Protein AF-0000000080278976 (afdb_homodimer)

Radius of gyration: 27.59 Å; Cα contacts (8 Å, |Δi|>4): 464; chains: 2; bounding box: 159×61×41 Å

Secondary structure (DSSP, 8-state):
------------S-----HHHHHHHHHHHHHHHHHHHHHHH-TTT--HHHHHHHHT--HHHHHHH-SSHHHHHHHHHHHHHHHHHHHHHHHHHT-SSHHHHHHHHHHHHHHHHHH-HHHHHHHHHGGGGGHHHHHHHHHHHHHHHHHHHHHHHHHHHHH-TTSPPPPTTHHHHHHHHHHHHHHHHHHH--HHHHHHHHHHHHHHHHHHHHGGGG---/------------S-----HHHHHHHHHHHHHHHHHHHHHHH-TTT--HHHHHHHHT--HHHHHHH-SSHHHHHHHHHHHHHHHHHHHHHHHHHT-SSHHHHHHHHHHHHHHHHHH-HHHHHHHHHGGGGGHHHHHHHHHHHHHHHHHHHHHHHHHHHHH-TTSPPPPTTHHHHHHHHHHHHHHHHHHH--HHHHHHHHHHHHHHHHHHHHGGGG---

Sequence (434 aa):
MPHVTEHRKLPKGPHKLSRDEVAGTQRARLIDAVLENTGRRGYVATTVGHITATAGVSRTSFYEQFTGKQDAFLAAYRELTTEFIAQGVAAGAEAATPLEAVTACCDFLVDYVHRRPTAVRAVLLEIYALGDAGLEVREKTLRAGEAVFDRTAKWLRATDPTLPAPPPFTARTVVAATIELITQAIWIGTEDAYSQAREAVRYTWLLGLSGHRGIEVMPHVTEHRKLPKGPHKLSRDEVAGTQRARLIDAVLENTGRRGYVATTVGHITATAGVSRTSFYEQFTGKQDAFLAAYRELTTEFIAQGVAAGAEAATPLEAVTACCDFLVDYVHRRPTAVRAVLLEIYALGDAGLEVREKTLRAGEAVFDRTAKWLRATDPTLPAPPPFTARTVVAATIELITQAIWIGTEDAYSQAREAVRYTWLLGLSGHRGIEV

Solvent-accessible surface area (backbone atoms only — not comparable to full-atom values): 23179 Å² total; per-residue (Å²): 131,87,80,77,78,78,76,75,73,68,80,76,68,76,85,64,67,52,71,67,52,47,49,51,52,48,50,50,34,43,34,51,18,41,28,48,43,26,32,75,60,30,53,83,74,44,45,66,66,58,28,26,62,68,40,71,49,50,69,68,60,47,56,75,75,27,92,43,64,66,53,41,44,54,50,33,43,50,50,52,54,50,50,51,52,53,51,31,52,55,52,20,64,78,41,90,41,58,67,50,16,50,49,35,24,34,52,45,52,46,51,52,40,71,75,34,46,45,44,48,45,19,56,73,46,40,36,53,78,50,46,70,66,25,49,51,55,48,49,54,53,51,50,53,51,25,50,52,47,51,52,45,44,52,52,40,30,72,78,38,73,86,53,67,79,63,60,84,57,40,36,56,32,40,49,33,18,40,52,47,41,49,50,49,20,57,71,70,63,41,73,66,37,45,52,50,31,37,54,44,41,42,49,43,50,48,41,52,58,59,12,54,81,76,55,85,127,132,88,79,76,76,77,75,75,73,68,80,75,66,76,85,65,66,52,73,65,52,47,47,50,53,49,49,51,35,43,32,52,19,41,29,47,42,26,32,73,60,31,54,84,72,44,46,66,64,60,25,26,63,69,40,71,51,52,71,67,62,48,55,75,74,28,93,43,63,66,54,43,44,55,50,33,42,50,51,52,52,51,50,51,53,53,51,32,52,55,52,20,65,78,41,91,42,57,67,49,15,49,50,37,23,34,52,47,51,46,52,50,41,71,75,35,45,45,43,47,46,18,56,72,48,42,37,53,78,50,45,69,67,26,50,53,56,48,46,54,52,50,50,52,52,26,50,53,46,50,53,43,45,52,51,40,29,72,77,37,72,86,52,67,79,62,61,86,58,41,36,55,32,39,49,34,18,41,52,47,41,49,53,49,19,57,71,71,63,41,72,64,37,44,53,51,32,38,53,43,44,41,48,43,50,49,40,52,59,58,14,56,82,74,54,84,127

Foldseek 3Di:
DDPPPPPPPPPPDPPPDDPVRVLVLLLVLLLVLLLQQCLVPNLVRDALVSSCVSSVHDSVSVVVPAVGSVRSPLVSLLVVLVVLLVVLQVQLVPPPALLSSLLSSLVSNLVVCLVPVSSLSSNLPRLPVVPPVSVVSVVVSLVSQLVVLQVSLVRNCVVPVVADRFDSCLSSVLSVVLSVLSNVLSVVSDPVSSVVSSVVSSVSSVCSNHVCPPPDD/DDPPPPPPPDPPDPPPDDPVRVLVLLLVLLLVLLLQQCLVPNLVRDAPVSSCVSSVHDSVSVVVPAVGSVRSPLVSLLVVLVVLLVVLQVQLVPPPALLSSLLSSLVSNLVVCLVPVSSLSSNLPRLPVVPPVSVVSVVVSLVSQLVVLQVSLVRNCVVPVVADRFDSCLSSVLSVVLSVLSNVLSVVSDPVSSVVSSVVSSVSSVCSNHVCPPPDD

Organism: Amycolatopsis orientalis (NCBI:txid31958)

pLDDT: mean 87.6, std 16.03, range [34.16, 98.5]

Structure (mmCIF, N/CA/C/O backbone):
data_AF-0000000080278976-model_v1
#
loop_
_entity.id
_entity.type
_entity.pdbx_description
1 polymer 'TetR family transcriptional regulator'
#
loop_
_atom_site.group_PDB
_atom_site.id
_atom_site.type_symbol
_atom_site.label_atom_id
_atom_site.label_alt_id
_atom_site.label_comp_id
_atom_site.label_asym_id
_atom_site.label_entity_id
_atom_site.label_seq_id
_atom_site.pdbx_PDB_ins_code
_atom_site.Cartn_x
_atom_site.Cartn_y
_atom_site.Cartn_z
_atom_site.occupancy
_atom_site.B_iso_or_equiv
_atom_site.auth_seq_id
_atom_site.auth_comp_id
_atom_site.auth_asym_id
_atom_site.auth_atom_id
_atom_site.pdbx_PDB_model_num
ATOM 1 N N . MET A 1 1 ? 80.25 12.086 0.146 1 34.16 1 MET A N 1
ATOM 2 C CA . MET A 1 1 ? 79.312 13.125 -0.184 1 34.16 1 MET A CA 1
ATOM 3 C C . MET A 1 1 ? 78.062 12.977 0.659 1 34.16 1 MET A C 1
ATOM 5 O O . MET A 1 1 ? 77.5 11.875 0.795 1 34.16 1 MET A O 1
ATOM 9 N N . PRO A 1 2 ? 77.75 13.836 1.698 1 41.16 2 PRO A N 1
ATOM 10 C CA . PRO A 1 2 ? 76.688 13.727 2.756 1 41.16 2 PRO A CA 1
ATOM 11 C C . PRO A 1 2 ? 75.312 13.688 2.209 1 41.16 2 PRO A C 1
ATOM 13 O O . PRO A 1 2 ? 75 14.359 1.221 1 41.16 2 PRO A O 1
ATOM 16 N N . HIS A 1 3 ? 74.562 12.555 2.137 1 38.28 3 HIS A N 1
ATOM 17 C CA . HIS A 1 3 ? 73.188 12.281 1.719 1 38.28 3 HIS A CA 1
ATOM 18 C C . HIS A 1 3 ? 72.188 13.117 2.52 1 38.28 3 HIS A C 1
ATOM 20 O O . HIS A 1 3 ? 71.938 12.828 3.691 1 38.28 3 HIS A O 1
ATOM 26 N N . VAL A 1 4 ? 72.062 14.469 2.238 1 39.97 4 VAL A N 1
ATOM 27 C CA . VAL A 1 4 ? 71.062 15.312 2.875 1 39.97 4 VAL A CA 1
ATOM 28 C C . VAL A 1 4 ? 69.688 14.719 2.643 1 39.97 4 VAL A C 1
ATOM 30 O O . VAL A 1 4 ? 69.312 14.484 1.499 1 39.97 4 VAL A O 1
ATOM 33 N N . THR A 1 5 ? 69.125 13.898 3.547 1 38.97 5 THR A N 1
ATOM 34 C CA . THR A 1 5 ? 67.812 13.375 3.631 1 38.97 5 THR A CA 1
ATOM 35 C C . THR A 1 5 ? 66.75 14.492 3.402 1 38.97 5 THR A C 1
ATOM 37 O O . THR A 1 5 ? 66.75 15.477 4.141 1 38.97 5 THR A O 1
ATOM 40 N N . GLU A 1 6 ? 66.438 14.828 2.164 1 39.28 6 GLU A N 1
ATOM 41 C CA . GLU A 1 6 ? 65.375 15.797 1.799 1 39.28 6 GLU A CA 1
ATOM 42 C C . GLU A 1 6 ? 64.125 15.562 2.596 1 39.28 6 GLU A C 1
ATOM 44 O O . GLU A 1 6 ? 63.531 14.469 2.572 1 39.28 6 GLU A O 1
ATOM 49 N N . HIS A 1 7 ? 63.875 16.141 3.771 1 37.62 7 HIS A N 1
ATOM 50 C CA . HIS A 1 7 ? 62.656 16.219 4.547 1 37.62 7 HIS A CA 1
ATOM 51 C C . HIS A 1 7 ? 61.469 16.594 3.66 1 37.62 7 HIS A C 1
ATOM 53 O O . HIS A 1 7 ? 61.438 17.672 3.057 1 37.62 7 HIS A O 1
ATOM 59 N N . ARG A 1 8 ? 60.844 15.641 2.91 1 38.44 8 ARG A N 1
ATOM 60 C CA . ARG A 1 8 ? 59.625 15.883 2.18 1 38.44 8 ARG A CA 1
ATOM 61 C C . ARG A 1 8 ? 58.594 16.641 3.043 1 38.44 8 ARG A C 1
ATOM 63 O O . ARG A 1 8 ? 58.219 16.172 4.113 1 38.44 8 ARG A O 1
ATOM 70 N N . LYS A 1 9 ? 58.594 17.938 2.982 1 40.44 9 LYS A N 1
ATOM 71 C CA . LYS A 1 9 ? 57.562 18.75 3.602 1 40.44 9 LYS A CA 1
ATOM 72 C C . LYS A 1 9 ? 56.156 18.141 3.371 1 40.44 9 LYS A C 1
ATOM 74 O O . LYS A 1 9 ? 55.812 17.812 2.236 1 40.44 9 LYS A O 1
ATOM 79 N N . LEU A 1 10 ? 55.656 17.453 4.344 1 43.12 10 LEU A N 1
ATOM 80 C CA . LEU A 1 10 ? 54.25 17 4.289 1 43.12 10 LEU A CA 1
ATOM 81 C C . LEU A 1 10 ? 53.344 18.109 3.775 1 43.12 10 LEU A C 1
ATOM 83 O O . LEU A 1 10 ? 53.594 19.281 4.039 1 43.12 10 LEU A O 1
ATOM 87 N N . PRO A 1 11 ? 52.719 18.078 2.615 1 41.38 11 PRO A N 1
ATOM 88 C CA . PRO A 1 11 ? 51.844 19.172 2.199 1 41.38 11 PRO A CA 1
ATOM 89 C C . PRO A 1 11 ? 51 19.719 3.346 1 41.38 11 PRO A C 1
ATOM 91 O O . PRO A 1 11 ? 50.469 18.938 4.152 1 41.38 11 PRO A O 1
ATOM 94 N N . LYS A 1 12 ? 51.312 20.641 4.066 1 41.28 12 LYS A N 1
ATOM 95 C CA . LYS A 1 12 ? 50.656 21.297 5.203 1 41.28 12 LYS A CA 1
ATOM 96 C C . LYS A 1 12 ? 49.188 21.594 4.91 1 41.28 12 LYS A C 1
ATOM 98 O O . LYS A 1 12 ? 48.562 22.328 5.66 1 41.28 12 LYS A O 1
ATOM 103 N N . GLY A 1 13 ? 48.688 21.562 3.67 1 40.69 13 GLY A N 1
ATOM 104 C CA . GLY A 1 13 ? 47.406 22.219 3.527 1 40.69 13 GLY A CA 1
ATOM 105 C C . GLY A 1 13 ? 46.281 21.531 4.27 1 40.69 13 GLY A C 1
ATOM 106 O O . GLY A 1 13 ? 46.375 20.328 4.566 1 40.69 13 GLY A O 1
ATOM 107 N N . PRO A 1 14 ? 45.625 22.141 5.195 1 43.94 14 PRO A N 1
ATOM 108 C CA . PRO A 1 14 ? 44.5 21.531 5.891 1 43.94 14 PRO A CA 1
ATOM 109 C C . PRO A 1 14 ? 43.656 20.625 4.984 1 43.94 14 PRO A C 1
ATOM 111 O O . PRO A 1 14 ? 43.594 20.859 3.775 1 43.94 14 PRO A O 1
ATOM 114 N N . HIS A 1 15 ? 43.719 19.406 4.98 1 47.19 15 HIS A N 1
ATOM 115 C CA . HIS A 1 15 ? 42.906 18.359 4.355 1 47.19 15 HIS A CA 1
ATOM 116 C C . HIS A 1 15 ? 41.438 18.766 4.273 1 47.19 15 HIS A C 1
ATOM 118 O O . HIS A 1 15 ? 40.625 18.328 5.094 1 47.19 15 HIS A O 1
ATOM 124 N N . LYS A 1 16 ? 41.125 20.094 4.262 1 50.25 16 LYS A N 1
ATOM 125 C CA . LYS A 1 16 ? 39.781 20.641 4.074 1 50.25 16 LYS A CA 1
ATOM 126 C C . LYS A 1 16 ? 39.094 19.984 2.9 1 50.25 16 LYS A C 1
ATOM 128 O O . LYS A 1 16 ? 39.594 19.984 1.776 1 50.25 16 LYS A O 1
ATOM 133 N N . LEU A 1 17 ? 38.188 18.953 3.23 1 57.5 17 LEU A N 1
ATOM 134 C CA . LEU A 1 17 ? 37.375 18.406 2.152 1 57.5 17 LEU A CA 1
ATOM 135 C C . LEU A 1 17 ? 37 19.484 1.156 1 57.5 17 LEU A C 1
ATOM 137 O O . LEU A 1 17 ? 36.812 20.641 1.537 1 57.5 17 LEU A O 1
ATOM 141 N N . SER A 1 18 ? 37.188 19.297 -0.185 1 62.22 18 SER A N 1
ATOM 142 C CA . SER A 1 18 ? 36.75 20.234 -1.215 1 62.22 18 SER A CA 1
ATOM 143 C C . SER A 1 18 ? 35.312 20.672 -0.996 1 62.22 18 SER A C 1
ATOM 145 O O . SER A 1 18 ? 34.531 19.984 -0.305 1 62.22 18 SER A O 1
ATOM 147 N N . ARG A 1 19 ? 34.875 21.922 -1.283 1 60.09 19 ARG A N 1
ATOM 148 C CA . ARG A 1 19 ? 33.531 22.453 -1.175 1 60.09 19 ARG A CA 1
ATOM 149 C C . ARG A 1 19 ? 32.5 21.438 -1.654 1 60.09 19 ARG A C 1
ATOM 151 O O . ARG A 1 19 ? 31.438 21.281 -1.058 1 60.09 19 ARG A O 1
ATOM 158 N N . ASP A 1 20 ? 32.938 20.734 -2.719 1 63.84 20 ASP A N 1
ATOM 159 C CA . ASP A 1 20 ? 32.062 19.719 -3.279 1 63.84 20 ASP A CA 1
ATOM 160 C C . ASP A 1 20 ? 31.938 18.516 -2.342 1 63.84 20 ASP A C 1
ATOM 162 O O . ASP A 1 20 ? 30.859 17.938 -2.207 1 63.84 20 ASP A O 1
ATOM 166 N N . GLU A 1 21 ? 32.969 18.156 -1.737 1 67.94 21 GLU A N 1
ATOM 167 C CA . GLU A 1 21 ? 32.969 17.031 -0.797 1 67.94 21 GLU A CA 1
ATOM 168 C C . GLU A 1 21 ? 32.188 17.375 0.466 1 67.94 21 GLU A C 1
ATOM 170 O O . GLU A 1 21 ? 31.438 16.547 0.985 1 67.94 21 GLU A O 1
ATOM 175 N N . VAL A 1 22 ? 32.438 18.594 0.903 1 65.44 22 VAL A N 1
ATOM 176 C CA . VAL A 1 22 ? 31.719 19.047 2.08 1 65.44 22 VAL A CA 1
ATOM 177 C C . VAL A 1 22 ? 30.219 19.109 1.771 1 65.44 22 VAL A C 1
ATOM 179 O O . VAL A 1 22 ? 29.391 18.656 2.566 1 65.44 22 VAL A O 1
ATOM 182 N N . ALA A 1 23 ? 29.922 19.594 0.594 1 70.12 23 ALA A N 1
ATOM 183 C CA . ALA A 1 23 ? 28.531 19.703 0.166 1 70.12 23 ALA A CA 1
ATOM 184 C C . ALA A 1 23 ? 27.891 18.328 0.057 1 70.12 23 ALA A C 1
ATOM 186 O O . ALA A 1 23 ? 26.719 18.141 0.41 1 70.12 23 ALA A O 1
ATOM 187 N N . GLY A 1 24 ? 28.641 17.438 -0.437 1 73.75 24 GLY A N 1
ATOM 188 C CA . GLY A 1 24 ? 28.141 16.062 -0.539 1 73.75 24 GLY A CA 1
ATOM 189 C C . GLY A 1 24 ? 27.891 15.43 0.811 1 73.75 24 GLY A C 1
ATOM 190 O O . GLY A 1 24 ? 26.859 14.773 1.004 1 73.75 24 GLY A O 1
ATOM 191 N N . THR A 1 25 ? 28.766 15.727 1.65 1 82.19 25 THR A N 1
ATOM 192 C CA . THR A 1 25 ? 28.625 15.18 2.996 1 82.19 25 THR A CA 1
ATOM 193 C C . THR A 1 25 ? 27.438 15.82 3.719 1 82.19 25 THR A C 1
ATOM 195 O O . THR A 1 25 ? 26.672 15.133 4.395 1 82.19 25 THR A O 1
ATOM 198 N N . GLN A 1 26 ? 27.25 17.141 3.416 1 88.62 26 GLN A N 1
ATOM 199 C CA . GLN A 1 26 ? 26.141 17.859 4.039 1 88.62 26 GLN A CA 1
ATOM 200 C C . GLN A 1 26 ? 24.797 17.359 3.502 1 88.62 26 GLN A C 1
ATOM 202 O O . GLN A 1 26 ? 23.859 17.172 4.27 1 88.62 26 GLN A O 1
ATOM 207 N N . ARG A 1 27 ? 24.797 17.141 2.256 1 92.5 27 ARG A N 1
ATOM 208 C CA . ARG A 1 27 ? 23.562 16.656 1.644 1 92.5 27 ARG A CA 1
ATOM 209 C C . ARG A 1 27 ? 23.172 15.289 2.191 1 92.5 27 ARG A C 1
ATOM 211 O O . ARG A 1 27 ? 22 15.039 2.479 1 92.5 27 ARG A O 1
ATOM 218 N N . ALA A 1 28 ? 24.188 14.516 2.342 1 94.19 28 ALA A N 1
ATOM 219 C CA . ALA A 1 28 ? 23.938 13.18 2.873 1 94.19 28 ALA A CA 1
ATOM 220 C C . ALA A 1 28 ? 23.391 13.242 4.293 1 94.19 28 ALA A C 1
ATOM 222 O O . ALA A 1 28 ? 22.453 12.508 4.645 1 94.19 28 ALA A O 1
ATOM 223 N N . ARG A 1 29 ? 23.875 14.117 5.051 1 95.56 29 ARG A N 1
ATOM 224 C CA . ARG A 1 29 ? 23.406 14.297 6.418 1 95.56 29 ARG A CA 1
ATOM 225 C C . ARG A 1 29 ? 21.953 14.805 6.434 1 95.56 29 ARG A C 1
ATOM 227 O O . ARG A 1 29 ? 21.156 14.375 7.258 1 95.56 29 ARG A O 1
ATOM 234 N N . LEU A 1 30 ? 21.703 15.688 5.52 1 97.19 30 LEU A N 1
ATOM 235 C CA . LEU A 1 30 ? 20.344 16.234 5.426 1 97.19 30 LEU A CA 1
ATOM 236 C C . LEU A 1 30 ? 19.359 15.164 4.98 1 97.19 30 LEU A C 1
ATOM 238 O O . LEU A 1 30 ? 18.25 15.07 5.523 1 97.19 30 LEU A O 1
ATOM 242 N N . ILE A 1 31 ? 19.766 14.391 4.07 1 97.62 31 ILE A N 1
ATOM 243 C CA . ILE A 1 31 ? 18.922 13.305 3.576 1 97.62 31 ILE A CA 1
ATOM 244 C C . ILE A 1 31 ? 18.609 12.336 4.715 1 97.62 31 ILE A C 1
ATOM 246 O O . ILE A 1 31 ? 17.453 11.977 4.93 1 97.62 31 ILE A O 1
ATOM 250 N N . ASP A 1 32 ? 19.625 12 5.457 1 97.44 32 ASP A N 1
ATOM 251 C CA . ASP A 1 32 ? 19.438 11.094 6.586 1 97.44 32 ASP A CA 1
ATOM 252 C C . ASP A 1 32 ? 18.531 11.703 7.641 1 97.44 32 ASP A C 1
ATOM 254 O O . ASP A 1 32 ? 17.672 11.023 8.195 1 97.44 32 ASP A O 1
ATOM 258 N N . ALA A 1 33 ? 18.688 12.945 7.855 1 98.31 33 ALA A N 1
ATOM 259 C CA . ALA A 1 33 ? 17.875 13.648 8.852 1 98.31 33 ALA A CA 1
ATOM 260 C C . ALA A 1 33 ? 16.422 13.703 8.422 1 98.31 33 ALA A C 1
ATOM 262 O O . ALA A 1 33 ? 15.516 13.578 9.25 1 98.31 33 ALA A O 1
ATOM 263 N N . VAL A 1 34 ? 16.188 13.883 7.133 1 98.44 34 VAL A N 1
ATOM 264 C CA . VAL A 1 34 ? 14.828 13.906 6.609 1 98.44 34 VAL A CA 1
ATOM 265 C C . VAL A 1 34 ? 14.141 12.57 6.883 1 98.44 34 VAL A C 1
ATOM 267 O O . VAL A 1 34 ? 13.039 12.539 7.438 1 98.44 34 VAL A O 1
ATOM 270 N N . LEU A 1 35 ? 14.844 11.531 6.594 1 98.12 35 LEU A N 1
ATOM 271 C CA . LEU A 1 35 ? 14.273 10.195 6.734 1 98.12 35 LEU A CA 1
ATOM 272 C C . LEU A 1 35 ? 14.055 9.852 8.203 1 98.12 35 LEU A C 1
ATOM 274 O O . LEU A 1 35 ? 13.023 9.289 8.57 1 98.12 35 LEU A O 1
ATOM 278 N N . GLU A 1 36 ? 14.969 10.227 9.023 1 97.62 36 GLU A N 1
ATOM 279 C CA . GLU A 1 36 ? 14.859 9.945 10.453 1 97.62 36 GLU A CA 1
ATOM 280 C C . GLU A 1 36 ? 13.688 10.688 11.078 1 97.62 36 GLU A C 1
ATOM 282 O O . GLU A 1 36 ? 12.891 10.102 11.812 1 97.62 36 GLU A O 1
ATOM 287 N N . ASN A 1 37 ? 13.562 11.969 10.758 1 98.12 37 ASN A N 1
ATOM 288 C CA . ASN A 1 37 ? 12.508 12.773 11.367 1 98.12 37 ASN A CA 1
ATOM 289 C C . ASN A 1 37 ? 11.133 12.391 10.828 1 98.12 37 ASN A C 1
ATOM 291 O O . ASN A 1 37 ? 10.18 12.25 11.602 1 98.12 37 ASN A O 1
ATOM 295 N N . THR A 1 38 ? 11.031 12.172 9.531 1 97.25 38 THR A N 1
ATOM 296 C CA . THR A 1 38 ? 9.734 11.836 8.961 1 97.25 38 THR A CA 1
ATOM 297 C C . THR A 1 38 ? 9.336 10.406 9.336 1 97.25 38 THR A C 1
ATOM 299 O O . THR A 1 38 ? 8.148 10.102 9.461 1 97.25 38 THR A O 1
ATOM 302 N N . GLY A 1 39 ? 10.312 9.562 9.547 1 95.75 39 GLY A N 1
ATOM 303 C CA . GLY A 1 39 ? 10.023 8.203 9.977 1 95.75 39 GLY A CA 1
ATOM 304 C C . GLY A 1 39 ? 9.531 8.125 11.414 1 95.75 39 GLY A C 1
ATOM 305 O O . GLY A 1 39 ? 8.695 7.289 11.742 1 95.75 39 GLY A O 1
ATOM 306 N N . ARG A 1 40 ? 10.008 9.023 12.258 1 94.12 40 ARG A N 1
ATOM 307 C CA . ARG A 1 40 ? 9.68 8.992 13.68 1 94.12 40 ARG A CA 1
ATOM 308 C C . ARG A 1 40 ? 8.43 9.812 13.969 1 94.12 40 ARG A C 1
ATOM 310 O O . ARG A 1 40 ? 7.527 9.352 14.68 1 94.12 40 ARG A O 1
ATOM 317 N N . ARG A 1 41 ? 8.375 10.992 13.281 1 93.38 41 ARG A N 1
ATOM 318 C CA . ARG A 1 41 ? 7.336 11.953 13.633 1 93.38 41 ARG A CA 1
ATOM 319 C C . ARG A 1 41 ? 6.215 11.945 12.594 1 93.38 41 ARG A C 1
ATOM 321 O O . ARG A 1 41 ? 5.102 12.391 12.883 1 93.38 41 ARG A O 1
ATOM 328 N N . GLY A 1 42 ? 6.512 11.422 11.492 1 93.88 42 GLY A N 1
ATOM 329 C CA . GLY A 1 42 ? 5.629 11.617 10.359 1 93.88 42 GLY A CA 1
ATOM 330 C C . GLY A 1 42 ? 5.992 12.828 9.523 1 93.88 42 GLY A C 1
ATOM 331 O O . GLY A 1 42 ? 6.668 13.742 10 1 93.88 42 GLY A O 1
ATOM 332 N N . TYR A 1 43 ? 5.543 12.867 8.32 1 95.19 43 TYR A N 1
ATOM 333 C CA . TYR A 1 43 ? 5.875 13.938 7.387 1 95.19 43 TYR A CA 1
ATOM 334 C C . TYR A 1 43 ? 5.258 15.258 7.832 1 95.19 43 TYR A C 1
ATOM 336 O O . TYR A 1 43 ? 5.934 16.281 7.859 1 95.19 43 TYR A O 1
ATOM 344 N N . VAL A 1 44 ? 4.078 15.219 8.172 1 92.31 44 VAL A N 1
ATOM 345 C CA . VAL A 1 44 ? 3.328 16.438 8.477 1 92.31 44 VAL A CA 1
ATOM 346 C C . VAL A 1 44 ? 3.914 17.109 9.719 1 92.31 44 VAL A C 1
ATOM 348 O O . VAL A 1 44 ? 4.137 18.328 9.727 1 92.31 44 VAL A O 1
ATOM 351 N N . ALA A 1 45 ? 4.273 16.359 10.695 1 94.38 45 ALA A N 1
ATOM 352 C CA . ALA A 1 45 ? 4.742 16.891 11.969 1 94.38 45 ALA A CA 1
ATOM 353 C C . ALA A 1 45 ? 6.203 17.312 11.875 1 94.38 45 ALA A C 1
ATOM 355 O O . ALA A 1 45 ? 6.707 18.016 12.766 1 94.38 45 ALA A O 1
ATOM 356 N N . THR A 1 46 ? 6.891 16.922 10.883 1 97.25 46 THR A N 1
ATOM 357 C CA . THR A 1 46 ? 8.305 17.25 10.719 1 97.25 46 THR A CA 1
ATOM 358 C C . THR A 1 46 ? 8.453 18.672 10.172 1 97.25 46 THR A C 1
ATOM 360 O O . THR A 1 46 ? 7.723 19.078 9.273 1 97.25 46 THR A O 1
ATOM 363 N N . THR A 1 47 ? 9.43 19.438 10.711 1 97.69 47 THR A N 1
ATOM 364 C CA . THR A 1 47 ? 9.734 20.781 10.234 1 97.69 47 THR A CA 1
ATOM 365 C C . THR A 1 47 ? 11.18 20.859 9.75 1 97.69 47 THR A C 1
ATOM 367 O O . THR A 1 47 ? 11.984 19.969 10.023 1 97.69 47 THR A O 1
ATOM 370 N N . VAL A 1 48 ? 11.383 21.938 8.992 1 98.12 48 VAL A N 1
ATOM 371 C CA . VAL A 1 48 ? 12.758 22.188 8.578 1 98.12 48 VAL A CA 1
ATOM 372 C C . VAL A 1 48 ? 13.648 22.344 9.805 1 98.12 48 VAL A C 1
ATOM 374 O O . VAL A 1 48 ? 14.805 21.922 9.797 1 98.12 48 VAL A O 1
ATOM 377 N N . GLY A 1 49 ? 13.078 22.844 10.867 1 98.19 49 GLY A N 1
ATOM 378 C CA . GLY A 1 49 ? 13.812 22.953 12.109 1 98.19 49 GLY A CA 1
ATOM 379 C C . GLY A 1 49 ? 14.234 21.625 12.688 1 98.19 49 GLY A C 1
ATOM 380 O O . GLY A 1 49 ? 15.367 21.453 13.141 1 98.19 49 GLY A O 1
ATOM 381 N N . HIS A 1 50 ? 13.391 20.656 12.734 1 98.38 50 HIS A N 1
ATOM 382 C CA . HIS A 1 50 ? 13.711 19.312 13.195 1 98.38 50 HIS A CA 1
ATOM 383 C C . HIS A 1 50 ? 14.844 18.719 12.367 1 98.38 50 HIS A C 1
ATOM 385 O O . HIS A 1 50 ? 15.773 18.109 12.922 1 98.38 50 HIS A O 1
ATOM 391 N N . ILE A 1 51 ? 14.773 18.922 11.031 1 98.31 51 ILE A N 1
ATOM 392 C CA . ILE A 1 51 ? 15.719 18.328 10.094 1 98.31 51 ILE A CA 1
ATOM 393 C C . ILE A 1 51 ? 17.094 18.938 10.297 1 98.31 51 ILE A C 1
ATOM 395 O O . ILE A 1 51 ? 18.094 18.219 10.422 1 98.31 51 ILE A O 1
ATOM 399 N N . THR A 1 52 ? 17.125 20.25 10.375 1 98.12 52 THR A N 1
ATOM 400 C CA . THR A 1 52 ? 18.406 20.938 10.5 1 98.12 52 THR A CA 1
ATOM 401 C C . THR A 1 52 ? 19.047 20.625 11.844 1 98.12 52 THR A C 1
ATOM 403 O O . THR A 1 52 ? 20.266 20.453 11.93 1 98.12 52 THR A O 1
ATOM 406 N N . ALA A 1 53 ? 18.297 20.516 12.875 1 98.12 53 ALA A N 1
ATOM 407 C CA . ALA A 1 53 ? 18.812 20.172 14.195 1 98.12 53 ALA A CA 1
ATOM 408 C C . ALA A 1 53 ? 19.438 18.781 14.188 1 98.12 53 ALA A C 1
ATOM 410 O O . ALA A 1 53 ? 20.531 18.578 14.703 1 98.12 53 ALA A O 1
ATOM 411 N N . THR A 1 54 ? 18.812 17.844 13.602 1 97.62 54 THR A N 1
ATOM 412 C CA . THR A 1 54 ? 19.281 16.453 13.539 1 97.62 54 THR A CA 1
ATOM 413 C C . THR A 1 54 ? 20.531 16.359 12.664 1 97.62 54 THR A C 1
ATOM 415 O O . THR A 1 54 ? 21.469 15.625 12.992 1 97.62 54 THR A O 1
ATOM 418 N N . ALA A 1 55 ? 20.531 17.094 11.57 1 97.38 55 ALA A N 1
ATOM 419 C CA . ALA A 1 55 ? 21.641 17.047 10.617 1 97.38 55 ALA A CA 1
ATOM 420 C C . ALA A 1 55 ? 22.844 17.844 11.117 1 97.38 55 ALA A C 1
ATOM 422 O O . ALA A 1 55 ? 23.953 17.688 10.602 1 97.38 55 ALA A O 1
ATOM 423 N N . GLY A 1 56 ? 22.609 18.766 12 1 97 56 GLY A N 1
ATOM 424 C CA . GLY A 1 56 ? 23.672 19.625 12.492 1 97 56 GLY A CA 1
ATOM 425 C C . GLY A 1 56 ? 24.109 20.672 11.477 1 97 56 GLY A C 1
ATOM 426 O O . GLY A 1 56 ? 25.312 20.891 11.289 1 97 56 GLY A O 1
ATOM 427 N N . VAL A 1 57 ? 23.188 21.203 10.781 1 95.69 57 VAL A N 1
ATOM 428 C CA . VAL A 1 57 ? 23.484 22.234 9.797 1 95.69 57 VAL A CA 1
ATOM 429 C C . VAL A 1 57 ? 22.562 23.438 10.016 1 95.69 57 VAL A C 1
ATOM 431 O O . VAL A 1 57 ? 21.547 23.344 10.719 1 95.69 57 VAL A O 1
ATOM 434 N N . SER A 1 58 ? 22.938 24.547 9.414 1 95.19 58 SER A N 1
ATOM 435 C CA . SER A 1 58 ? 22.141 25.75 9.531 1 95.19 58 SER A CA 1
ATOM 436 C C . SER A 1 58 ? 20.938 25.703 8.586 1 95.19 58 SER A C 1
ATOM 438 O O . SER A 1 58 ? 20.938 24.953 7.617 1 95.19 58 SER A O 1
ATOM 440 N N . ARG A 1 59 ? 19.906 26.516 8.891 1 95.88 59 ARG A N 1
ATOM 441 C CA . ARG A 1 59 ? 18.766 26.672 7.984 1 95.88 59 ARG A CA 1
ATOM 442 C C . ARG A 1 59 ? 19.219 27.203 6.625 1 95.88 59 ARG A C 1
ATOM 444 O O . ARG A 1 59 ? 18.719 26.766 5.59 1 95.88 59 ARG A O 1
ATOM 451 N N . THR A 1 60 ? 20.234 28.078 6.668 1 95.25 60 THR A N 1
ATOM 452 C CA . THR A 1 60 ? 20.797 28.609 5.43 1 95.25 60 THR A CA 1
ATOM 453 C C . THR A 1 60 ? 21.359 27.5 4.562 1 95.25 60 THR A C 1
ATOM 455 O O . THR A 1 60 ? 21.062 27.422 3.369 1 95.25 60 THR A O 1
ATOM 458 N N . SER A 1 61 ? 22.094 26.641 5.188 1 94.81 61 SER A N 1
ATOM 459 C CA . SER A 1 61 ? 22.688 25.5 4.484 1 94.81 61 SER A CA 1
ATOM 460 C C . SER A 1 61 ? 21.609 24.594 3.902 1 94.81 61 SER A C 1
ATOM 462 O O . SER A 1 61 ? 21.766 24.047 2.809 1 94.81 61 SER A O 1
ATOM 464 N N . PHE A 1 62 ? 20.5 24.422 4.66 1 97.38 62 PHE A N 1
ATOM 465 C CA . PHE A 1 62 ? 19.375 23.625 4.176 1 97.38 62 PHE A CA 1
ATOM 466 C C . PHE A 1 62 ? 18.828 24.203 2.877 1 97.38 62 PHE A C 1
ATOM 468 O O . PHE A 1 62 ? 18.641 23.484 1.897 1 97.38 62 PHE A O 1
ATOM 475 N N . TYR A 1 63 ? 18.688 25.438 2.799 1 96.88 63 TYR A N 1
ATOM 476 C CA . TYR A 1 63 ? 18.016 26.078 1.672 1 96.88 63 TYR A CA 1
ATOM 477 C C . TYR A 1 63 ? 18.984 26.25 0.499 1 96.88 63 TYR A C 1
ATOM 479 O O . TYR A 1 63 ? 18.562 26.562 -0.618 1 96.88 63 TYR A O 1
ATOM 487 N N . GLU A 1 64 ? 20.266 26.047 0.758 1 96.19 64 GLU A N 1
ATOM 488 C CA . GLU A 1 64 ? 21.234 25.922 -0.337 1 96.19 64 GLU A CA 1
ATOM 489 C C . GLU A 1 64 ? 21.016 24.625 -1.108 1 96.19 64 GLU A C 1
ATOM 491 O O . GLU A 1 64 ? 21.344 24.547 -2.295 1 96.19 64 GLU A O 1
ATOM 496 N N . GLN A 1 65 ? 20.453 23.672 -0.373 1 96.44 65 GLN A N 1
ATOM 497 C CA . GLN A 1 65 ? 20.328 22.344 -0.957 1 96.44 65 GLN A CA 1
ATOM 498 C C . GLN A 1 65 ? 18.906 22.078 -1.41 1 96.44 65 GLN A C 1
ATOM 500 O O . GLN A 1 65 ? 18.688 21.375 -2.396 1 96.44 65 GLN A O 1
ATOM 505 N N . PHE A 1 66 ? 17.938 22.641 -0.663 1 97.94 66 PHE A N 1
ATOM 506 C CA . PHE A 1 66 ? 16.547 22.328 -0.917 1 97.94 66 PHE A CA 1
ATOM 507 C C . PHE A 1 66 ? 15.68 23.578 -0.84 1 97.94 66 PHE A C 1
ATOM 509 O O . PHE A 1 66 ? 16.016 24.531 -0.121 1 97.94 66 PHE A O 1
ATOM 516 N N . THR A 1 67 ? 14.492 23.516 -1.496 1 97.75 67 THR A N 1
ATOM 517 C CA . THR A 1 67 ? 13.586 24.656 -1.509 1 97.75 67 THR A CA 1
ATOM 518 C C . THR A 1 67 ? 12.562 24.547 -0.382 1 97.75 67 THR A C 1
ATOM 520 O O . THR A 1 67 ? 11.828 25.5 -0.112 1 97.75 67 THR A O 1
ATOM 523 N N . GLY A 1 68 ? 12.539 23.359 0.292 1 97.75 68 GLY A N 1
ATOM 524 C CA . GLY A 1 68 ? 11.602 23.125 1.381 1 97.75 68 GLY A CA 1
ATOM 525 C C . GLY A 1 68 ? 11.523 21.672 1.793 1 97.75 68 GLY A C 1
ATOM 526 O O . GLY A 1 68 ? 12.25 20.828 1.266 1 97.75 68 GLY A O 1
ATOM 527 N N . LYS A 1 69 ? 10.688 21.438 2.686 1 96.75 69 LYS A N 1
ATOM 528 C CA . LYS A 1 69 ? 10.547 20.109 3.248 1 96.75 69 LYS A CA 1
ATOM 529 C C . LYS A 1 69 ? 10.125 19.094 2.178 1 96.75 69 LYS A C 1
ATOM 531 O O . LYS A 1 69 ? 10.602 17.969 2.16 1 96.75 69 LYS A O 1
ATOM 536 N N . GLN A 1 70 ? 9.242 19.531 1.29 1 97.12 70 GLN A N 1
ATOM 537 C CA . GLN A 1 70 ? 8.773 18.625 0.248 1 97.12 70 GLN A CA 1
ATOM 538 C C . GLN A 1 70 ? 9.906 18.234 -0.695 1 97.12 70 GLN A C 1
ATOM 540 O O . GLN A 1 70 ? 1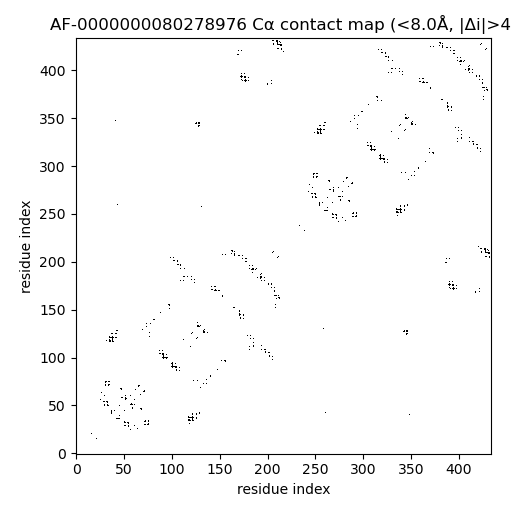0.078 17.062 -1.016 1 97.12 70 GLN A O 1
ATOM 545 N N . ASP A 1 71 ? 10.586 19.203 -1.09 1 97.88 71 ASP A N 1
ATOM 546 C CA . ASP A 1 71 ? 11.727 18.984 -1.965 1 97.88 71 ASP A CA 1
ATOM 547 C C . ASP A 1 71 ? 12.75 18.062 -1.301 1 97.88 71 ASP A C 1
ATOM 549 O O . ASP A 1 71 ? 13.258 17.125 -1.928 1 97.88 71 ASP A O 1
ATOM 553 N N . ALA A 1 72 ? 13.055 18.328 -0.058 1 98.19 72 ALA A N 1
ATOM 554 C CA . ALA A 1 72 ? 14.023 17.531 0.693 1 98.19 72 ALA A CA 1
ATOM 555 C C . ALA A 1 72 ? 13.547 16.094 0.835 1 98.19 72 ALA A C 1
ATOM 557 O O . ALA A 1 72 ? 14.336 15.148 0.677 1 98.19 72 ALA A O 1
ATOM 558 N N . PHE A 1 73 ? 12.289 15.898 1.118 1 98.38 73 PHE A N 1
ATOM 559 C CA . PHE A 1 73 ? 11.758 14.555 1.295 1 98.38 73 PHE A CA 1
ATOM 560 C C . PHE A 1 73 ? 11.797 13.773 -0.016 1 98.38 73 PHE A C 1
ATOM 562 O O . PHE A 1 73 ? 12.195 12.609 -0.04 1 98.38 73 PHE A O 1
ATOM 569 N N . LEU A 1 74 ? 11.359 14.391 -1.095 1 98.25 74 LEU A N 1
ATOM 570 C CA . LEU A 1 74 ? 11.359 13.727 -2.393 1 98.25 74 LEU A CA 1
ATOM 571 C C . LEU A 1 74 ? 12.781 13.344 -2.805 1 98.25 74 LEU A C 1
ATOM 573 O O . LEU A 1 74 ? 12.992 12.273 -3.377 1 98.25 74 LEU A O 1
ATOM 577 N N . ALA A 1 75 ? 13.688 14.188 -2.488 1 97.94 75 ALA A N 1
ATOM 578 C CA . ALA A 1 75 ? 15.086 13.867 -2.758 1 97.94 75 ALA A CA 1
ATOM 579 C C . ALA A 1 75 ? 15.547 12.672 -1.929 1 97.94 75 ALA A C 1
ATOM 581 O O . ALA A 1 75 ? 16.203 11.766 -2.445 1 97.94 75 ALA A O 1
ATOM 582 N N . ALA A 1 76 ? 15.219 12.688 -0.646 1 98.19 76 ALA A N 1
ATOM 583 C CA . ALA A 1 76 ? 15.57 11.578 0.242 1 98.19 76 ALA A CA 1
ATOM 584 C C . ALA A 1 76 ? 14.922 10.273 -0.228 1 98.19 76 ALA A C 1
ATOM 586 O O . ALA A 1 76 ? 15.57 9.227 -0.231 1 98.19 76 ALA A O 1
ATOM 587 N N . TYR A 1 77 ? 13.695 10.344 -0.646 1 98.19 77 TYR A N 1
ATOM 588 C CA . TYR A 1 77 ? 12.969 9.195 -1.17 1 98.19 77 TYR A CA 1
ATOM 589 C C . TYR A 1 77 ? 13.695 8.594 -2.373 1 98.19 77 TYR A C 1
ATOM 591 O O . TYR A 1 77 ? 13.969 7.395 -2.404 1 98.19 77 TYR A O 1
ATOM 599 N N . ARG A 1 78 ? 13.992 9.5 -3.309 1 97.69 78 ARG A N 1
ATOM 600 C CA . ARG A 1 78 ? 14.633 9.055 -4.539 1 97.69 78 ARG A CA 1
ATOM 601 C C . ARG A 1 78 ? 16 8.43 -4.254 1 97.69 78 ARG A C 1
ATOM 603 O O . ARG A 1 78 ? 16.328 7.371 -4.789 1 97.69 78 ARG A O 1
ATOM 610 N N . GLU A 1 79 ? 16.719 9.07 -3.436 1 96.75 79 GLU A N 1
ATOM 611 C CA . GLU A 1 79 ? 18.062 8.586 -3.146 1 96.75 79 GLU A CA 1
ATOM 612 C C . GLU A 1 79 ? 18.016 7.234 -2.436 1 96.75 79 GLU A C 1
ATOM 614 O O . GLU A 1 79 ? 18.734 6.301 -2.82 1 96.75 79 GLU A O 1
ATOM 619 N N . LEU A 1 80 ? 17.219 7.094 -1.438 1 97.06 80 LEU A N 1
ATOM 620 C CA . LEU A 1 80 ? 17.141 5.844 -0.688 1 97.06 80 LEU A CA 1
ATOM 621 C C . LEU A 1 80 ? 16.656 4.707 -1.577 1 97.06 80 LEU A C 1
ATOM 623 O O . LEU A 1 80 ? 17.234 3.621 -1.582 1 97.06 80 LEU A O 1
ATOM 627 N N . THR A 1 81 ? 15.586 4.93 -2.35 1 97.31 81 THR A N 1
ATOM 628 C CA . THR A 1 81 ? 15 3.855 -3.143 1 97.31 81 THR A CA 1
ATOM 629 C C . THR A 1 81 ? 15.922 3.465 -4.293 1 97.31 81 THR A C 1
ATOM 631 O O . THR A 1 81 ? 16.031 2.283 -4.629 1 97.31 81 THR A O 1
ATOM 634 N N . THR A 1 82 ? 16.594 4.465 -4.875 1 96.25 82 THR A N 1
ATOM 635 C CA . THR A 1 82 ? 17.562 4.172 -5.93 1 96.25 82 THR A CA 1
ATOM 636 C C . THR A 1 82 ? 18.719 3.334 -5.395 1 96.25 82 THR A C 1
ATOM 638 O O . THR A 1 82 ? 19.094 2.332 -6.004 1 96.25 82 THR A O 1
ATOM 641 N N . GLU A 1 83 ? 19.219 3.748 -4.27 1 95.31 83 GLU A N 1
ATOM 642 C CA . GLU A 1 83 ? 20.312 3.004 -3.639 1 95.31 83 GLU A CA 1
ATOM 643 C C . GLU A 1 83 ? 19.859 1.595 -3.258 1 95.31 83 GLU A C 1
ATOM 645 O O . GLU A 1 83 ? 20.594 0.628 -3.459 1 95.31 83 GLU A O 1
ATOM 650 N N . PHE A 1 84 ? 18.734 1.48 -2.682 1 96.38 84 PHE A N 1
ATOM 651 C CA . PHE A 1 84 ? 18.172 0.204 -2.262 1 96.38 84 PHE A CA 1
ATOM 652 C C . PHE A 1 84 ? 18.078 -0.761 -3.438 1 96.38 84 PHE A C 1
ATOM 654 O O . PHE A 1 84 ? 18.531 -1.904 -3.346 1 96.38 84 PHE A O 1
ATOM 661 N N . ILE A 1 85 ? 17.516 -0.317 -4.578 1 95.69 85 ILE A N 1
ATOM 662 C CA . ILE A 1 85 ? 17.312 -1.163 -5.75 1 95.69 85 ILE A CA 1
ATOM 663 C C . ILE A 1 85 ? 18.672 -1.547 -6.344 1 95.69 85 ILE A C 1
ATOM 665 O O . ILE A 1 85 ? 18.906 -2.713 -6.676 1 95.69 85 ILE A O 1
ATOM 669 N N . ALA A 1 86 ? 19.578 -0.589 -6.387 1 95.38 86 ALA A N 1
ATOM 670 C CA . ALA A 1 86 ? 20.906 -0.855 -6.938 1 95.38 86 ALA A CA 1
ATOM 671 C C . ALA A 1 86 ? 21.641 -1.897 -6.102 1 95.38 86 ALA A C 1
ATOM 673 O O . ALA A 1 86 ? 22.234 -2.828 -6.645 1 95.38 86 ALA A O 1
ATOM 674 N N . GLN A 1 87 ? 21.578 -1.742 -4.832 1 95.31 87 GLN A N 1
ATOM 675 C CA . GLN A 1 87 ? 22.25 -2.68 -3.936 1 95.31 87 GLN A CA 1
ATOM 676 C C . GLN A 1 87 ? 21.578 -4.051 -3.979 1 95.31 87 GLN A C 1
ATOM 678 O O . GLN A 1 87 ? 22.266 -5.078 -3.891 1 95.31 87 GLN A O 1
ATOM 683 N N . GLY A 1 88 ? 20.297 -4.086 -4.074 1 94.5 88 GLY A N 1
ATOM 684 C CA . GLY A 1 88 ? 19.578 -5.348 -4.211 1 94.5 88 GLY A CA 1
ATOM 685 C C . GLY A 1 88 ? 19.969 -6.121 -5.457 1 94.5 88 GLY A C 1
ATOM 686 O O . GLY A 1 88 ? 20.234 -7.324 -5.391 1 94.5 88 GLY A O 1
ATOM 687 N N . VAL A 1 89 ? 20.016 -5.395 -6.543 1 93.5 89 VAL A N 1
ATOM 688 C CA . VAL A 1 89 ? 20.422 -5.996 -7.809 1 93.5 89 VAL A CA 1
ATOM 689 C C . VAL A 1 89 ? 21.844 -6.52 -7.699 1 93.5 89 VAL A C 1
ATOM 691 O O . VAL A 1 89 ? 22.156 -7.625 -8.156 1 93.5 89 VAL A O 1
ATOM 694 N N . ALA A 1 90 ? 22.688 -5.758 -7.027 1 94.56 90 ALA A N 1
ATOM 695 C CA . ALA A 1 90 ? 24.078 -6.156 -6.84 1 94.56 90 ALA A CA 1
ATOM 696 C C . ALA A 1 90 ? 24.172 -7.418 -5.988 1 94.56 90 ALA A C 1
ATOM 698 O O . ALA A 1 90 ? 25.031 -8.273 -6.23 1 94.56 90 ALA A O 1
ATOM 699 N N . ALA A 1 91 ? 23.312 -7.531 -5.031 1 93.81 91 ALA A N 1
ATOM 700 C CA . ALA A 1 91 ? 23.312 -8.688 -4.141 1 93.81 91 ALA A CA 1
ATOM 701 C C . ALA A 1 91 ? 23 -9.969 -4.91 1 93.81 91 ALA A C 1
ATOM 703 O O . ALA A 1 91 ? 23.484 -11.047 -4.547 1 93.81 91 ALA A O 1
ATOM 704 N N . GLY A 1 92 ? 22.219 -9.883 -5.992 1 92.75 92 GLY A N 1
ATOM 705 C CA . GLY A 1 92 ? 21.844 -11.039 -6.789 1 92.75 92 GLY A CA 1
ATOM 706 C C . GLY A 1 92 ? 22.766 -11.281 -7.969 1 92.75 92 GLY A C 1
ATOM 707 O O . GLY A 1 92 ? 22.688 -12.32 -8.633 1 92.75 92 GLY A O 1
ATOM 708 N N . ALA A 1 93 ? 23.672 -10.328 -8.258 1 90.38 93 ALA A N 1
ATOM 709 C CA . ALA A 1 93 ? 24.453 -10.328 -9.492 1 90.38 93 ALA A CA 1
ATOM 710 C C . ALA A 1 93 ? 25.422 -11.508 -9.531 1 90.38 93 ALA A C 1
ATOM 712 O O . ALA A 1 93 ? 25.75 -12.016 -10.602 1 90.38 93 ALA A O 1
ATOM 713 N N . GLU A 1 94 ? 25.797 -11.945 -8.359 1 90 94 GLU A N 1
ATOM 714 C CA . GLU A 1 94 ? 26.812 -12.992 -8.336 1 90 94 GLU A CA 1
ATOM 715 C C . GLU A 1 94 ? 26.188 -14.375 -8.281 1 90 94 GLU A C 1
ATOM 717 O O . GLU A 1 94 ? 26.891 -15.391 -8.312 1 90 94 GLU A O 1
ATOM 722 N N . ALA A 1 95 ? 24.875 -14.43 -8.227 1 92.94 95 ALA A N 1
ATOM 723 C CA . ALA A 1 95 ? 24.203 -15.719 -8.125 1 92.94 95 ALA A CA 1
ATOM 724 C C . ALA A 1 95 ? 24.328 -16.5 -9.43 1 92.94 95 ALA A C 1
ATOM 726 O O . ALA A 1 95 ? 24.312 -15.922 -10.516 1 92.94 95 ALA A O 1
ATOM 727 N N . ALA A 1 96 ? 24.391 -17.828 -9.344 1 92.06 96 ALA A N 1
ATOM 728 C CA . ALA A 1 96 ? 24.578 -18.703 -10.5 1 92.06 96 ALA A CA 1
ATOM 729 C C . ALA A 1 96 ? 23.234 -18.969 -11.195 1 92.06 96 ALA A C 1
ATOM 731 O O . ALA A 1 96 ? 23.203 -19.266 -12.391 1 92.06 96 ALA A O 1
ATOM 732 N N . THR A 1 97 ? 22.203 -18.938 -10.438 1 92.25 97 THR A N 1
ATOM 733 C CA . THR A 1 97 ? 20.875 -19.219 -10.984 1 92.25 97 THR A CA 1
ATOM 734 C C . THR A 1 97 ? 19.891 -18.125 -10.594 1 92.25 97 THR A C 1
ATOM 736 O O . THR A 1 97 ? 20.094 -17.422 -9.602 1 92.25 97 THR A O 1
ATOM 739 N N . PRO A 1 98 ? 18.828 -18 -11.375 1 90.31 98 PRO A N 1
ATOM 740 C CA . PRO A 1 98 ? 17.812 -17.016 -11.023 1 90.31 98 PRO A CA 1
ATOM 741 C C . PRO A 1 98 ? 17.234 -17.219 -9.633 1 90.31 98 PRO A C 1
ATOM 743 O O . PRO A 1 98 ? 16.969 -16.25 -8.914 1 90.31 98 PRO A O 1
ATOM 746 N N . LEU A 1 99 ? 17.094 -18.438 -9.234 1 88.25 99 LEU A N 1
ATOM 747 C CA . LEU A 1 99 ? 16.531 -18.734 -7.922 1 88.25 99 LEU A CA 1
ATOM 748 C C . LEU A 1 99 ? 17.484 -18.297 -6.809 1 88.25 99 LEU A C 1
ATOM 750 O O . LEU A 1 99 ? 17.047 -17.75 -5.801 1 88.25 99 LEU A O 1
ATOM 754 N N . GLU A 1 100 ? 18.734 -18.5 -7.016 1 92.75 100 GLU A N 1
ATOM 755 C CA . GLU A 1 100 ? 19.719 -18.047 -6.055 1 92.75 100 GLU A CA 1
ATOM 756 C C . GLU A 1 100 ? 19.766 -16.516 -5.988 1 92.75 100 GLU A C 1
ATOM 758 O O . GLU A 1 100 ? 19.969 -15.945 -4.918 1 92.75 100 GLU A O 1
ATOM 763 N N . ALA A 1 101 ? 19.562 -15.938 -7.113 1 94.06 101 ALA A N 1
ATOM 764 C CA . ALA A 1 101 ? 19.531 -14.484 -7.16 1 94.06 101 ALA A CA 1
ATOM 765 C C . ALA A 1 101 ? 18.359 -13.93 -6.363 1 94.06 101 ALA A C 1
ATOM 767 O O . ALA A 1 101 ? 18.5 -12.961 -5.613 1 94.06 101 ALA A O 1
ATOM 768 N N . VAL A 1 102 ? 17.219 -14.578 -6.523 1 93.25 102 VAL A N 1
ATOM 769 C CA . VAL A 1 102 ? 16.031 -14.148 -5.797 1 93.25 102 VAL A CA 1
ATOM 770 C C . VAL A 1 102 ? 16.266 -14.281 -4.293 1 93.25 102 VAL A C 1
ATOM 772 O O . VAL A 1 102 ? 15.953 -13.367 -3.525 1 93.25 102 VAL A O 1
ATOM 775 N N . THR A 1 103 ? 16.844 -15.375 -3.887 1 92.94 103 THR A N 1
ATOM 776 C CA . THR A 1 103 ? 17.125 -15.617 -2.475 1 92.94 103 THR A CA 1
ATOM 777 C C . THR A 1 103 ? 18.094 -14.562 -1.929 1 92.94 103 THR A C 1
ATOM 779 O O . THR A 1 103 ? 17.844 -13.969 -0.877 1 92.94 103 THR A O 1
ATOM 782 N N . ALA A 1 104 ? 19.125 -14.258 -2.631 1 94.94 104 ALA A N 1
ATOM 783 C CA . ALA A 1 104 ? 20.109 -13.273 -2.215 1 94.94 104 ALA A CA 1
ATOM 784 C C . ALA A 1 104 ? 19.5 -11.883 -2.115 1 94.94 104 ALA A C 1
ATOM 786 O O . ALA A 1 104 ? 19.766 -11.141 -1.165 1 94.94 104 ALA A O 1
ATOM 787 N N . CYS A 1 105 ? 18.688 -11.562 -3.047 1 95.06 105 CYS A N 1
ATOM 788 C CA . CYS A 1 105 ? 18.016 -10.266 -3.057 1 95.06 105 CYS A CA 1
ATOM 789 C C . CYS A 1 105 ? 17.062 -10.133 -1.878 1 95.06 105 CYS A C 1
ATOM 791 O O . CYS A 1 105 ? 17.016 -9.078 -1.23 1 95.06 105 CYS A O 1
ATOM 793 N N . CYS A 1 106 ? 16.344 -11.195 -1.615 1 93.19 106 CYS A N 1
ATOM 794 C CA . CYS A 1 106 ? 15.406 -11.172 -0.499 1 93.19 106 CYS A CA 1
ATOM 795 C C . CYS A 1 106 ? 16.141 -11.031 0.829 1 93.19 106 CYS A C 1
ATOM 797 O O . CYS A 1 106 ? 15.703 -10.289 1.709 1 93.19 106 CYS A O 1
ATOM 799 N N . ASP A 1 107 ? 17.234 -11.727 0.973 1 94.12 107 ASP A N 1
ATOM 800 C CA . ASP A 1 107 ? 18.047 -11.609 2.18 1 94.12 107 ASP A CA 1
ATOM 801 C C . ASP A 1 107 ? 18.547 -10.172 2.365 1 94.12 107 ASP A C 1
ATOM 803 O O . ASP A 1 107 ? 18.469 -9.617 3.461 1 94.12 107 ASP A O 1
ATOM 807 N N . PHE A 1 108 ? 19.016 -9.641 1.33 1 96.38 108 PHE A N 1
ATOM 808 C CA . PHE A 1 108 ? 19.484 -8.266 1.377 1 96.38 108 PHE A CA 1
ATOM 809 C C . PHE A 1 108 ? 18.359 -7.328 1.818 1 96.38 108 PHE A C 1
ATOM 811 O O . PHE A 1 108 ? 18.562 -6.488 2.697 1 96.38 108 PHE A O 1
ATOM 818 N N . LEU A 1 109 ? 17.234 -7.473 1.135 1 96.12 109 LEU A N 1
ATOM 819 C CA . LEU A 1 109 ? 16.094 -6.594 1.361 1 96.12 109 LEU A CA 1
ATOM 820 C C . LEU A 1 109 ? 15.703 -6.574 2.834 1 96.12 109 LEU A C 1
ATOM 822 O O . LEU A 1 109 ? 15.617 -5.508 3.447 1 96.12 109 LEU A O 1
ATOM 826 N N . VAL A 1 110 ? 15.531 -7.734 3.402 1 95.69 110 VAL A N 1
ATOM 827 C CA . VAL A 1 110 ? 15.055 -7.828 4.777 1 95.69 110 VAL A CA 1
ATOM 828 C C . VAL A 1 110 ? 16.141 -7.316 5.73 1 95.69 110 VAL A C 1
ATOM 830 O O . VAL A 1 110 ? 15.836 -6.621 6.703 1 95.69 110 VAL A O 1
ATOM 833 N N . ASP A 1 111 ? 17.391 -7.613 5.461 1 95.81 111 ASP A N 1
ATOM 834 C CA . ASP A 1 111 ? 18.484 -7.113 6.281 1 95.81 111 ASP A CA 1
ATOM 835 C C . ASP A 1 111 ? 18.547 -5.586 6.246 1 95.81 111 ASP A C 1
ATOM 837 O O . ASP A 1 111 ? 18.766 -4.949 7.281 1 95.81 111 ASP A O 1
ATOM 841 N N . TYR A 1 112 ? 18.391 -5.109 5.113 1 96.38 112 TYR A N 1
ATOM 842 C CA . TYR A 1 112 ? 18.422 -3.664 4.926 1 96.38 112 TYR A CA 1
ATOM 843 C C . TYR A 1 112 ? 17.328 -2.984 5.746 1 96.38 112 TYR A C 1
ATOM 845 O O . TYR A 1 112 ? 17.594 -1.998 6.438 1 96.38 112 TYR A O 1
ATOM 853 N N . VAL A 1 113 ? 16.172 -3.496 5.625 1 96.06 113 VAL A N 1
ATOM 854 C CA . VAL A 1 113 ? 15.016 -2.943 6.328 1 96.06 113 VAL A CA 1
ATOM 855 C C . VAL A 1 113 ? 15.219 -3.078 7.836 1 96.06 113 VAL A C 1
ATOM 857 O O . VAL A 1 113 ? 14.93 -2.148 8.594 1 96.06 113 VAL A O 1
ATOM 860 N N . HIS A 1 114 ? 15.703 -4.219 8.234 1 94.81 114 HIS A N 1
ATOM 861 C CA . HIS A 1 114 ? 15.93 -4.484 9.648 1 94.81 114 HIS A CA 1
ATOM 862 C C . HIS A 1 114 ? 16.938 -3.5 10.242 1 94.81 114 HIS A C 1
ATOM 864 O O . HIS A 1 114 ? 16.812 -3.098 11.398 1 94.81 114 HIS A O 1
ATOM 870 N N . ARG A 1 115 ? 17.859 -3.029 9.492 1 95.12 115 ARG A N 1
ATOM 871 C CA . ARG A 1 115 ? 18.906 -2.129 9.953 1 95.12 115 ARG A CA 1
ATOM 872 C C . ARG A 1 115 ? 18.438 -0.682 9.953 1 95.12 115 ARG A C 1
ATOM 874 O O . ARG A 1 115 ? 18.969 0.154 10.68 1 95.12 115 ARG A O 1
ATOM 881 N N . ARG A 1 116 ? 17.453 -0.42 9.094 1 96.25 116 ARG A N 1
ATOM 882 C CA . ARG A 1 116 ? 17.031 0.964 8.93 1 96.25 116 ARG A CA 1
ATOM 883 C C . ARG A 1 116 ? 15.5 1.066 8.93 1 96.25 116 ARG A C 1
ATOM 885 O O . ARG A 1 116 ? 14.922 1.682 8.031 1 96.25 116 ARG A O 1
ATOM 892 N N . PRO A 1 117 ? 14.891 0.543 9.953 1 95 117 PRO A N 1
ATOM 893 C CA . PRO A 1 117 ? 13.43 0.467 9.922 1 95 117 PRO A CA 1
ATOM 894 C C . PRO A 1 117 ? 12.766 1.843 9.875 1 95 117 PRO A C 1
ATOM 896 O O . PRO A 1 117 ? 11.75 2.021 9.195 1 95 117 PRO A O 1
ATOM 899 N N . THR A 1 118 ? 13.383 2.824 10.516 1 95.5 118 THR A N 1
ATOM 900 C CA . THR A 1 118 ? 12.789 4.152 10.57 1 95.5 118 THR A CA 1
ATOM 901 C C . THR A 1 118 ? 12.844 4.828 9.203 1 95.5 118 THR A C 1
ATOM 903 O O . THR A 1 118 ? 11.844 5.391 8.742 1 95.5 118 THR A O 1
ATOM 906 N N . ALA A 1 119 ? 13.953 4.738 8.539 1 96.62 119 ALA A N 1
ATOM 907 C CA . ALA A 1 119 ? 14.117 5.332 7.211 1 96.62 119 ALA A CA 1
ATOM 908 C C . ALA A 1 119 ? 13.211 4.656 6.191 1 96.62 119 ALA A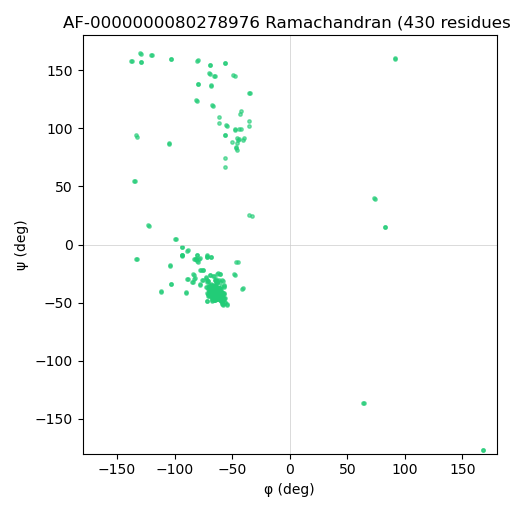 C 1
ATOM 910 O O . ALA A 1 119 ? 12.586 5.328 5.363 1 96.62 119 ALA A O 1
ATOM 911 N N . VAL A 1 120 ? 13.109 3.361 6.297 1 96.62 120 VAL A N 1
ATOM 912 C CA . VAL A 1 120 ? 12.305 2.607 5.34 1 96.62 120 VAL A CA 1
ATOM 913 C C . VAL A 1 120 ? 10.82 2.863 5.598 1 96.62 120 VAL A C 1
ATOM 915 O O . VAL A 1 120 ? 10.031 2.998 4.656 1 96.62 120 VAL A O 1
ATOM 918 N N . ARG A 1 121 ? 10.5 2.982 6.828 1 94 121 ARG A N 1
ATOM 919 C CA . ARG A 1 121 ? 9.133 3.34 7.168 1 94 121 ARG A CA 1
ATOM 920 C C . ARG A 1 121 ? 8.742 4.68 6.543 1 94 121 ARG A C 1
ATOM 922 O O . ARG A 1 121 ? 7.633 4.832 6.027 1 94 121 ARG A O 1
ATOM 929 N N . ALA A 1 122 ? 9.617 5.641 6.609 1 95.88 122 ALA A N 1
ATOM 930 C CA . ALA A 1 122 ? 9.367 6.957 6.031 1 95.88 122 ALA A CA 1
ATOM 931 C C . ALA A 1 122 ? 9.031 6.848 4.547 1 95.88 122 ALA A C 1
ATOM 933 O O . ALA A 1 122 ? 8.023 7.391 4.09 1 95.88 122 ALA A O 1
ATOM 934 N N . VAL A 1 123 ? 9.781 6.082 3.818 1 96.06 123 VAL A N 1
ATOM 935 C CA . VAL A 1 123 ? 9.617 6.023 2.371 1 96.06 123 VAL A CA 1
ATOM 936 C C . VAL A 1 123 ? 8.375 5.191 2.023 1 96.06 123 VAL A C 1
ATOM 938 O O . VAL A 1 123 ? 7.703 5.461 1.029 1 96.06 123 VAL A O 1
ATOM 941 N N . LEU A 1 124 ? 8.016 4.211 2.818 1 94.06 124 LEU A N 1
ATOM 942 C CA . LEU A 1 124 ? 6.895 3.324 2.523 1 94.06 124 LEU A CA 1
ATOM 943 C C . LEU A 1 124 ? 5.566 4.004 2.838 1 94.06 124 LEU A C 1
ATOM 945 O O . LEU A 1 124 ? 4.598 3.859 2.088 1 94.06 124 LEU A O 1
ATOM 949 N N . LEU A 1 125 ? 5.57 4.84 3.895 1 92.56 125 LEU A N 1
ATOM 950 C CA . LEU A 1 125 ? 4.281 5.293 4.41 1 92.56 125 LEU A CA 1
ATOM 951 C C . LEU A 1 125 ? 4.086 6.785 4.148 1 92.56 125 LEU A C 1
ATOM 953 O O . LEU A 1 125 ? 3.004 7.211 3.74 1 92.56 125 LEU A O 1
ATOM 957 N N . GLU A 1 126 ? 5.176 7.543 4.332 1 94.12 126 GLU A N 1
ATOM 958 C CA . GLU A 1 126 ? 4.996 8.992 4.375 1 94.12 126 GLU A CA 1
ATOM 959 C C . GLU A 1 126 ? 4.922 9.578 2.967 1 94.12 126 GLU A C 1
ATOM 961 O O . GLU A 1 126 ? 4.523 10.734 2.789 1 94.12 126 GLU A O 1
ATOM 966 N N . ILE A 1 127 ? 5.277 8.781 1.959 1 94.25 127 ILE A N 1
ATOM 967 C CA . ILE A 1 127 ? 5.238 9.227 0.572 1 94.25 127 ILE A CA 1
ATOM 968 C C . ILE A 1 127 ? 3.812 9.617 0.193 1 94.25 127 ILE A C 1
ATOM 970 O O . ILE A 1 127 ? 3.605 10.516 -0.632 1 94.25 127 ILE A O 1
ATOM 974 N N . TYR A 1 128 ? 2.836 9.07 0.855 1 90.25 128 TYR A N 1
ATOM 975 C CA . TYR A 1 128 ? 1.436 9.305 0.525 1 90.25 128 TYR A CA 1
ATOM 976 C C . TYR A 1 128 ? 0.992 10.688 0.983 1 90.25 128 TYR A C 1
ATOM 978 O O . TYR A 1 128 ? 0.023 11.242 0.458 1 90.25 128 TYR A O 1
ATOM 986 N N . ALA A 1 129 ? 1.695 11.25 1.924 1 91.44 129 ALA A N 1
ATOM 987 C CA . ALA A 1 129 ? 1.366 12.578 2.434 1 91.44 129 ALA A CA 1
ATOM 988 C C . ALA A 1 129 ? 1.625 13.648 1.379 1 91.44 129 ALA A C 1
ATOM 990 O O . ALA A 1 129 ? 1.173 14.789 1.518 1 91.44 129 ALA A O 1
ATOM 991 N N . LEU A 1 130 ? 2.283 13.266 0.304 1 91.81 130 LEU A N 1
ATOM 992 C CA . LEU A 1 130 ? 2.67 14.266 -0.688 1 91.81 130 LEU A CA 1
ATOM 993 C C . LEU A 1 130 ? 1.697 14.273 -1.861 1 91.81 130 LEU A C 1
ATOM 995 O O . LEU A 1 130 ? 1.948 14.922 -2.879 1 91.81 130 LEU A O 1
ATOM 999 N N . GLY A 1 131 ? 0.684 13.539 -1.805 1 86.88 131 GLY A N 1
ATOM 1000 C CA . GLY A 1 131 ? -0.335 13.531 -2.844 1 86.88 131 GLY A CA 1
ATOM 1001 C C . GLY A 1 131 ? 0.182 13.047 -4.184 1 86.88 131 GLY A C 1
ATOM 1002 O O . GLY A 1 131 ? 0.889 12.039 -4.25 1 86.88 131 GLY A O 1
ATOM 1003 N N . ASP A 1 132 ? -0.208 13.75 -5.234 1 86.56 132 ASP A N 1
ATOM 1004 C CA . ASP A 1 132 ? 0.107 13.312 -6.59 1 86.56 132 ASP A CA 1
ATOM 1005 C C . ASP A 1 132 ? 1.614 13.336 -6.84 1 86.56 132 ASP A C 1
ATOM 1007 O O . ASP A 1 132 ? 2.145 12.469 -7.543 1 86.56 132 ASP A O 1
ATOM 1011 N N . ALA A 1 133 ? 2.26 14.32 -6.238 1 91.12 133 ALA A N 1
ATOM 1012 C CA . ALA A 1 133 ? 3.711 14.391 -6.391 1 91.12 133 ALA A CA 1
ATOM 1013 C C . ALA A 1 133 ? 4.383 13.156 -5.801 1 91.12 133 ALA A C 1
ATOM 1015 O O . ALA A 1 133 ? 5.316 12.602 -6.391 1 91.12 133 ALA A O 1
ATOM 1016 N N . GLY A 1 134 ? 3.918 12.695 -4.68 1 93.12 134 GLY A N 1
ATOM 1017 C CA . GLY A 1 134 ? 4.434 11.484 -4.062 1 93.12 134 GLY A CA 1
ATOM 1018 C C . GLY A 1 134 ? 4.137 10.234 -4.863 1 93.12 134 GLY A C 1
ATOM 1019 O O . GLY A 1 134 ? 5 9.375 -5.023 1 93.12 134 GLY A O 1
ATOM 1020 N N . LEU A 1 135 ? 2.984 10.172 -5.418 1 90.5 135 LEU A N 1
ATOM 1021 C CA . LEU A 1 135 ? 2.568 9 -6.18 1 90.5 135 LEU A CA 1
ATOM 1022 C C . LEU A 1 135 ? 3.377 8.875 -7.469 1 90.5 135 LEU A C 1
ATOM 1024 O O . LEU A 1 135 ? 3.662 7.77 -7.922 1 90.5 135 LEU A O 1
ATOM 1028 N N . GLU A 1 136 ? 3.705 9.977 -8.008 1 93.56 136 GLU A N 1
ATOM 1029 C CA . GLU A 1 136 ? 4.508 9.961 -9.234 1 93.56 136 GLU A CA 1
ATOM 1030 C C . GLU A 1 136 ? 5.891 9.375 -8.977 1 93.56 136 GLU A C 1
ATOM 1032 O O . GLU A 1 136 ? 6.367 8.531 -9.742 1 93.56 136 GLU A O 1
ATOM 1037 N N . VAL A 1 137 ? 6.461 9.844 -7.895 1 95.75 137 VAL A N 1
ATOM 1038 C CA . VAL A 1 137 ? 7.793 9.344 -7.566 1 95.75 137 VAL A CA 1
ATOM 1039 C C . VAL A 1 137 ? 7.707 7.879 -7.137 1 95.75 137 VAL A C 1
ATOM 1041 O O . VAL A 1 137 ? 8.578 7.074 -7.477 1 95.75 137 VAL A O 1
ATOM 1044 N N . ARG A 1 138 ? 6.699 7.535 -6.426 1 95.12 138 ARG A N 1
ATOM 1045 C CA . ARG A 1 138 ? 6.473 6.148 -6.031 1 95.12 138 ARG A CA 1
ATOM 1046 C C . ARG A 1 138 ? 6.328 5.25 -7.258 1 95.12 138 ARG A C 1
ATOM 1048 O O . ARG A 1 138 ? 6.863 4.141 -7.285 1 95.12 138 ARG A O 1
ATOM 1055 N N . GLU A 1 139 ? 5.621 5.738 -8.25 1 94.5 139 GLU A N 1
ATOM 1056 C CA . GLU A 1 139 ? 5.43 4.969 -9.477 1 94.5 139 GLU A CA 1
ATOM 1057 C C . GLU A 1 139 ? 6.766 4.637 -10.133 1 94.5 139 GLU A C 1
ATOM 1059 O O . GLU A 1 139 ? 6.965 3.521 -10.617 1 94.5 139 GLU A O 1
ATOM 1064 N N . LYS A 1 140 ? 7.613 5.594 -10.133 1 95.25 140 LYS A N 1
ATOM 1065 C CA . LYS A 1 140 ? 8.93 5.355 -10.703 1 95.25 140 LYS A CA 1
ATOM 1066 C C . LYS A 1 140 ? 9.68 4.262 -9.938 1 95.25 140 LYS A C 1
ATOM 1068 O O . LYS A 1 140 ? 10.336 3.414 -10.547 1 95.25 140 LYS A O 1
ATOM 1073 N N . THR A 1 141 ? 9.539 4.289 -8.648 1 95.69 141 THR A N 1
ATOM 1074 C CA . THR A 1 141 ? 10.164 3.271 -7.812 1 95.69 141 THR A CA 1
ATOM 1075 C C . THR A 1 141 ? 9.547 1.899 -8.078 1 95.69 141 THR A C 1
ATOM 1077 O O . THR A 1 141 ? 10.266 0.905 -8.195 1 95.69 141 THR A O 1
ATOM 1080 N N . LEU A 1 142 ? 8.258 1.827 -8.211 1 95.19 142 LEU A N 1
ATOM 1081 C CA . LEU A 1 142 ? 7.57 0.571 -8.492 1 95.19 142 LEU A CA 1
ATOM 1082 C C . LEU A 1 142 ? 8.008 0.001 -9.836 1 95.19 142 LEU A C 1
ATOM 1084 O O . LEU A 1 142 ? 8.281 -1.196 -9.953 1 95.19 142 LEU A O 1
ATOM 1088 N N . ARG A 1 143 ? 8.141 0.891 -10.789 1 95.25 143 ARG A N 1
ATOM 1089 C CA . ARG A 1 143 ? 8.555 0.457 -12.117 1 95.25 143 ARG A CA 1
ATOM 1090 C C . ARG A 1 143 ? 9.977 -0.109 -12.094 1 95.25 143 ARG A C 1
ATOM 1092 O O . ARG A 1 143 ? 10.281 -1.06 -12.812 1 95.25 143 ARG A O 1
ATOM 1099 N N . ALA A 1 144 ? 10.773 0.5 -11.312 1 95.75 144 ALA A N 1
ATOM 1100 C CA . ALA A 1 144 ? 12.133 -0.012 -11.172 1 95.75 144 ALA A CA 1
ATOM 1101 C C . ALA A 1 144 ? 12.133 -1.409 -10.562 1 95.75 144 ALA A C 1
ATOM 1103 O O . ALA A 1 144 ? 12.898 -2.279 -10.984 1 95.75 144 ALA A O 1
ATOM 1104 N N . GLY A 1 145 ? 11.344 -1.629 -9.531 1 95.31 145 GLY A N 1
ATOM 1105 C CA . GLY A 1 145 ? 11.188 -2.959 -8.961 1 95.31 145 GLY A CA 1
ATOM 1106 C C . GLY A 1 145 ? 10.633 -3.965 -9.945 1 95.31 145 GLY A C 1
ATOM 1107 O O . GLY A 1 145 ? 11.086 -5.109 -10 1 95.31 145 GLY A O 1
ATOM 1108 N N . GLU A 1 146 ? 9.68 -3.539 -10.727 1 95.94 146 GLU A N 1
ATOM 1109 C CA . GLU A 1 146 ? 9.109 -4.383 -11.766 1 95.94 146 GLU A CA 1
ATOM 1110 C C . GLU A 1 146 ? 10.164 -4.805 -12.781 1 95.94 146 GLU A C 1
ATOM 1112 O O . GLU A 1 146 ? 10.156 -5.941 -13.258 1 95.94 146 GLU A O 1
ATOM 1117 N N . ALA A 1 147 ? 11 -3.863 -13.094 1 95.75 147 ALA A N 1
ATOM 1118 C CA . ALA A 1 147 ? 12.055 -4.16 -14.062 1 95.75 147 ALA A CA 1
ATOM 1119 C C . ALA A 1 147 ? 12.977 -5.262 -13.547 1 95.75 147 ALA A C 1
ATOM 1121 O O . ALA A 1 147 ? 13.445 -6.102 -14.32 1 95.75 147 ALA A O 1
ATOM 1122 N N . VAL A 1 148 ? 13.227 -5.238 -12.273 1 94.81 148 VAL A N 1
ATOM 1123 C CA . VAL A 1 148 ? 14.047 -6.285 -11.672 1 94.81 148 VAL A CA 1
ATOM 1124 C C . VAL A 1 148 ? 13.344 -7.633 -11.812 1 94.81 148 VAL A C 1
ATOM 1126 O O . VAL A 1 148 ? 13.961 -8.625 -12.188 1 94.81 148 VAL A O 1
ATOM 1129 N N . PHE A 1 149 ? 12.109 -7.695 -11.516 1 95 149 PHE A N 1
ATOM 1130 C CA . PHE A 1 149 ? 11.312 -8.914 -11.656 1 95 149 PHE A CA 1
ATOM 1131 C C . PHE A 1 149 ? 11.344 -9.414 -13.094 1 95 149 PHE A C 1
ATOM 1133 O O . PHE A 1 149 ? 11.594 -10.594 -13.344 1 95 149 PHE A O 1
ATOM 1140 N N . ASP A 1 150 ? 11.125 -8.5 -14.031 1 94.81 150 ASP A N 1
ATOM 1141 C CA . ASP A 1 150 ? 11.07 -8.852 -15.445 1 94.81 150 ASP A CA 1
ATOM 1142 C C . ASP A 1 150 ? 12.398 -9.414 -15.93 1 94.81 150 ASP A C 1
ATOM 1144 O O . ASP A 1 150 ? 12.438 -10.383 -16.703 1 94.81 150 ASP A O 1
ATOM 1148 N N . ARG A 1 151 ? 13.461 -8.805 -15.461 1 93.44 151 ARG A N 1
ATOM 1149 C CA . ARG A 1 151 ? 14.781 -9.297 -15.82 1 93.44 151 ARG A CA 1
ATOM 1150 C C . ARG A 1 151 ? 15.023 -10.695 -15.266 1 93.44 151 ARG A C 1
ATOM 1152 O O . ARG A 1 151 ? 15.578 -11.555 -15.953 1 93.44 151 ARG A O 1
ATOM 1159 N N . THR A 1 152 ? 14.57 -10.883 -14.07 1 93.62 152 THR A N 1
ATOM 1160 C CA . THR A 1 152 ? 14.711 -12.195 -13.445 1 93.62 152 THR A CA 1
ATOM 1161 C C . THR A 1 152 ? 13.867 -13.234 -14.18 1 93.62 152 THR A C 1
ATOM 1163 O O . THR A 1 152 ? 14.32 -14.359 -14.414 1 93.62 152 THR A O 1
ATOM 1166 N N . ALA A 1 153 ? 12.672 -12.875 -14.555 1 92.56 153 ALA A N 1
ATOM 1167 C CA . ALA A 1 153 ? 11.781 -13.758 -15.305 1 92.56 153 ALA A CA 1
ATOM 1168 C C . ALA A 1 153 ? 12.391 -14.141 -16.656 1 92.56 153 ALA A C 1
ATOM 1170 O O . ALA A 1 153 ? 12.312 -15.305 -17.062 1 92.56 153 ALA A O 1
ATOM 1171 N N . LYS A 1 154 ? 12.938 -13.164 -17.297 1 93 154 LYS A N 1
ATOM 1172 C CA . LYS A 1 154 ? 13.594 -13.414 -18.578 1 93 154 LYS A CA 1
ATOM 1173 C C . LYS A 1 154 ? 14.758 -14.383 -18.422 1 93 154 LYS A C 1
ATOM 1175 O O . LYS A 1 154 ? 14.938 -15.297 -19.234 1 93 154 LYS A O 1
ATOM 1180 N N . TRP A 1 155 ? 15.539 -14.148 -17.406 1 93.31 155 TRP A N 1
ATOM 1181 C CA . TRP A 1 155 ? 16.656 -15.031 -17.109 1 93.31 155 TRP A CA 1
ATOM 1182 C C . TRP A 1 155 ? 16.172 -16.453 -16.828 1 93.31 155 TRP A C 1
ATOM 1184 O O . TRP A 1 155 ? 16.75 -17.422 -17.328 1 93.31 155 TRP A O 1
ATOM 1194 N N . LEU A 1 156 ? 15.164 -16.594 -16.062 1 90.38 156 LEU A N 1
ATOM 1195 C CA . LEU A 1 156 ? 14.594 -17.891 -15.719 1 90.38 156 LEU A CA 1
ATOM 1196 C C . LEU A 1 156 ? 14.117 -18.625 -16.969 1 90.38 156 LEU A C 1
ATOM 1198 O O . LEU A 1 156 ? 14.359 -19.812 -17.141 1 90.38 156 LEU A O 1
ATOM 1202 N N . ARG A 1 157 ? 13.516 -17.938 -17.844 1 89.94 157 ARG A N 1
ATOM 1203 C CA . ARG A 1 157 ? 12.984 -18.531 -19.062 1 89.94 157 ARG A CA 1
ATOM 1204 C C . ARG A 1 157 ? 14.117 -18.922 -20.016 1 89.94 157 ARG A C 1
ATOM 1206 O O . ARG A 1 157 ? 13.969 -19.844 -20.812 1 89.94 157 ARG A O 1
ATOM 1213 N N . ALA A 1 158 ? 15.164 -18.172 -19.938 1 91.62 158 ALA A N 1
ATOM 1214 C CA . ALA A 1 158 ? 16.328 -18.547 -20.734 1 91.62 158 ALA A CA 1
ATOM 1215 C C . ALA A 1 158 ? 16.906 -19.875 -20.281 1 91.62 158 ALA A C 1
ATOM 1217 O O . ALA A 1 158 ? 17.438 -20.656 -21.078 1 91.62 158 ALA A O 1
ATOM 1218 N N . THR A 1 159 ? 16.781 -20.172 -19.031 1 88.12 159 THR A N 1
ATOM 1219 C CA . THR A 1 159 ? 17.297 -21.406 -18.453 1 88.12 159 THR A CA 1
ATOM 1220 C C . THR A 1 159 ? 16.266 -22.531 -18.547 1 88.12 159 THR A C 1
ATOM 1222 O O . THR A 1 159 ? 16.625 -23.703 -18.656 1 88.12 159 THR A O 1
ATOM 1225 N N . ASP A 1 160 ? 14.953 -22.156 -18.516 1 86.94 160 ASP A N 1
ATOM 1226 C CA . ASP A 1 160 ? 13.844 -23.094 -18.688 1 86.94 160 ASP A CA 1
ATOM 1227 C C . ASP A 1 160 ? 12.812 -22.547 -19.672 1 86.94 160 ASP A C 1
ATOM 1229 O O . ASP A 1 160 ? 11.828 -21.922 -19.266 1 86.94 160 ASP A O 1
ATOM 1233 N N . PRO A 1 161 ? 12.922 -22.891 -20.875 1 84.38 161 PRO A N 1
ATOM 1234 C CA . PRO A 1 161 ? 12.062 -22.312 -21.922 1 84.38 161 PRO A CA 1
ATOM 1235 C C . PRO A 1 161 ? 10.625 -22.828 -21.828 1 84.38 161 PRO A C 1
ATOM 1237 O O . PRO A 1 161 ? 9.734 -22.266 -22.484 1 84.38 161 PRO A O 1
ATOM 1240 N N . THR A 1 162 ? 10.383 -23.812 -21.047 1 83.38 162 THR A N 1
ATOM 1241 C CA . THR A 1 162 ? 9.031 -24.359 -20.953 1 83.38 162 THR A CA 1
ATOM 1242 C C . THR A 1 162 ? 8.172 -23.484 -20.031 1 83.38 162 THR A C 1
ATOM 1244 O O . THR A 1 162 ? 6.945 -23.625 -20.031 1 83.38 162 THR A O 1
ATOM 1247 N N . LEU A 1 163 ? 8.82 -22.594 -19.406 1 83.25 163 LEU A N 1
ATOM 1248 C CA . LEU A 1 163 ? 8.094 -21.703 -18.5 1 83.25 163 LEU A CA 1
ATOM 1249 C C . LEU A 1 163 ? 7.414 -20.578 -19.281 1 83.25 163 LEU A C 1
ATOM 1251 O O . LEU A 1 163 ? 8.07 -19.844 -20.016 1 83.25 163 LEU A O 1
ATOM 1255 N N . PRO A 1 164 ? 6.113 -20.484 -19.094 1 82.31 164 PRO A N 1
ATOM 1256 C CA . PRO A 1 164 ? 5.441 -19.359 -19.766 1 82.31 164 PRO A CA 1
ATOM 1257 C C . PRO A 1 164 ? 5.824 -18.016 -19.156 1 82.31 164 PRO A C 1
ATOM 1259 O O . PRO A 1 164 ? 6.195 -17.938 -17.984 1 82.31 164 PRO A O 1
ATOM 1262 N N . ALA A 1 165 ? 5.711 -17.016 -19.953 1 85.5 165 ALA A N 1
ATOM 1263 C CA . ALA A 1 165 ? 5.938 -15.664 -19.453 1 85.5 165 ALA A CA 1
ATOM 1264 C C . ALA A 1 165 ? 4.84 -15.25 -18.469 1 85.5 165 ALA A C 1
ATOM 1266 O O . ALA A 1 165 ? 3.662 -15.531 -18.703 1 85.5 165 ALA A O 1
ATOM 1267 N N . PRO A 1 166 ? 5.297 -14.648 -17.422 1 86.75 166 PRO A N 1
ATOM 1268 C CA . PRO A 1 166 ? 4.254 -14.141 -16.516 1 86.75 166 PRO A CA 1
ATOM 1269 C C . PRO A 1 166 ? 3.416 -13.031 -17.156 1 86.75 166 PRO A C 1
ATOM 1271 O O . PRO A 1 166 ? 3.939 -12.219 -17.922 1 86.75 166 PRO A O 1
ATOM 1274 N N . PRO A 1 167 ? 2.117 -13.031 -16.797 1 85.56 167 PRO A N 1
ATOM 1275 C CA . PRO A 1 167 ? 1.317 -11.898 -17.266 1 85.56 167 PRO A CA 1
ATOM 1276 C C . PRO A 1 167 ? 1.896 -10.555 -16.844 1 85.56 167 PRO A C 1
ATOM 1278 O O . PRO A 1 167 ? 2.566 -10.461 -15.812 1 85.56 167 PRO A O 1
ATOM 1281 N N . PRO A 1 168 ? 1.587 -9.5 -17.562 1 82.88 168 PRO A N 1
ATOM 1282 C CA . PRO A 1 168 ? 2.236 -8.195 -17.359 1 82.88 168 PRO A CA 1
ATOM 1283 C C . PRO A 1 168 ? 1.982 -7.613 -15.977 1 82.88 168 PRO A C 1
ATOM 1285 O O . PRO A 1 168 ? 2.799 -6.836 -15.469 1 82.88 168 PRO A O 1
ATOM 1288 N N . PHE A 1 169 ? 0.955 -7.977 -15.359 1 85.81 169 PHE A N 1
ATOM 1289 C CA . PHE A 1 169 ? 0.617 -7.363 -14.078 1 85.81 169 PHE A CA 1
ATOM 1290 C C . PHE A 1 169 ? 1.277 -8.117 -12.93 1 85.81 169 PHE A C 1
ATOM 1292 O O . PHE A 1 169 ? 1.246 -7.656 -11.781 1 85.81 169 PHE A O 1
ATOM 1299 N N . THR A 1 170 ? 1.951 -9.25 -13.227 1 89.12 170 THR A N 1
ATOM 1300 C CA . THR A 1 170 ? 2.529 -10.078 -12.18 1 89.12 170 THR A CA 1
ATOM 1301 C C . THR A 1 170 ? 3.643 -9.336 -11.453 1 89.12 170 THR A C 1
ATOM 1303 O O . THR A 1 170 ? 3.744 -9.406 -10.227 1 89.12 170 THR A O 1
ATOM 1306 N N . ALA A 1 171 ? 4.391 -8.562 -12.219 1 93.5 171 ALA A N 1
ATOM 1307 C CA . ALA A 1 171 ? 5.5 -7.816 -11.625 1 93.5 171 ALA A CA 1
ATOM 1308 C C . ALA A 1 171 ? 4.992 -6.816 -10.586 1 93.5 171 ALA A C 1
ATOM 1310 O O . ALA A 1 171 ? 5.516 -6.75 -9.477 1 93.5 171 ALA A O 1
ATOM 1311 N N . ARG A 1 172 ? 3.949 -6.137 -10.938 1 93.06 172 ARG A N 1
ATOM 1312 C CA . ARG A 1 172 ? 3.361 -5.148 -10.039 1 93.06 172 ARG A CA 1
ATOM 1313 C C . ARG A 1 172 ? 2.809 -5.816 -8.781 1 93.06 172 ARG A C 1
ATOM 1315 O O . ARG A 1 172 ? 2.965 -5.297 -7.676 1 93.06 172 ARG A O 1
ATOM 1322 N N . THR A 1 173 ? 2.225 -6.93 -8.961 1 90.62 173 THR A N 1
ATOM 1323 C CA . THR A 1 173 ? 1.643 -7.676 -7.852 1 90.62 173 THR A CA 1
ATOM 1324 C C . THR A 1 173 ? 2.725 -8.117 -6.871 1 90.62 173 THR A C 1
ATOM 1326 O O . THR A 1 173 ? 2.57 -7.973 -5.66 1 90.62 173 THR A O 1
ATOM 1329 N N . VAL A 1 174 ? 3.783 -8.625 -7.387 1 93.56 174 VAL A N 1
ATOM 1330 C CA . VAL A 1 174 ? 4.875 -9.125 -6.562 1 93.56 174 VAL A CA 1
ATOM 1331 C C . VAL A 1 174 ? 5.531 -7.973 -5.812 1 93.56 174 VAL A C 1
ATOM 1333 O O . VAL A 1 174 ? 5.801 -8.078 -4.613 1 93.56 174 VAL A O 1
ATOM 1336 N N . VAL A 1 175 ? 5.73 -6.891 -6.504 1 95.5 175 VAL A N 1
ATOM 1337 C CA . VAL A 1 175 ? 6.359 -5.723 -5.891 1 95.5 175 VAL A CA 1
ATOM 1338 C C . VAL A 1 175 ? 5.457 -5.168 -4.793 1 95.5 175 VAL A C 1
ATOM 1340 O O . VAL A 1 175 ? 5.922 -4.867 -3.691 1 95.5 175 VAL A O 1
ATOM 1343 N N . ALA A 1 176 ? 4.191 -5.082 -5.047 1 93.88 176 ALA A N 1
ATOM 1344 C CA . ALA A 1 176 ? 3.223 -4.586 -4.074 1 93.88 176 ALA A CA 1
ATOM 1345 C C . ALA A 1 176 ? 3.174 -5.484 -2.842 1 93.88 176 ALA A C 1
ATOM 1347 O O . ALA A 1 176 ? 3.143 -4.996 -1.709 1 93.88 176 ALA A O 1
ATOM 1348 N N . ALA A 1 177 ? 3.158 -6.734 -3.08 1 93.44 177 ALA A N 1
ATOM 1349 C CA . ALA A 1 177 ? 3.152 -7.688 -1.975 1 93.44 177 ALA A CA 1
ATOM 1350 C C . ALA A 1 177 ? 4.41 -7.547 -1.123 1 93.44 177 ALA A C 1
ATOM 1352 O O . ALA A 1 177 ? 4.348 -7.609 0.107 1 93.44 177 ALA A O 1
ATOM 1353 N N . THR A 1 178 ? 5.5 -7.414 -1.789 1 95.62 178 THR A N 1
ATOM 1354 C CA . THR A 1 178 ? 6.766 -7.246 -1.084 1 95.62 178 THR A CA 1
ATOM 1355 C C . THR A 1 178 ? 6.719 -6.023 -0.174 1 95.62 178 THR A C 1
ATOM 1357 O O . THR A 1 178 ? 7.102 -6.098 0.997 1 95.62 178 THR A O 1
ATOM 1360 N N . ILE A 1 179 ? 6.227 -4.938 -0.705 1 95.38 179 ILE A N 1
ATOM 1361 C CA . ILE A 1 179 ? 6.117 -3.697 0.053 1 95.38 179 ILE A CA 1
ATOM 1362 C C . ILE A 1 179 ? 5.215 -3.908 1.265 1 95.38 179 ILE A C 1
ATOM 1364 O O . ILE A 1 179 ? 5.551 -3.498 2.379 1 95.38 179 ILE A O 1
ATOM 1368 N N . GLU A 1 180 ? 4.148 -4.535 1.077 1 93.62 180 GLU A N 1
ATOM 1369 C CA . GLU A 1 180 ? 3.211 -4.781 2.17 1 93.62 180 GLU A CA 1
ATOM 1370 C C . GLU A 1 180 ? 3.838 -5.66 3.248 1 93.62 180 GLU A C 1
ATOM 1372 O O . GLU A 1 180 ? 3.705 -5.379 4.441 1 93.62 180 GLU A O 1
ATOM 1377 N N . LEU A 1 181 ? 4.504 -6.707 2.852 1 93.81 181 LEU A N 1
ATOM 1378 C CA . LEU A 1 181 ? 5.102 -7.641 3.801 1 93.81 181 LEU A CA 1
ATOM 1379 C C . LEU A 1 181 ? 6.195 -6.965 4.617 1 93.81 181 LEU A C 1
ATOM 1381 O O . LEU A 1 181 ? 6.32 -7.207 5.82 1 93.81 181 LEU A O 1
ATOM 1385 N N . ILE A 1 182 ? 6.898 -6.121 3.971 1 95.25 182 ILE A N 1
ATOM 1386 C CA . ILE A 1 182 ? 7.949 -5.383 4.656 1 95.25 182 ILE A CA 1
ATOM 1387 C C . ILE A 1 182 ? 7.332 -4.371 5.617 1 95.25 182 ILE A C 1
ATOM 1389 O O . ILE A 1 182 ? 7.793 -4.215 6.75 1 95.25 182 ILE A O 1
ATOM 1393 N N . THR A 1 183 ? 6.301 -3.674 5.18 1 93 183 THR A N 1
ATOM 1394 C CA . THR A 1 183 ? 5.594 -2.725 6.031 1 93 183 THR A CA 1
ATOM 1395 C C . THR A 1 183 ? 5.07 -3.412 7.285 1 93 183 THR A C 1
ATOM 1397 O O . THR A 1 183 ? 5.211 -2.891 8.391 1 93 183 THR A O 1
ATOM 1400 N N . GLN A 1 184 ? 4.551 -4.562 7.105 1 91.25 184 GLN A N 1
ATOM 1401 C CA . GLN A 1 184 ? 4.031 -5.324 8.234 1 91.25 184 GLN A CA 1
ATOM 1402 C C . GLN A 1 184 ? 5.148 -5.699 9.203 1 91.25 184 GLN A C 1
ATOM 1404 O O . GLN A 1 184 ? 4.977 -5.609 10.422 1 91.25 184 GLN A O 1
ATOM 1409 N N . ALA A 1 185 ? 6.246 -6.148 8.664 1 93.69 185 ALA A N 1
ATOM 1410 C CA . ALA A 1 185 ? 7.375 -6.527 9.508 1 93.69 185 ALA A CA 1
ATOM 1411 C C . ALA A 1 185 ? 7.879 -5.34 10.328 1 93.69 185 ALA A C 1
ATOM 1413 O O . ALA A 1 185 ? 8.18 -5.48 11.516 1 93.69 185 ALA A O 1
ATOM 1414 N N . ILE A 1 186 ? 7.934 -4.188 9.719 1 93.31 186 ILE A N 1
ATOM 1415 C CA . ILE A 1 186 ? 8.367 -2.975 10.398 1 93.31 186 ILE A CA 1
ATOM 1416 C C . ILE A 1 186 ? 7.383 -2.631 11.516 1 93.31 186 ILE A C 1
ATOM 1418 O O . ILE A 1 186 ? 7.793 -2.291 12.633 1 93.31 186 ILE A O 1
ATOM 1422 N N . TRP A 1 187 ? 6.137 -2.732 11.211 1 89.44 187 TRP A N 1
ATOM 1423 C CA . TRP A 1 187 ? 5.086 -2.383 12.164 1 89.44 187 TRP A CA 1
ATOM 1424 C C . TRP A 1 187 ? 5.121 -3.309 13.375 1 89.44 187 TRP A C 1
ATOM 1426 O O . TRP A 1 187 ? 5.023 -2.85 14.516 1 89.44 187 TRP A O 1
ATOM 1436 N N . ILE A 1 188 ? 5.289 -4.617 13.141 1 89.62 188 ILE A N 1
ATOM 1437 C CA . ILE A 1 188 ? 5.336 -5.582 14.227 1 89.62 188 ILE A CA 1
ATOM 1438 C C . ILE A 1 188 ? 6.648 -5.43 15 1 89.62 188 ILE A C 1
ATOM 1440 O O . ILE A 1 188 ? 6.652 -5.426 16.234 1 89.62 188 ILE A O 1
ATOM 1444 N N . GLY A 1 189 ? 7.812 -5.375 14.273 1 91.75 189 GLY A N 1
ATOM 1445 C CA . GLY A 1 189 ? 9.078 -4.93 14.836 1 91.75 189 GLY A CA 1
ATOM 1446 C C . GLY A 1 189 ? 9.812 -6.023 15.602 1 91.75 189 GLY A C 1
ATOM 1447 O O . GLY A 1 189 ? 10.711 -5.738 16.391 1 91.75 189 GLY A O 1
ATOM 1448 N N . THR A 1 190 ? 9.406 -7.328 15.414 1 94.31 190 THR A N 1
ATOM 1449 C CA . THR A 1 190 ? 10.086 -8.43 16.078 1 94.31 190 THR A CA 1
ATOM 1450 C C . THR A 1 190 ? 11.008 -9.164 15.102 1 94.31 190 THR A C 1
ATOM 1452 O O . THR A 1 190 ? 10.836 -9.07 13.883 1 94.31 190 THR A O 1
ATOM 1455 N N . GLU A 1 191 ? 11.945 -9.859 15.688 1 94.75 191 GLU A N 1
ATOM 1456 C CA . GLU A 1 191 ? 12.836 -10.68 14.867 1 94.75 191 GLU A CA 1
ATOM 1457 C C . GLU A 1 191 ? 12.055 -11.734 14.086 1 94.75 191 GLU A C 1
ATOM 1459 O O . GLU A 1 191 ? 12.352 -12 12.922 1 94.75 191 GLU A O 1
ATOM 1464 N N . ASP A 1 192 ? 11.086 -12.25 14.703 1 94.38 192 ASP A N 1
ATOM 1465 C CA . ASP A 1 192 ? 10.25 -13.258 14.07 1 94.38 192 ASP A CA 1
ATOM 1466 C C . ASP A 1 192 ? 9.492 -12.68 12.875 1 94.38 192 ASP A C 1
ATOM 1468 O O . ASP A 1 192 ? 9.352 -13.336 11.844 1 94.38 192 ASP A O 1
ATOM 1472 N N . ALA A 1 193 ? 9.078 -11.453 13.016 1 93.75 193 ALA A N 1
ATOM 1473 C CA . ALA A 1 193 ? 8.352 -10.805 11.93 1 93.75 193 ALA A CA 1
ATOM 1474 C C . ALA A 1 193 ? 9.242 -10.617 10.703 1 93.75 193 ALA A C 1
ATOM 1476 O O . ALA A 1 193 ? 8.805 -10.82 9.57 1 93.75 193 ALA A O 1
ATOM 1477 N N . TYR A 1 194 ? 10.5 -10.266 10.961 1 94.88 194 TYR A N 1
ATOM 1478 C CA . TYR A 1 194 ? 11.43 -10.086 9.852 1 94.88 194 TYR A CA 1
ATOM 1479 C C . TYR A 1 194 ? 11.773 -11.422 9.203 1 94.88 194 TYR A C 1
ATOM 1481 O O . TYR A 1 194 ? 11.898 -11.508 7.977 1 94.88 194 TYR A O 1
ATOM 1489 N N . SER A 1 195 ? 11.883 -12.445 10.008 1 94.12 195 SER A N 1
ATOM 1490 C CA . SER A 1 195 ? 12.141 -13.773 9.469 1 94.12 195 SER A CA 1
ATOM 1491 C C . SER A 1 195 ? 10.977 -14.266 8.617 1 94.12 195 SER A C 1
ATOM 1493 O O . SER A 1 195 ? 11.18 -14.805 7.527 1 94.12 195 SER A O 1
ATOM 1495 N N . GLN A 1 196 ? 9.836 -14.047 9.086 1 92.38 196 GLN A N 1
ATOM 1496 C CA . GLN A 1 196 ? 8.641 -14.43 8.336 1 92.38 196 GLN A CA 1
ATOM 1497 C C . GLN A 1 196 ? 8.539 -13.641 7.035 1 92.38 196 GLN A C 1
ATOM 1499 O O . GLN A 1 196 ? 8.125 -14.188 6.008 1 92.38 196 GLN A O 1
ATOM 1504 N N . ALA A 1 197 ? 8.906 -12.367 7.109 1 94.38 197 ALA A N 1
ATOM 1505 C CA . ALA A 1 197 ? 8.883 -11.539 5.902 1 94.38 197 ALA A CA 1
ATOM 1506 C C . ALA A 1 197 ? 9.867 -12.07 4.859 1 94.38 197 ALA A C 1
ATOM 1508 O O . ALA A 1 197 ? 9.578 -12.055 3.66 1 94.38 197 ALA A O 1
ATOM 1509 N N . ARG A 1 198 ? 10.992 -12.547 5.344 1 94.19 198 ARG A N 1
ATOM 1510 C CA . ARG A 1 198 ? 11.984 -13.109 4.438 1 94.19 198 ARG A CA 1
ATOM 1511 C C . ARG A 1 198 ? 11.414 -14.297 3.664 1 94.19 198 ARG A C 1
ATOM 1513 O O . ARG A 1 198 ? 11.523 -14.352 2.439 1 94.1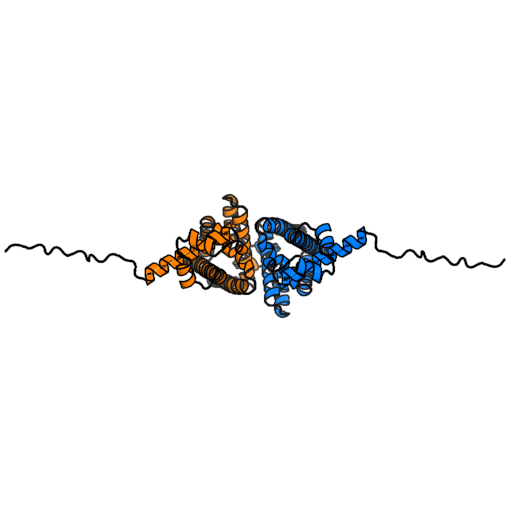9 198 ARG A O 1
ATOM 1520 N N . GLU A 1 199 ? 10.781 -15.133 4.355 1 91.12 199 GLU A N 1
ATOM 1521 C CA . GLU A 1 199 ? 10.188 -16.312 3.738 1 91.12 199 GLU A CA 1
ATOM 1522 C C . GLU A 1 199 ? 9.031 -15.93 2.818 1 91.12 199 GLU A C 1
ATOM 1524 O O . GLU A 1 199 ? 8.914 -16.453 1.711 1 91.12 199 GLU A O 1
ATOM 1529 N N . ALA A 1 200 ? 8.297 -15.047 3.254 1 92.25 200 ALA A N 1
ATOM 1530 C CA . ALA A 1 200 ? 7.105 -14.641 2.514 1 92.25 200 ALA A CA 1
ATOM 1531 C C . ALA A 1 200 ? 7.48 -13.93 1.219 1 92.25 200 ALA A C 1
ATOM 1533 O O . ALA A 1 200 ? 6.887 -14.188 0.168 1 92.25 200 ALA A O 1
ATOM 1534 N N . VAL A 1 201 ? 8.445 -13.016 1.286 1 94.5 201 VAL A N 1
ATOM 1535 C CA . VAL A 1 201 ? 8.875 -12.281 0.102 1 94.5 201 VAL A CA 1
ATOM 1536 C C . VAL A 1 201 ? 9.477 -13.25 -0.917 1 94.5 201 VAL A C 1
ATOM 1538 O O . VAL A 1 201 ? 9.156 -13.18 -2.107 1 94.5 201 VAL A O 1
ATOM 1541 N N . ARG A 1 202 ? 10.273 -14.141 -0.413 1 91.5 202 ARG A N 1
ATOM 1542 C CA . ARG A 1 202 ? 10.867 -15.133 -1.305 1 91.5 202 ARG A CA 1
ATOM 1543 C C . ARG A 1 202 ? 9.789 -15.953 -2.002 1 91.5 202 ARG A C 1
ATOM 1545 O O . ARG A 1 202 ? 9.836 -16.141 -3.219 1 91.5 202 ARG A O 1
ATOM 1552 N N . TYR A 1 203 ? 8.898 -16.406 -1.273 1 88.12 203 TYR A N 1
ATOM 1553 C CA . TYR A 1 203 ? 7.816 -17.219 -1.818 1 88.12 203 TYR A CA 1
ATOM 1554 C C . TYR A 1 203 ? 7.016 -16.422 -2.85 1 88.12 203 TYR A C 1
ATOM 1556 O O . TYR A 1 203 ? 6.66 -16.953 -3.904 1 88.12 203 TYR A O 1
ATOM 1564 N N . THR A 1 204 ? 6.715 -15.219 -2.539 1 89.81 204 THR A N 1
ATOM 1565 C CA . THR A 1 204 ? 5.926 -14.375 -3.43 1 89.81 204 THR A CA 1
ATOM 1566 C C . THR A 1 204 ? 6.637 -14.188 -4.766 1 89.81 204 THR A C 1
ATOM 1568 O O . THR A 1 204 ? 6.008 -14.25 -5.824 1 89.81 204 THR A O 1
ATOM 1571 N N . TRP A 1 205 ? 7.914 -13.93 -4.711 1 91.19 205 TRP A N 1
ATOM 1572 C CA . TRP A 1 205 ? 8.688 -13.766 -5.941 1 91.19 205 TRP A CA 1
ATOM 1573 C C . TRP A 1 205 ? 8.734 -15.07 -6.73 1 91.19 205 TRP A C 1
ATOM 1575 O O . TRP A 1 205 ? 8.547 -15.07 -7.949 1 91.19 205 TRP A O 1
ATOM 1585 N N . LEU A 1 206 ? 8.875 -16.172 -6.051 1 86.81 206 LEU A N 1
ATOM 1586 C CA . LEU A 1 206 ? 8.922 -17.453 -6.723 1 86.81 206 LEU A CA 1
ATOM 1587 C C . LEU A 1 206 ? 7.562 -17.797 -7.332 1 86.81 206 LEU A C 1
ATOM 1589 O O . LEU A 1 206 ? 7.496 -18.328 -8.445 1 86.81 206 LEU A O 1
ATOM 1593 N N . LEU A 1 207 ? 6.555 -17.516 -6.613 1 84.94 207 LEU A N 1
ATOM 1594 C CA . LEU A 1 207 ? 5.203 -17.75 -7.113 1 84.94 207 LEU A CA 1
ATOM 1595 C C . LEU A 1 207 ? 4.941 -16.938 -8.383 1 84.94 207 LEU A C 1
ATOM 1597 O O . LEU A 1 207 ? 4.398 -17.453 -9.352 1 84.94 207 LEU A O 1
ATOM 1601 N N . GLY A 1 208 ? 5.324 -15.68 -8.359 1 87.56 208 GLY A N 1
ATOM 1602 C CA . GLY A 1 208 ? 5.145 -14.836 -9.531 1 87.56 208 GLY A CA 1
ATOM 1603 C C . GLY A 1 208 ? 5.957 -15.297 -10.727 1 87.56 208 GLY A C 1
ATOM 1604 O O . GLY A 1 208 ? 5.516 -15.18 -11.875 1 87.56 208 GLY A O 1
ATOM 1605 N N . LEU A 1 209 ? 7.086 -15.867 -10.43 1 87.12 209 LEU A N 1
ATOM 1606 C CA . LEU A 1 209 ? 8.008 -16.25 -11.5 1 87.12 209 LEU A CA 1
ATOM 1607 C C . LEU A 1 209 ? 7.641 -17.609 -12.086 1 87.12 209 LEU A C 1
ATOM 1609 O O . LEU A 1 209 ? 7.797 -17.828 -13.281 1 87.12 209 LEU A O 1
ATOM 1613 N N . SER A 1 210 ? 7.078 -18.516 -11.234 1 80.44 210 SER A N 1
ATOM 1614 C CA . SER A 1 210 ? 6.953 -19.875 -11.719 1 80.44 210 SER A CA 1
ATOM 1615 C C . SER A 1 210 ? 5.566 -20.438 -11.445 1 80.44 210 SER A C 1
ATOM 1617 O O . SER A 1 210 ? 5.227 -21.531 -11.914 1 80.44 210 SER A O 1
ATOM 1619 N N . GLY A 1 211 ? 4.793 -19.766 -10.617 1 73.44 211 GLY A N 1
ATOM 1620 C CA . GLY A 1 211 ? 3.523 -20.328 -10.18 1 73.44 211 GLY A CA 1
ATOM 1621 C C . GLY A 1 211 ? 2.469 -20.344 -11.273 1 73.44 211 GLY A C 1
ATOM 1622 O O . GLY A 1 211 ? 1.417 -20.969 -11.117 1 73.44 211 GLY A O 1
ATOM 1623 N N . HIS A 1 212 ? 2.668 -19.766 -12.32 1 65.88 212 HIS A N 1
ATOM 1624 C CA . HIS A 1 212 ? 1.669 -19.641 -13.375 1 65.88 212 HIS A CA 1
ATOM 1625 C C . HIS A 1 212 ? 1.563 -20.922 -14.195 1 65.88 212 HIS A C 1
ATOM 1627 O O . HIS A 1 212 ? 0.688 -21.031 -15.055 1 65.88 212 HIS A O 1
ATOM 1633 N N . ARG A 1 213 ? 2.385 -21.844 -14.125 1 61.91 213 ARG A N 1
ATOM 1634 C CA . ARG A 1 213 ? 2.363 -23.047 -14.953 1 61.91 213 ARG A CA 1
ATOM 1635 C C . ARG A 1 213 ? 0.967 -23.656 -14.992 1 61.91 213 ARG A C 1
ATOM 1637 O O . ARG A 1 213 ? 0.536 -24.172 -16.031 1 61.91 213 ARG A O 1
ATOM 1644 N N . GLY A 1 214 ? 0.125 -23.5 -14.07 1 55.97 214 GLY A N 1
ATOM 1645 C CA . GLY A 1 214 ? -1.179 -24.141 -14.109 1 55.97 214 GLY A CA 1
ATOM 1646 C C . GLY A 1 214 ? -2.33 -23.156 -14.039 1 55.97 214 GLY A C 1
ATOM 1647 O O . GLY A 1 214 ? -3.471 -23.547 -13.773 1 55.97 214 GLY A O 1
ATOM 1648 N N . ILE A 1 215 ? -2.006 -21.906 -14.281 1 55.28 215 ILE A N 1
ATOM 1649 C CA . ILE A 1 215 ? -3.111 -20.969 -14.18 1 55.28 215 ILE A CA 1
ATOM 1650 C C . ILE A 1 215 ? -3.559 -20.547 -15.578 1 55.28 215 ILE A C 1
ATOM 1652 O O . ILE A 1 215 ? -2.754 -20.047 -16.375 1 55.28 215 ILE A O 1
ATOM 1656 N N . GLU A 1 216 ? -4.508 -21.312 -16.25 1 48.16 216 GLU A N 1
ATOM 1657 C CA . GLU A 1 216 ? -5.09 -20.906 -17.531 1 48.16 216 GLU A CA 1
ATOM 1658 C C . GLU A 1 216 ? -5.719 -19.531 -17.438 1 48.16 216 GLU A C 1
ATOM 1660 O O . GLU A 1 216 ? -6.473 -19.234 -16.5 1 48.16 216 GLU A O 1
ATOM 1665 N N . VAL A 1 217 ? -5.039 -18.406 -17.969 1 44.53 217 VAL A N 1
ATOM 1666 C CA . VAL A 1 217 ? -5.746 -17.141 -18.109 1 44.53 217 VAL A CA 1
ATOM 1667 C C . VAL A 1 217 ? -6.848 -17.266 -19.156 1 44.53 217 VAL A C 1
ATOM 1669 O O . VAL A 1 217 ? -6.723 -18.047 -20.094 1 44.53 217 VAL A O 1
ATOM 1672 N N . MET B 1 1 ? -80.812 3.74 6.277 1 34.75 1 MET B N 1
ATOM 1673 C CA . MET B 1 1 ? -79.812 4.188 7.301 1 34.75 1 MET B CA 1
ATOM 1674 C C . MET B 1 1 ? -78.562 4.75 6.668 1 34.75 1 MET B C 1
ATOM 1676 O O . MET B 1 1 ? -78 4.148 5.754 1 34.75 1 MET B O 1
ATOM 1680 N N . PRO B 1 2 ? -78.25 6.105 6.707 1 39.03 2 PRO B N 1
ATOM 1681 C CA . PRO B 1 2 ? -77.188 6.797 6 1 39.03 2 PRO B CA 1
ATOM 1682 C C . PRO B 1 2 ? -75.812 6.281 6.395 1 39.03 2 PRO B C 1
ATOM 1684 O O . PRO B 1 2 ? -75.625 5.863 7.535 1 39.03 2 PRO B O 1
ATOM 1687 N N . HIS B 1 3 ? -75.062 5.566 5.551 1 37.84 3 HIS B N 1
ATOM 1688 C CA . HIS B 1 3 ? -73.688 5.086 5.57 1 37.84 3 HIS B CA 1
ATOM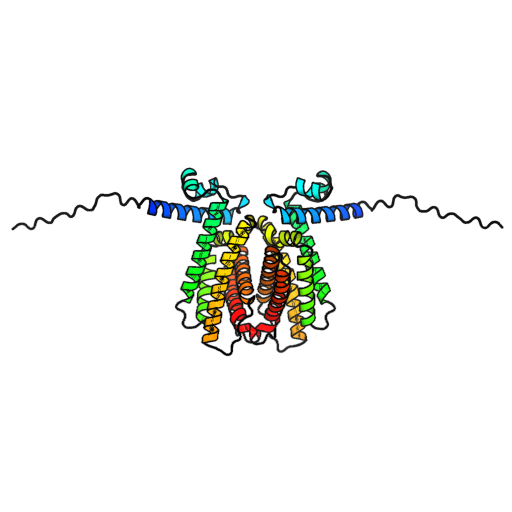 1689 C C . HIS B 1 3 ? -72.688 6.238 5.762 1 37.84 3 HIS B C 1
ATOM 1691 O O . HIS B 1 3 ? -72.375 6.973 4.82 1 37.84 3 HIS B O 1
ATOM 1697 N N . VAL B 1 4 ? -72.688 6.906 6.973 1 39.22 4 VAL B N 1
ATOM 1698 C CA . VAL B 1 4 ? -71.688 7.957 7.191 1 39.22 4 VAL B CA 1
ATOM 1699 C C . VAL B 1 4 ? -70.312 7.395 6.984 1 39.22 4 VAL B C 1
ATOM 1701 O O . VAL B 1 4 ? -69.875 6.414 7.621 1 39.22 4 VAL B O 1
ATOM 1704 N N . THR B 1 5 ? -69.688 7.484 5.793 1 38.44 5 THR B N 1
ATOM 1705 C CA . THR B 1 5 ? -68.312 7.219 5.41 1 38.44 5 THR B CA 1
ATOM 1706 C C . THR B 1 5 ? -67.375 7.84 6.414 1 38.44 5 THR B C 1
ATOM 1708 O O . THR B 1 5 ? -67.375 9.055 6.633 1 38.44 5 THR B O 1
ATOM 1711 N N . GLU B 1 6 ? -67 7.168 7.508 1 39.66 6 GLU B N 1
ATOM 1712 C CA . GLU B 1 6 ? -66.062 7.574 8.492 1 39.66 6 GLU B CA 1
ATOM 1713 C C . GLU B 1 6 ? -64.75 8.031 7.824 1 39.66 6 GLU B C 1
ATOM 1715 O O . GLU B 1 6 ? -64.125 7.277 7.055 1 39.66 6 GLU B O 1
ATOM 1720 N N . HIS B 1 7 ? -64.562 9.281 7.434 1 37.53 7 HIS B N 1
ATOM 1721 C CA . HIS B 1 7 ? -63.344 9.914 6.98 1 37.53 7 HIS B CA 1
ATOM 1722 C C . HIS B 1 7 ? -62.188 9.578 7.902 1 37.53 7 HIS B C 1
ATOM 1724 O O . HIS B 1 7 ? -62.219 9.867 9.102 1 37.53 7 HIS B O 1
ATOM 1730 N N . ARG B 1 8 ? -61.5 8.406 7.715 1 37.44 8 ARG B N 1
ATOM 1731 C CA . ARG B 1 8 ? -60.25 8.078 8.414 1 37.44 8 ARG B CA 1
ATOM 1732 C C . ARG B 1 8 ? -59.312 9.273 8.43 1 37.44 8 ARG B C 1
ATOM 1734 O O . ARG B 1 8 ? -58.906 9.781 7.375 1 37.44 8 ARG B O 1
ATOM 1741 N N . LYS B 1 9 ? -59.375 10.109 9.43 1 40.19 9 LYS B N 1
ATOM 1742 C CA . LYS B 1 9 ? -58.406 11.164 9.617 1 40.19 9 LYS B CA 1
ATOM 1743 C C . LYS B 1 9 ? -56.969 10.641 9.375 1 40.19 9 LYS B C 1
ATOM 1745 O O . LYS B 1 9 ? -56.594 9.617 9.945 1 40.19 9 LYS B O 1
ATOM 1750 N N . LEU B 1 10 ? -56.438 10.883 8.211 1 43.03 10 LEU B N 1
ATOM 1751 C CA . LEU B 1 10 ? -55.031 10.594 7.961 1 43.03 10 LEU B CA 1
ATOM 1752 C C . LEU B 1 10 ? -54.188 11.023 9.141 1 43.03 10 LEU B C 1
ATOM 1754 O O . LEU B 1 10 ? -54.5 12.008 9.828 1 43.03 10 LEU B O 1
ATOM 1758 N N . PRO B 1 11 ? -53.5 10.195 9.914 1 40.56 11 PRO B N 1
ATOM 1759 C CA . PRO B 1 11 ? -52.656 10.672 11.016 1 40.56 11 PRO B CA 1
ATOM 1760 C C . PRO B 1 11 ? -51.875 11.93 10.656 1 40.56 11 PRO B C 1
ATOM 1762 O O . PRO B 1 11 ? -51.344 12.031 9.547 1 40.56 11 PRO B O 1
ATOM 1765 N N . LYS B 1 12 ? -52.281 13.039 10.82 1 41.25 12 LYS B N 1
ATOM 1766 C CA . LYS B 1 12 ? -51.719 14.352 10.539 1 41.25 12 LYS B CA 1
ATOM 1767 C C . LYS B 1 12 ? -50.25 14.43 10.977 1 41.25 12 LYS B C 1
ATOM 1769 O O . LYS B 1 12 ? -49.688 15.516 11.031 1 41.25 12 LYS B O 1
ATOM 1774 N N . GLY B 1 13 ? -49.719 13.516 11.781 1 40.53 13 GLY B N 1
ATOM 1775 C CA . GLY B 1 13 ? -48.469 13.93 12.383 1 40.53 13 GLY B CA 1
ATOM 1776 C C . GLY B 1 13 ? -47.344 14.062 11.375 1 40.53 13 GLY B C 1
ATOM 1777 O O . GLY B 1 13 ? -47.375 13.438 10.312 1 40.53 13 GLY B O 1
ATOM 1778 N N . PRO B 1 14 ? -46.75 15.188 11.203 1 44.06 14 PRO B N 1
ATOM 1779 C CA . PRO B 1 14 ? -45.625 15.352 10.289 1 44.06 14 PRO B CA 1
ATOM 1780 C C . PRO B 1 14 ? -44.719 14.133 10.258 1 44.06 14 PRO B C 1
ATOM 1782 O O . PRO B 1 14 ? -44.625 13.391 11.242 1 44.06 14 PRO B O 1
ATOM 1785 N N . HIS B 1 15 ? -44.625 13.289 9.352 1 47.06 15 HIS B N 1
ATOM 1786 C CA . HIS B 1 15 ? -43.75 12.18 9.016 1 47.06 15 HIS B CA 1
ATOM 1787 C C . HIS B 1 15 ? -42.312 12.477 9.414 1 47.06 15 HIS B C 1
ATOM 1789 O O . HIS B 1 15 ? -41.5 12.836 8.57 1 47.06 15 HIS B O 1
ATOM 1795 N N . LYS B 1 16 ? -42.062 13.367 10.43 1 50.06 16 LYS B N 1
ATOM 1796 C CA . LYS B 1 16 ? -40.75 13.695 11 1 50.06 16 LYS B CA 1
ATOM 1797 C C . LYS B 1 16 ? -39.969 12.43 11.312 1 50.06 16 LYS B C 1
ATOM 1799 O O . LYS B 1 16 ? -40.438 11.562 12.055 1 50.06 16 LYS B O 1
ATOM 1804 N N . LEU B 1 17 ? -39.031 12.07 10.344 1 57.66 17 LEU B N 1
ATOM 1805 C CA . LEU B 1 17 ? -38.125 10.961 10.688 1 57.66 17 LEU B CA 1
ATOM 1806 C C . LEU B 1 17 ? -37.781 10.984 12.18 1 57.66 17 LEU B C 1
ATOM 1808 O O . LEU B 1 17 ? -37.719 12.055 12.789 1 57.66 17 LEU B O 1
ATOM 1812 N N . SER B 1 18 ? -37.906 9.836 12.922 1 62.75 18 SER B N 1
ATOM 1813 C CA . SER B 1 18 ? -37.531 9.734 14.32 1 62.75 18 SER B CA 1
ATOM 1814 C C . SER B 1 18 ? -36.125 10.305 14.547 1 62.75 18 SER B C 1
ATOM 1816 O O . SER B 1 18 ? -35.344 10.43 13.609 1 62.75 18 SER B O 1
ATOM 1818 N N . ARG B 1 19 ? -35.781 10.961 15.695 1 60.53 19 ARG B N 1
ATOM 1819 C CA . ARG B 1 19 ? -34.5 11.5 16.062 1 60.53 19 ARG B CA 1
ATOM 1820 C C . ARG B 1 19 ? -33.375 10.547 15.664 1 60.53 19 ARG B C 1
ATOM 1822 O O . ARG B 1 19 ? -32.312 10.977 15.195 1 60.53 19 ARG B O 1
ATOM 1829 N N . ASP B 1 20 ? -33.688 9.266 15.844 1 64.38 20 ASP B N 1
ATOM 1830 C CA . ASP B 1 20 ? -32.719 8.242 15.5 1 64.38 20 ASP B CA 1
ATOM 1831 C C . ASP B 1 20 ? -32.531 8.141 13.992 1 64.38 20 ASP B C 1
ATOM 1833 O O . ASP B 1 20 ? -31.422 7.934 13.508 1 64.38 20 ASP B O 1
ATOM 1837 N N . GLU B 1 21 ? -33.562 8.25 13.281 1 68.31 21 GLU B N 1
ATOM 1838 C CA . GLU B 1 21 ? -33.5 8.195 11.82 1 68.31 21 GLU B CA 1
ATOM 1839 C C . GLU B 1 21 ? -32.781 9.422 11.258 1 68.31 21 GLU B C 1
ATOM 1841 O O . GLU B 1 21 ? -32 9.312 10.328 1 68.31 21 GLU B O 1
ATOM 1846 N N . VAL B 1 22 ? -33.156 10.539 11.852 1 65.81 22 VAL B N 1
ATOM 1847 C CA . VAL B 1 22 ? -32.5 11.773 11.422 1 65.81 22 VAL B CA 1
ATOM 1848 C C . VAL B 1 22 ? -31 11.703 11.727 1 65.81 22 VAL B C 1
ATOM 1850 O O . VAL B 1 22 ? -30.172 12.062 10.891 1 65.81 22 VAL B O 1
ATOM 1853 N N . ALA B 1 23 ? -30.719 11.18 12.883 1 70.25 23 ALA B N 1
ATOM 1854 C CA . ALA B 1 23 ? -29.328 11.047 13.297 1 70.25 23 ALA B CA 1
ATOM 1855 C C . ALA B 1 23 ? -28.562 10.094 12.375 1 70.25 23 ALA B C 1
ATOM 1857 O O . ALA B 1 23 ? -27.406 10.336 12.047 1 70.25 23 ALA B O 1
ATOM 1858 N N . GLY B 1 24 ? -29.219 9.078 12.031 1 73.81 24 GLY B N 1
ATOM 1859 C CA . GLY B 1 24 ? -28.625 8.125 11.109 1 73.81 24 GLY B CA 1
ATOM 1860 C C . GLY B 1 24 ? -28.359 8.711 9.734 1 73.81 24 GLY B C 1
ATOM 1861 O O . GLY B 1 24 ? -27.297 8.5 9.156 1 73.81 24 GLY B O 1
ATOM 1862 N N . THR B 1 25 ? -29.281 9.469 9.367 1 82.31 25 THR B N 1
ATOM 1863 C CA . THR B 1 25 ? -29.141 10.109 8.062 1 82.31 25 THR B CA 1
ATOM 1864 C C . THR B 1 25 ? -28.047 11.164 8.094 1 82.31 25 THR B C 1
ATOM 1866 O O . THR B 1 25 ? -27.25 11.273 7.16 1 82.31 25 THR B O 1
ATOM 1869 N N . GLN B 1 26 ? -27.953 11.836 9.273 1 88.62 26 GLN B N 1
ATOM 1870 C CA . GLN B 1 26 ? -26.922 12.867 9.422 1 88.62 26 GLN B CA 1
ATOM 1871 C C . GLN B 1 26 ? -25.531 12.25 9.477 1 88.62 26 GLN B C 1
ATOM 1873 O O . GLN B 1 26 ? -24.594 12.766 8.852 1 88.62 26 GLN B O 1
ATOM 1878 N N . ARG B 1 27 ? -25.469 11.18 10.148 1 92.5 27 ARG B N 1
ATOM 1879 C CA . ARG B 1 27 ? -24.188 10.508 10.25 1 92.5 27 ARG B CA 1
ATOM 1880 C C . ARG B 1 27 ? -23.703 10.031 8.883 1 92.5 27 ARG B C 1
ATOM 1882 O O . ARG B 1 27 ? -22.531 10.164 8.547 1 92.5 27 ARG B O 1
ATOM 1889 N N . ALA B 1 28 ? -24.656 9.539 8.156 1 94.25 28 ALA B N 1
ATOM 1890 C CA . ALA B 1 28 ? -24.312 9.055 6.824 1 94.25 28 ALA B CA 1
ATOM 1891 C C . ALA B 1 28 ? -23.812 10.195 5.938 1 94.25 28 ALA B C 1
ATOM 1893 O O . ALA B 1 28 ? -22.844 10.039 5.191 1 94.25 28 ALA B O 1
ATOM 1894 N N . ARG B 1 29 ? -24.406 11.305 6.055 1 95.62 29 ARG B N 1
ATOM 1895 C CA . ARG B 1 29 ? -23.984 12.477 5.285 1 95.62 29 ARG B CA 1
ATOM 1896 C C . ARG B 1 29 ? -22.594 12.938 5.703 1 95.62 29 ARG B C 1
ATOM 1898 O O . ARG B 1 29 ? -21.797 13.328 4.859 1 95.62 29 ARG B O 1
ATOM 1905 N N . LEU B 1 30 ? -22.375 12.883 6.984 1 97.19 30 LEU B N 1
ATOM 1906 C CA . LEU B 1 30 ? -21.078 13.289 7.504 1 97.19 30 LEU B CA 1
ATOM 1907 C C . LEU B 1 30 ? -19.984 12.328 7.055 1 97.19 30 LEU B C 1
ATOM 1909 O O . LEU B 1 30 ? -18.906 12.75 6.656 1 97.19 30 LEU B O 1
ATOM 1913 N N . ILE B 1 31 ? -20.312 11.102 7.07 1 97.69 31 ILE B N 1
ATOM 1914 C CA . ILE B 1 31 ? -19.359 10.078 6.637 1 97.69 31 ILE B CA 1
ATOM 1915 C C . ILE B 1 31 ? -19 10.297 5.164 1 97.69 31 ILE B C 1
ATOM 1917 O O . ILE B 1 31 ? -17.828 10.312 4.797 1 97.69 31 ILE B O 1
ATOM 1921 N N . ASP B 1 32 ? -20.016 10.539 4.379 1 97.44 32 ASP B N 1
ATOM 1922 C CA . ASP B 1 32 ? -19.797 10.781 2.955 1 97.44 32 ASP B CA 1
ATOM 1923 C C . ASP B 1 32 ? -18.969 12.047 2.732 1 97.44 32 ASP B C 1
ATOM 1925 O O . ASP B 1 32 ? -18.078 12.078 1.885 1 97.44 32 ASP B O 1
ATOM 1929 N N . ALA B 1 33 ? -19.234 13.023 3.498 1 98.31 33 ALA B N 1
ATOM 1930 C CA . ALA B 1 33 ? -18.531 14.289 3.381 1 98.31 33 ALA B CA 1
ATOM 1931 C C . ALA B 1 33 ? -17.062 14.133 3.768 1 98.31 33 ALA B C 1
ATOM 1933 O O . ALA B 1 33 ? -16.188 14.742 3.146 1 98.31 33 ALA B O 1
ATOM 1934 N N . VAL B 1 34 ? -16.797 13.32 4.77 1 98.5 34 VAL B N 1
ATOM 1935 C CA . VAL B 1 34 ? -15.43 13.055 5.191 1 98.5 34 VAL B CA 1
ATOM 1936 C C . VAL B 1 34 ? -14.648 12.43 4.043 1 98.5 34 VAL B C 1
ATOM 1938 O O . VAL B 1 34 ? -13.57 12.906 3.688 1 98.5 34 VAL B O 1
ATOM 1941 N N . LEU B 1 35 ? -15.25 11.453 3.443 1 98.12 35 LEU B N 1
ATOM 1942 C CA . LEU B 1 35 ? -14.578 10.711 2.383 1 98.12 35 LEU B CA 1
ATOM 1943 C C . LEU B 1 35 ? -14.391 11.586 1.146 1 98.12 35 LEU B C 1
ATOM 1945 O O . LEU B 1 35 ? -13.32 11.57 0.528 1 98.12 35 LEU B O 1
ATOM 1949 N N . GLU B 1 36 ? -15.352 12.375 0.845 1 97.69 36 GLU B N 1
ATOM 1950 C CA . GLU B 1 36 ? -15.273 13.25 -0.319 1 97.69 36 GLU B CA 1
ATOM 1951 C C . GLU B 1 36 ? -14.188 14.305 -0.142 1 97.69 36 GLU B C 1
ATOM 1953 O O . GLU B 1 36 ? -13.367 14.523 -1.04 1 97.69 36 GLU B O 1
ATOM 1958 N N . ASN B 1 37 ? -14.164 14.93 1.014 1 98.12 37 ASN B N 1
ATOM 1959 C CA . ASN B 1 37 ? -13.203 16 1.241 1 98.12 37 ASN B CA 1
ATOM 1960 C C . ASN B 1 37 ? -11.781 15.469 1.373 1 98.12 37 ASN B C 1
ATOM 1962 O O . ASN B 1 37 ? -10.844 16.016 0.788 1 98.12 37 ASN B O 1
ATOM 1966 N N . THR B 1 38 ? -11.617 14.375 2.09 1 97.31 38 THR B N 1
ATOM 1967 C CA . THR B 1 38 ? -10.273 13.828 2.271 1 97.31 38 THR B CA 1
ATOM 1968 C C . THR B 1 38 ? -9.773 13.188 0.981 1 97.31 38 THR B C 1
ATOM 1970 O O . THR B 1 38 ? -8.57 13.18 0.716 1 97.31 38 THR B O 1
ATOM 1973 N N . GLY B 1 39 ? -10.688 12.688 0.177 1 95.75 39 GLY B N 1
ATOM 1974 C CA . GLY B 1 39 ? -10.297 12.125 -1.106 1 95.75 39 GLY B CA 1
ATOM 1975 C C . GLY B 1 39 ? -9.859 13.18 -2.109 1 95.75 39 GLY B C 1
ATOM 1976 O O . GLY B 1 39 ? -8.969 12.93 -2.924 1 95.75 39 GLY B O 1
ATOM 1977 N N . ARG B 1 40 ? -10.43 14.359 -2.027 1 94.19 40 ARG B N 1
ATOM 1978 C CA . ARG B 1 40 ? -10.156 15.422 -2.99 1 94.19 40 ARG B CA 1
ATOM 1979 C C . ARG B 1 40 ? -8.984 16.281 -2.533 1 94.19 40 ARG B C 1
ATOM 1981 O O . ARG B 1 40 ? -8.078 16.578 -3.318 1 94.19 40 ARG B O 1
ATOM 1988 N N . ARG B 1 41 ? -8.992 16.562 -1.2 1 93.5 41 ARG B N 1
ATOM 1989 C CA . ARG B 1 41 ? -8.055 17.562 -0.685 1 93.5 41 ARG B CA 1
ATOM 1990 C C . ARG B 1 41 ? -6.895 16.875 0.041 1 93.5 41 ARG B C 1
ATOM 1992 O O . ARG B 1 41 ? -5.832 17.469 0.22 1 93.5 41 ARG B O 1
ATOM 1999 N N . GLY B 1 42 ? -7.113 15.688 0.382 1 93.88 42 GLY B N 1
ATOM 2000 C CA . GLY B 1 42 ? -6.203 15.047 1.323 1 93.88 42 GLY B CA 1
ATOM 2001 C C . GLY B 1 42 ? -6.637 15.211 2.77 1 93.88 42 GLY B C 1
ATOM 2002 O O . GLY B 1 42 ? -7.41 16.109 3.094 1 93.88 42 GLY B O 1
ATOM 2003 N N . TYR B 1 43 ? -6.152 14.383 3.617 1 95.19 43 TYR B N 1
ATOM 2004 C CA . TYR B 1 43 ? -6.535 14.383 5.023 1 95.19 43 TYR B CA 1
ATOM 2005 C C . TYR B 1 43 ? -6.051 15.641 5.727 1 95.19 43 TYR B C 1
ATOM 2007 O O . TYR B 1 43 ? -6.816 16.297 6.441 1 95.19 43 TYR B O 1
ATOM 2015 N N . VAL B 1 44 ? -4.883 15.977 5.516 1 92.38 44 VAL B N 1
ATOM 2016 C CA . VAL B 1 44 ? -4.25 17.078 6.234 1 92.38 44 VAL B CA 1
ATOM 2017 C C . VAL B 1 44 ? -4.938 18.391 5.875 1 92.38 44 VAL B C 1
ATOM 2019 O O . VAL B 1 44 ? -5.258 19.203 6.754 1 92.38 44 VAL B O 1
ATOM 2022 N N . ALA B 1 45 ? -5.262 18.578 4.645 1 94.38 45 ALA B N 1
ATOM 2023 C CA . ALA B 1 45 ? -5.824 19.844 4.16 1 94.38 45 ALA B CA 1
ATOM 2024 C C . ALA B 1 45 ? -7.309 19.938 4.484 1 94.38 45 ALA B C 1
ATOM 2026 O O . ALA B 1 45 ? -7.902 21.016 4.379 1 94.38 45 ALA B O 1
ATOM 2027 N N . THR B 1 46 ? -7.918 18.891 4.828 1 97.31 46 THR B N 1
ATOM 2028 C CA . THR B 1 46 ? -9.344 18.875 5.133 1 97.31 46 THR B CA 1
ATOM 2029 C C . THR B 1 46 ? -9.602 19.391 6.543 1 97.31 46 THR B C 1
ATOM 2031 O O . THR B 1 46 ? -8.875 19.062 7.48 1 97.31 46 THR B O 1
ATOM 2034 N N . THR B 1 47 ? -10.648 20.219 6.711 1 97.69 47 THR B N 1
ATOM 2035 C CA . THR B 1 47 ? -11.047 20.734 8.016 1 97.69 47 THR B CA 1
ATOM 2036 C C . THR B 1 47 ? -12.477 20.312 8.352 1 97.69 47 THR B C 1
ATOM 2038 O O . THR B 1 47 ? -13.211 19.859 7.477 1 97.69 47 THR B O 1
ATOM 2041 N N . VAL B 1 48 ? -12.742 20.453 9.641 1 98.12 48 VAL B N 1
ATOM 2042 C CA . VAL B 1 48 ? -14.117 20.203 10.062 1 98.12 48 VAL B CA 1
ATOM 2043 C C . VAL B 1 48 ? -15.062 21.141 9.312 1 98.12 48 VAL B C 1
ATOM 2045 O O . VAL B 1 48 ? -16.172 20.766 8.969 1 98.12 48 VAL B O 1
ATOM 2048 N N . GLY B 1 49 ? -14.57 22.312 8.992 1 98.19 49 GLY B N 1
ATOM 2049 C CA . GLY B 1 49 ? -15.359 23.25 8.219 1 98.19 49 GLY B CA 1
ATOM 2050 C C . GLY B 1 49 ? -15.68 22.75 6.824 1 98.19 49 GLY B C 1
ATOM 2051 O O . GLY B 1 49 ? -16.812 22.875 6.359 1 98.19 49 GLY B O 1
ATOM 2052 N N . HIS B 1 50 ? -14.773 22.219 6.117 1 98.38 50 HIS B N 1
ATOM 2053 C CA . HIS B 1 50 ? -15 21.641 4.801 1 98.38 50 HIS B CA 1
ATOM 2054 C C . HIS B 1 50 ? -16.047 20.531 4.863 1 98.38 50 HIS B C 1
ATOM 2056 O O . HIS B 1 50 ? -16.938 20.469 4.012 1 98.38 50 HIS B O 1
ATOM 2062 N N . ILE B 1 51 ? -15.945 19.688 5.922 1 98.31 51 ILE B N 1
ATOM 2063 C CA . ILE B 1 51 ? -16.797 18.516 6.078 1 98.31 51 ILE B CA 1
ATOM 2064 C C . ILE B 1 51 ? -18.234 18.969 6.34 1 98.31 51 ILE B C 1
ATOM 2066 O O . ILE B 1 51 ? -19.172 18.484 5.684 1 98.31 51 ILE B O 1
ATOM 2070 N N . THR B 1 52 ? -18.375 19.891 7.266 1 98.12 52 THR B N 1
ATOM 2071 C CA . THR B 1 52 ? -19.719 20.344 7.633 1 98.12 52 THR B CA 1
ATOM 2072 C C . THR B 1 52 ? -20.375 21.078 6.473 1 98.12 52 THR B C 1
ATOM 2074 O O . THR B 1 52 ? -21.578 20.922 6.242 1 98.12 52 THR B O 1
ATOM 2077 N N . ALA B 1 53 ? -19.641 21.828 5.746 1 98.12 53 ALA B N 1
ATOM 2078 C CA . ALA B 1 53 ? -20.172 22.531 4.578 1 98.12 53 ALA B CA 1
ATOM 2079 C C . ALA B 1 53 ? -20.688 21.547 3.531 1 98.12 53 ALA B C 1
ATOM 2081 O O . ALA B 1 53 ? -21.781 21.703 3 1 98.12 53 ALA B O 1
ATOM 2082 N N . THR B 1 54 ? -19.969 20.531 3.248 1 97.62 54 THR B N 1
ATOM 2083 C CA . THR B 1 54 ? -20.328 19.531 2.254 1 97.62 54 THR B CA 1
ATOM 2084 C C . THR B 1 54 ? -21.547 18.719 2.719 1 97.62 54 THR B C 1
ATOM 2086 O O . THR B 1 54 ? -22.422 18.391 1.92 1 97.62 54 THR B O 1
ATOM 2089 N N . ALA B 1 55 ? -21.562 18.406 4.008 1 97.44 55 ALA B N 1
ATOM 2090 C CA . ALA B 1 55 ? -22.625 17.578 4.566 1 97.44 55 ALA B CA 1
ATOM 2091 C C . ALA B 1 55 ? -23.891 18.375 4.773 1 97.44 55 ALA B C 1
ATOM 2093 O O . ALA B 1 55 ? -24.969 17.797 4.965 1 97.44 55 ALA B O 1
ATOM 2094 N N . GLY B 1 56 ? -23.781 19.656 4.871 1 97 56 GLY B N 1
ATOM 2095 C CA . GLY B 1 56 ? -24.922 20.516 5.145 1 97 56 GLY B CA 1
ATOM 2096 C C . GLY B 1 56 ? -25.406 20.422 6.578 1 97 56 GLY B C 1
ATOM 2097 O O . GLY B 1 56 ? -26.625 20.344 6.828 1 97 56 GLY B O 1
ATOM 2098 N N . VAL B 1 57 ? -24.516 20.344 7.477 1 95.69 57 VAL B N 1
ATOM 2099 C CA . VAL B 1 57 ? -24.859 20.281 8.891 1 95.69 57 VAL B CA 1
ATOM 2100 C C . VAL B 1 57 ? -24.047 21.328 9.672 1 95.69 57 VAL B C 1
ATOM 2102 O O . VAL B 1 57 ? -23.062 21.859 9.156 1 95.69 57 VAL B O 1
ATOM 2105 N N . SER B 1 58 ? -24.5 21.578 10.875 1 95.19 58 SER B N 1
ATOM 2106 C CA . SER B 1 58 ? -23.797 22.547 11.719 1 95.19 58 SER B CA 1
ATOM 2107 C C . SER B 1 58 ? -22.578 21.906 12.375 1 95.19 58 SER B C 1
ATOM 2109 O O . SER B 1 58 ? -22.469 20.688 12.461 1 95.19 58 SER B O 1
ATOM 2111 N N . ARG B 1 59 ? -21.609 22.75 12.789 1 95.88 59 ARG B N 1
ATOM 2112 C CA . ARG B 1 59 ? -20.469 22.297 13.562 1 95.88 59 ARG B CA 1
ATOM 2113 C C . ARG B 1 59 ? -20.922 21.594 14.844 1 95.88 59 ARG B C 1
ATOM 2115 O O . ARG B 1 59 ? -20.328 20.594 15.242 1 95.88 59 ARG B O 1
ATOM 2122 N N . THR B 1 60 ? -22 22.109 15.422 1 95.19 60 THR B N 1
ATOM 2123 C CA . THR B 1 60 ? -22.562 21.516 16.625 1 95.19 60 THR B CA 1
ATOM 2124 C C . THR B 1 60 ? -23 20.078 16.359 1 95.19 60 THR B C 1
ATOM 2126 O O . THR B 1 60 ? -22.656 19.172 17.109 1 95.19 60 THR B O 1
ATOM 2129 N N . SER B 1 61 ? -23.688 19.922 15.289 1 94.81 61 SER B N 1
ATOM 2130 C CA . SER B 1 61 ? -24.141 18.594 14.898 1 94.81 61 SER B CA 1
ATOM 2131 C C . SER B 1 61 ? -22.969 17.641 14.664 1 94.81 61 SER B C 1
ATOM 2133 O O . SER B 1 61 ? -23.062 16.453 14.984 1 94.81 61 SER B O 1
ATOM 2135 N N . PHE B 1 62 ? -21.875 18.172 14.07 1 97.38 62 PHE B N 1
ATOM 2136 C CA . PHE B 1 62 ? -20.672 17.375 13.852 1 97.38 62 PHE B CA 1
ATOM 2137 C C . PHE B 1 62 ? -20.125 16.859 15.172 1 97.38 62 PHE B C 1
ATOM 2139 O O . PHE B 1 62 ? -19.859 15.656 15.297 1 97.38 62 PHE B O 1
ATOM 2146 N N . TYR B 1 63 ? -20.078 17.625 16.125 1 96.81 63 TYR B N 1
ATOM 2147 C CA . TYR B 1 63 ? -19.438 17.266 17.391 1 96.81 63 TYR B CA 1
ATOM 2148 C C . TYR B 1 63 ? -20.359 16.438 18.266 1 96.81 63 TYR B C 1
ATOM 2150 O O . TYR B 1 63 ? -19.922 15.859 19.266 1 96.81 63 TYR B O 1
ATOM 2158 N N . GLU B 1 64 ? -21.641 16.391 17.891 1 96.12 64 GLU B N 1
ATOM 2159 C CA . GLU B 1 64 ? -22.547 15.414 18.5 1 96.12 64 GLU B CA 1
ATOM 2160 C C . GLU B 1 64 ? -22.203 13.992 18.062 1 96.12 64 GLU B C 1
ATOM 2162 O O . GLU B 1 64 ? -22.484 13.039 18.797 1 96.12 64 GLU B O 1
ATOM 2167 N N . GLN B 1 65 ? -21.594 13.953 16.891 1 96.44 65 GLN B N 1
ATOM 2168 C CA . GLN B 1 65 ? -21.328 12.641 16.312 1 96.44 65 GLN B CA 1
ATOM 2169 C C . GLN B 1 65 ? -19.875 12.242 16.469 1 96.44 65 GLN B C 1
ATOM 2171 O O . GLN B 1 65 ? -19.547 11.062 16.625 1 96.44 65 GLN B O 1
ATOM 2176 N N . PHE B 1 66 ? -18.984 13.258 16.406 1 97.94 66 PHE B N 1
ATOM 2177 C CA . PHE B 1 66 ? -17.562 12.977 16.406 1 97.94 66 PHE B CA 1
ATOM 2178 C C . PHE B 1 66 ? -16.812 13.938 17.312 1 97.94 66 PHE B C 1
ATOM 2180 O O . PHE B 1 66 ? -17.234 15.078 17.516 1 97.94 66 PHE B O 1
ATOM 2187 N N . THR B 1 67 ? -15.602 13.508 17.75 1 97.75 67 THR B N 1
ATOM 2188 C CA . THR B 1 67 ? -14.789 14.336 18.641 1 97.75 67 THR B CA 1
ATOM 2189 C C . THR B 1 67 ? -13.805 15.18 17.844 1 97.75 67 THR B C 1
ATOM 2191 O O . THR B 1 67 ? -13.148 16.078 18.391 1 97.75 67 THR B O 1
ATOM 2194 N N . GLY B 1 68 ? -13.703 14.891 16.516 1 97.69 68 GLY B N 1
ATOM 2195 C CA . GLY B 1 68 ? -12.789 15.609 15.648 1 97.69 68 GLY B CA 1
ATOM 2196 C C . GLY B 1 68 ? -12.609 14.953 14.289 1 97.69 68 GLY B C 1
ATOM 2197 O O . GLY B 1 68 ? -13.242 13.938 14 1 97.69 68 GLY B O 1
ATOM 2198 N N . LYS B 1 69 ? -11.773 15.523 13.555 1 96.75 69 LYS B N 1
ATOM 2199 C CA . LYS B 1 69 ? -11.547 15.055 12.195 1 96.75 69 LYS B CA 1
ATOM 2200 C C . LYS B 1 69 ? -11 13.633 12.188 1 96.75 69 LYS B C 1
ATOM 2202 O O . LYS B 1 69 ? -11.391 12.82 11.344 1 96.75 69 LYS B O 1
ATOM 2207 N N . GLN B 1 70 ? -10.133 13.336 13.133 1 97.12 70 GLN B N 1
ATOM 2208 C CA . GLN B 1 70 ? -9.555 12 13.18 1 97.12 70 GLN B CA 1
ATOM 2209 C C . GLN B 1 70 ? -10.625 10.945 13.484 1 97.12 70 GLN B C 1
ATOM 2211 O O . GLN B 1 70 ? -10.688 9.914 12.82 1 97.12 70 GLN B O 1
ATOM 2216 N N . ASP B 1 71 ? -11.359 11.242 14.438 1 97.94 71 ASP B N 1
ATOM 2217 C CA . ASP B 1 71 ? -12.453 10.344 14.812 1 97.94 71 ASP B CA 1
ATOM 2218 C C . ASP B 1 71 ? -13.422 10.141 13.656 1 97.94 71 ASP B C 1
ATOM 2220 O O . ASP B 1 71 ? -13.82 9.016 13.367 1 97.94 71 ASP B O 1
ATOM 2224 N N . ALA B 1 72 ? -13.789 11.219 13.008 1 98.19 72 ALA B N 1
ATOM 2225 C CA . ALA B 1 72 ? -14.711 11.164 11.875 1 98.19 72 ALA B CA 1
ATOM 2226 C C . ALA B 1 72 ? -14.125 10.344 10.727 1 98.19 72 ALA B C 1
ATOM 2228 O O . ALA B 1 72 ? -14.828 9.539 10.109 1 98.19 72 ALA B O 1
ATOM 2229 N N . PHE B 1 73 ? -12.875 10.531 10.438 1 98.38 73 PHE B N 1
ATOM 2230 C CA . PHE B 1 73 ? -12.234 9.812 9.344 1 98.38 73 PHE B CA 1
ATOM 2231 C C . PHE B 1 73 ? -12.164 8.32 9.648 1 98.38 73 PHE B C 1
ATOM 2233 O O . PHE B 1 73 ? -12.461 7.492 8.789 1 98.38 73 PHE B O 1
ATOM 2240 N N . LEU B 1 74 ? -11.742 7.973 10.852 1 98.25 74 LEU B N 1
ATOM 2241 C CA . LEU B 1 74 ? -11.641 6.566 11.227 1 98.25 74 LEU B CA 1
ATOM 2242 C C . LEU B 1 74 ? -13.008 5.887 11.172 1 98.25 74 LEU B C 1
ATOM 2244 O O . LEU B 1 74 ? -13.117 4.73 10.758 1 98.25 74 LEU B O 1
ATOM 2248 N N . ALA B 1 75 ? -14 6.602 11.555 1 97.94 75 ALA B N 1
ATOM 2249 C CA . ALA B 1 75 ? -15.352 6.074 11.445 1 97.94 75 ALA B CA 1
ATOM 2250 C C . ALA B 1 75 ? -15.742 5.852 9.984 1 97.94 75 ALA B C 1
ATOM 2252 O O . ALA B 1 75 ? -16.312 4.812 9.641 1 97.94 75 ALA B O 1
ATOM 2253 N N . ALA B 1 76 ? -15.461 6.84 9.148 1 98.19 76 ALA B N 1
ATOM 2254 C CA . ALA B 1 76 ? -15.75 6.727 7.719 1 98.19 76 ALA B CA 1
ATOM 2255 C C . ALA B 1 76 ? -14.984 5.562 7.098 1 98.19 76 ALA B C 1
ATOM 2257 O O . ALA B 1 76 ? -15.539 4.805 6.297 1 98.19 76 ALA B O 1
ATOM 2258 N N . TYR B 1 77 ? -13.758 5.398 7.473 1 98.19 77 TYR B N 1
ATOM 2259 C CA . TYR B 1 77 ? -12.914 4.301 7 1 98.19 77 TYR B CA 1
ATOM 2260 C C . TYR B 1 77 ? -13.539 2.953 7.34 1 98.19 77 TYR B C 1
ATOM 2262 O O . TYR B 1 77 ? -13.711 2.104 6.465 1 98.19 77 TYR B O 1
ATOM 2270 N N . ARG B 1 78 ? -13.883 2.846 8.625 1 97.69 78 ARG B N 1
ATOM 2271 C CA . ARG B 1 78 ? -14.438 1.582 9.102 1 97.69 78 ARG B CA 1
ATOM 2272 C C . ARG B 1 78 ? -15.758 1.268 8.398 1 97.69 78 ARG B C 1
ATOM 2274 O O . ARG B 1 78 ? -15.977 0.136 7.961 1 97.69 78 ARG B O 1
ATOM 2281 N N . GLU B 1 79 ? -16.547 2.234 8.289 1 96.81 79 GLU B N 1
ATOM 2282 C CA . GLU B 1 79 ? -17.859 2.014 7.688 1 96.81 79 GLU B CA 1
ATOM 2283 C C . GLU B 1 79 ? -17.734 1.641 6.215 1 96.81 79 GLU B C 1
ATOM 2285 O O . GLU B 1 79 ? -18.359 0.676 5.758 1 96.81 79 GLU B O 1
ATOM 2290 N N . LEU B 1 80 ? -16.953 2.361 5.477 1 97.06 80 LEU B N 1
ATOM 2291 C CA . LEU B 1 80 ? -16.797 2.086 4.055 1 97.06 80 LEU B CA 1
ATOM 2292 C C . LEU B 1 80 ? -16.188 0.708 3.826 1 97.06 80 LEU B C 1
ATOM 2294 O O . LEU B 1 80 ? -16.688 -0.068 3.006 1 97.06 80 LEU B O 1
ATOM 2298 N N . THR B 1 81 ? -15.125 0.373 4.547 1 97.31 81 THR B N 1
ATOM 2299 C CA . THR B 1 81 ? -14.422 -0.882 4.309 1 97.31 81 THR B CA 1
ATOM 2300 C C . THR B 1 81 ? -15.266 -2.07 4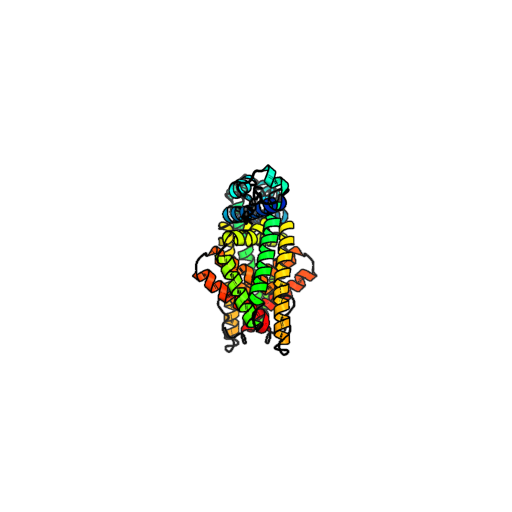.758 1 97.31 81 THR B C 1
ATOM 2302 O O . THR B 1 81 ? -15.273 -3.115 4.102 1 97.31 81 THR B O 1
ATOM 2305 N N . THR B 1 82 ? -16 -1.896 5.863 1 96.25 82 THR B N 1
ATOM 2306 C CA . THR B 1 82 ? -16.891 -2.951 6.32 1 96.25 82 THR B CA 1
ATOM 2307 C C . THR B 1 82 ? -18 -3.211 5.297 1 96.25 82 THR B C 1
ATOM 2309 O O . THR B 1 82 ? -18.266 -4.363 4.953 1 96.25 82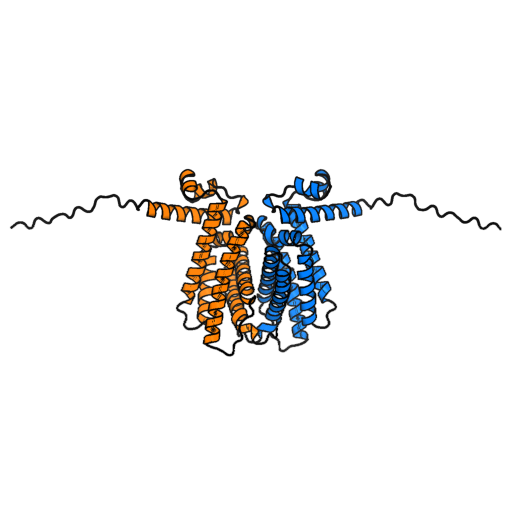 THR B O 1
ATOM 2312 N N . GLU B 1 83 ? -18.578 -2.137 4.836 1 95.38 83 GLU B N 1
ATOM 2313 C CA . GLU B 1 83 ? -19.625 -2.26 3.822 1 95.38 83 GLU B CA 1
ATOM 2314 C C . GLU B 1 83 ? -19.078 -2.879 2.539 1 95.38 83 GLU B C 1
ATOM 2316 O O . GLU B 1 83 ? -19.719 -3.734 1.933 1 95.38 83 GLU B O 1
ATOM 2321 N N . PHE B 1 84 ? -17.953 -2.439 2.117 1 96.44 84 PHE B N 1
ATOM 2322 C CA . PHE B 1 84 ? -17.297 -2.936 0.911 1 96.44 84 PHE B CA 1
ATOM 2323 C C . PHE B 1 84 ? -17.094 -4.441 0.991 1 96.44 84 PHE B C 1
ATOM 2325 O O . PHE B 1 84 ? -17.453 -5.176 0.067 1 96.44 84 PHE B O 1
ATOM 2332 N N . ILE B 1 85 ? -16.531 -4.938 2.094 1 95.69 85 ILE B N 1
ATOM 2333 C CA . ILE B 1 85 ? -16.219 -6.352 2.262 1 95.69 85 ILE B CA 1
ATOM 2334 C C . ILE B 1 85 ? -17.516 -7.164 2.328 1 95.69 85 ILE B C 1
ATOM 2336 O O . ILE B 1 85 ? -17.641 -8.203 1.683 1 95.69 85 ILE B O 1
ATOM 2340 N N . ALA B 1 86 ? -18.5 -6.633 3.031 1 95.44 86 ALA B N 1
ATOM 2341 C CA . ALA B 1 86 ? -19.766 -7.328 3.15 1 95.44 86 ALA B CA 1
ATOM 2342 C C . ALA B 1 86 ? -20.453 -7.469 1.791 1 95.44 86 ALA B C 1
ATOM 2344 O O . ALA B 1 86 ? -20.953 -8.539 1.444 1 95.44 86 ALA B O 1
ATOM 2345 N N . GLN B 1 87 ? -20.453 -6.418 1.056 1 95.38 87 GLN B N 1
ATOM 2346 C CA . GLN B 1 87 ? -21.062 -6.434 -0.266 1 95.38 87 GLN B CA 1
ATOM 2347 C C . GLN B 1 87 ? -20.281 -7.328 -1.227 1 95.38 87 GLN B C 1
ATOM 2349 O O . GLN B 1 87 ? -20.875 -8.008 -2.072 1 95.38 87 GLN B O 1
ATOM 2354 N N . GLY B 1 88 ? -19 -7.312 -1.138 1 94.56 88 GLY B N 1
ATOM 2355 C CA . GLY B 1 88 ? -18.172 -8.195 -1.954 1 94.56 88 GLY B CA 1
ATOM 2356 C C . GLY B 1 88 ? -18.453 -9.664 -1.70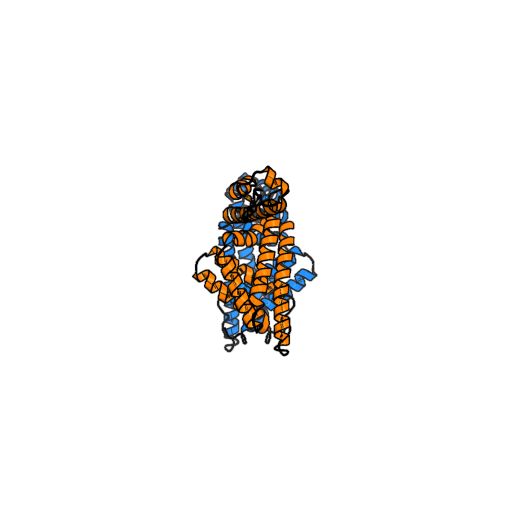7 1 94.56 88 GLY B C 1
ATOM 2357 O O . GLY B 1 88 ? -18.609 -10.438 -2.652 1 94.56 88 GLY B O 1
ATOM 2358 N N . VAL B 1 89 ? -18.516 -9.992 -0.449 1 93.5 89 VAL B N 1
ATOM 2359 C CA . VAL B 1 89 ? -18.828 -11.367 -0.059 1 93.5 89 VAL B CA 1
ATOM 2360 C C . VAL B 1 89 ? -20.219 -11.75 -0.574 1 93.5 89 VAL B C 1
ATOM 2362 O O . VAL B 1 89 ? -20.406 -12.844 -1.101 1 93.5 89 VAL B O 1
ATOM 2365 N N . ALA B 1 90 ? -21.125 -10.82 -0.488 1 94.56 90 ALA B N 1
ATOM 2366 C CA . ALA B 1 90 ? -22.484 -11.062 -0.959 1 94.56 90 ALA B CA 1
ATOM 2367 C C . ALA B 1 90 ? -22.516 -11.281 -2.469 1 94.56 90 ALA B C 1
ATOM 2369 O O . ALA B 1 90 ? -23.297 -12.094 -2.971 1 94.56 90 ALA B O 1
ATOM 2370 N N . ALA B 1 91 ? -21.688 -10.57 -3.156 1 93.88 91 ALA B N 1
ATOM 2371 C CA . ALA B 1 91 ? -21.609 -10.68 -4.609 1 93.88 91 ALA B CA 1
ATOM 2372 C C . ALA B 1 91 ? -21.188 -12.086 -5.031 1 93.88 91 ALA B C 1
ATOM 2374 O O . ALA B 1 91 ? -21.578 -12.57 -6.09 1 93.88 91 ALA B O 1
ATOM 2375 N N . GLY B 1 92 ? -20.375 -12.766 -4.211 1 92.69 92 GLY B N 1
ATOM 2376 C CA . GLY B 1 92 ? -19.875 -14.094 -4.523 1 92.69 92 GLY B CA 1
ATOM 2377 C C . GLY B 1 92 ? -20.734 -15.203 -3.939 1 92.69 92 GLY B C 1
ATOM 2378 O O . GLY B 1 92 ? -20.531 -16.375 -4.262 1 92.69 92 GLY B O 1
ATOM 2379 N N . ALA B 1 93 ? -21.688 -14.852 -3.074 1 90.38 93 ALA B N 1
ATOM 2380 C CA . ALA B 1 93 ? -22.422 -15.828 -2.271 1 90.38 93 ALA B CA 1
ATOM 2381 C C . ALA B 1 93 ? -23.281 -16.719 -3.154 1 90.38 93 ALA B C 1
ATOM 2383 O O . ALA B 1 93 ? -23.516 -17.891 -2.82 1 90.38 93 ALA B O 1
ATOM 2384 N N . GLU B 1 94 ? -23.672 -16.188 -4.277 1 90 94 GLU B N 1
ATOM 2385 C CA . GLU B 1 94 ? -24.609 -16.953 -5.105 1 90 94 GLU B CA 1
ATOM 2386 C C . GLU B 1 94 ? -23.859 -17.781 -6.148 1 90 94 GLU B C 1
ATOM 2388 O O . GLU B 1 94 ? -24.484 -18.531 -6.91 1 90 94 GLU B O 1
ATOM 2393 N N . ALA B 1 95 ? -22.562 -17.672 -6.18 1 93.06 95 ALA B N 1
ATOM 2394 C CA . ALA B 1 95 ? -21.781 -18.406 -7.176 1 93.06 95 ALA B CA 1
ATOM 2395 C C . ALA B 1 95 ? -21.797 -19.891 -6.891 1 93.06 95 ALA B C 1
ATOM 2397 O O . ALA B 1 95 ? -21.797 -20.312 -5.727 1 93.06 95 ALA B O 1
ATOM 2398 N N . ALA B 1 96 ? -21.766 -20.719 -7.934 1 92 96 ALA B N 1
ATOM 2399 C CA . ALA B 1 96 ? -21.828 -22.172 -7.805 1 92 96 ALA B CA 1
ATOM 2400 C C . ALA B 1 96 ? -20.453 -22.75 -7.488 1 92 96 ALA B C 1
ATOM 2402 O O . ALA B 1 96 ? -20.359 -23.828 -6.906 1 92 96 ALA B O 1
ATOM 2403 N N . THR B 1 97 ? -19.453 -22.094 -7.926 1 92.19 97 THR B N 1
ATOM 2404 C CA . THR B 1 97 ? -18.078 -22.578 -7.719 1 92.19 97 THR B CA 1
ATOM 2405 C C . THR B 1 97 ? -17.203 -21.484 -7.133 1 92.19 97 THR B C 1
ATOM 2407 O O . THR B 1 97 ? -17.5 -20.297 -7.289 1 92.19 97 THR B O 1
ATOM 2410 N N . PRO B 1 98 ? -16.141 -21.891 -6.484 1 90.31 98 PRO B N 1
ATOM 2411 C CA . PRO B 1 98 ? -15.211 -20.875 -5.945 1 90.31 98 PRO B CA 1
ATOM 2412 C C . PRO B 1 98 ? -14.664 -19.938 -7.016 1 90.31 98 PRO B C 1
ATOM 2414 O O . PRO B 1 98 ? -14.508 -18.75 -6.77 1 90.31 98 PRO B O 1
ATOM 2417 N N . LEU B 1 99 ? -14.445 -20.438 -8.172 1 88.25 99 LEU B N 1
ATOM 2418 C CA . LEU B 1 99 ? -13.906 -19.625 -9.258 1 88.25 99 LEU B CA 1
ATOM 2419 C C . LEU B 1 99 ? -14.93 -18.594 -9.719 1 88.25 99 LEU B C 1
ATOM 2421 O O . LEU B 1 99 ? -14.578 -17.438 -9.969 1 88.25 99 LEU B O 1
ATOM 2425 N N . GLU B 1 100 ? -16.141 -18.984 -9.766 1 92.75 100 GLU B N 1
ATOM 2426 C CA . GLU B 1 100 ? -17.219 -18.047 -10.109 1 92.75 100 GLU B CA 1
ATOM 2427 C C . GLU B 1 100 ? -17.391 -16.984 -9.023 1 92.75 100 GLU B C 1
ATOM 2429 O O . GLU B 1 100 ? -17.672 -15.828 -9.328 1 92.75 100 GLU B O 1
ATOM 2434 N N . ALA B 1 101 ? -17.188 -17.422 -7.84 1 94.12 101 ALA B N 1
ATOM 2435 C CA . ALA B 1 101 ? -17.281 -16.484 -6.727 1 94.12 101 ALA B CA 1
ATOM 2436 C C . ALA B 1 101 ? -16.172 -15.422 -6.809 1 94.12 101 ALA B C 1
ATOM 2438 O O . ALA B 1 101 ? -16.438 -14.234 -6.605 1 94.12 101 ALA B O 1
ATOM 2439 N N . VAL B 1 102 ? -14.992 -15.875 -7.129 1 93.25 102 VAL B N 1
ATOM 2440 C CA . VAL B 1 102 ? -13.867 -14.953 -7.262 1 93.25 102 VAL B CA 1
ATOM 2441 C C . VAL B 1 102 ? -14.148 -13.945 -8.375 1 93.25 102 VAL B C 1
ATOM 2443 O O . VAL B 1 102 ? -13.938 -12.742 -8.203 1 93.25 102 VAL B O 1
ATOM 2446 N N . THR B 1 103 ? -14.641 -14.43 -9.484 1 93.06 103 THR B N 1
ATOM 2447 C CA . THR B 1 103 ? -14.945 -13.562 -10.625 1 93.06 103 THR B CA 1
ATOM 2448 C C . THR B 1 103 ? -16.016 -12.539 -10.242 1 93.06 103 THR B C 1
ATOM 2450 O O . THR B 1 103 ? -15.852 -11.344 -10.508 1 93.06 103 THR B O 1
ATOM 2453 N N . ALA B 1 104 ? -17.047 -12.953 -9.594 1 95 104 ALA B N 1
ATOM 2454 C CA . ALA B 1 104 ? -18.125 -12.062 -9.18 1 95 104 ALA B CA 1
ATOM 2455 C C . ALA B 1 104 ? -17.641 -11.008 -8.195 1 95 104 ALA B C 1
ATOM 2457 O O . ALA B 1 104 ? -18 -9.836 -8.297 1 95 104 ALA B O 1
ATOM 2458 N N . CYS B 1 105 ? -16.828 -11.414 -7.301 1 95.06 105 CYS B N 1
ATOM 2459 C CA . CYS B 1 105 ? -16.266 -10.5 -6.309 1 95.06 105 CYS B CA 1
ATOM 2460 C C . CYS B 1 105 ? -15.367 -9.453 -6.965 1 95.06 105 CYS B C 1
ATOM 2462 O O . CYS B 1 105 ? -15.43 -8.273 -6.625 1 95.06 105 CYS B O 1
ATOM 2464 N N . CYS B 1 106 ? -14.562 -9.914 -7.898 1 93.25 106 CYS B N 1
ATOM 2465 C CA . CYS B 1 106 ? -13.672 -9 -8.594 1 93.25 106 CYS B CA 1
ATOM 2466 C C . CYS B 1 106 ? -14.461 -7.98 -9.414 1 93.25 106 CYS B C 1
ATOM 2468 O O . CYS B 1 106 ? -14.117 -6.797 -9.438 1 93.25 106 CYS B O 1
ATOM 2470 N N . ASP B 1 107 ? -15.5 -8.438 -10.062 1 94.25 107 ASP B N 1
ATOM 2471 C CA . ASP B 1 107 ? -16.359 -7.535 -10.812 1 94.25 107 ASP B CA 1
ATOM 2472 C C . ASP B 1 107 ? -16.984 -6.488 -9.898 1 94.25 107 ASP B C 1
ATOM 2474 O O . ASP B 1 107 ? -16.984 -5.297 -10.219 1 94.25 107 ASP B O 1
ATOM 2478 N N . PHE B 1 108 ? -17.453 -6.918 -8.828 1 96.31 108 PHE B N 1
ATOM 2479 C CA . PHE B 1 108 ? -18.047 -6.004 -7.859 1 96.31 108 PHE B CA 1
ATOM 2480 C C . PHE B 1 108 ? -17.016 -4.961 -7.418 1 96.31 108 PHE B C 1
ATOM 2482 O O . PHE B 1 108 ? -17.328 -3.764 -7.391 1 96.31 108 PHE B O 1
ATOM 2489 N N . LEU B 1 109 ? -15.859 -5.469 -7.031 1 96.19 109 LEU B N 1
ATOM 2490 C CA . LEU B 1 109 ? -14.805 -4.617 -6.488 1 96.19 109 LEU B CA 1
ATOM 2491 C C . LEU B 1 109 ? -14.477 -3.482 -7.453 1 96.19 109 LEU B C 1
ATOM 2493 O O . LEU B 1 109 ? -14.508 -2.311 -7.074 1 96.19 109 LEU B O 1
ATOM 2497 N N . VAL B 1 110 ? -14.219 -3.826 -8.68 1 95.81 110 VAL B N 1
ATOM 2498 C CA . VAL B 1 110 ? -13.789 -2.83 -9.656 1 95.81 110 VAL B CA 1
ATOM 2499 C C . VAL B 1 110 ? -14.945 -1.875 -9.961 1 95.81 110 VAL B C 1
ATOM 2501 O O . VAL B 1 110 ? -14.742 -0.665 -10.086 1 95.81 110 VAL B O 1
ATOM 2504 N N . ASP B 1 111 ? -16.172 -2.375 -10.039 1 95.88 111 ASP B N 1
ATOM 2505 C CA . ASP B 1 111 ? -17.328 -1.529 -10.258 1 95.88 111 ASP B CA 1
ATOM 2506 C C . ASP B 1 111 ? -17.516 -0.539 -9.117 1 95.88 111 ASP B C 1
ATOM 2508 O O . ASP B 1 111 ? -17.812 0.636 -9.344 1 95.88 111 ASP B O 1
ATOM 2512 N N . TYR B 1 112 ? -17.359 -1.044 -7.996 1 96.38 112 TYR B N 1
ATOM 2513 C CA . TYR B 1 112 ? -17.5 -0.219 -6.801 1 96.38 112 TYR B CA 1
ATOM 2514 C C . TYR B 1 112 ? -16.5 0.93 -6.809 1 96.38 112 TYR B C 1
ATOM 2516 O O . TYR B 1 112 ? -16.875 2.082 -6.559 1 96.38 112 TYR B O 1
ATOM 2524 N N . VAL B 1 113 ? -15.297 0.589 -7.07 1 96.19 113 VAL B N 1
ATOM 2525 C CA . VAL B 1 113 ? -14.219 1.571 -7.09 1 96.19 113 VAL B CA 1
ATOM 2526 C C . VAL B 1 113 ? -14.461 2.58 -8.211 1 96.19 113 VAL B C 1
ATOM 2528 O O . VAL B 1 113 ? -14.273 3.785 -8.023 1 96.19 113 VAL B O 1
ATOM 2531 N N . HIS B 1 114 ? -14.867 2.074 -9.336 1 94.88 114 HIS B N 1
ATOM 2532 C CA . HIS B 1 114 ? -15.125 2.924 -10.492 1 94.88 114 HIS B CA 1
ATOM 2533 C C . HIS B 1 114 ? -16.219 3.936 -10.195 1 94.88 114 HIS B C 1
ATOM 2535 O O . HIS B 1 114 ? -16.172 5.074 -10.672 1 94.88 114 HIS B O 1
ATOM 2541 N N . ARG B 1 115 ? -17.156 3.625 -9.391 1 95.12 115 ARG B N 1
ATOM 2542 C CA . ARG B 1 115 ? -18.297 4.48 -9.07 1 95.12 115 ARG B CA 1
ATOM 2543 C C . ARG B 1 115 ? -17.938 5.488 -7.988 1 95.12 115 ARG B C 1
ATOM 2545 O O . ARG B 1 115 ? -18.562 6.543 -7.883 1 95.12 115 ARG B O 1
ATOM 2552 N N . ARG B 1 116 ? -16.953 5.109 -7.168 1 96.31 116 ARG B N 1
ATOM 2553 C CA . ARG B 1 116 ? -16.641 5.953 -6.023 1 96.31 116 ARG B CA 1
ATOM 2554 C C . ARG B 1 116 ? -15.125 6.145 -5.891 1 96.31 116 ARG B C 1
ATOM 2556 O O . ARG B 1 116 ? -14.562 5.945 -4.809 1 96.31 116 ARG B O 1
ATOM 2563 N N . PRO B 1 117 ? -14.508 6.602 -6.938 1 95.12 117 PRO B N 1
ATOM 2564 C CA . PRO B 1 117 ? -13.047 6.645 -6.914 1 95.12 117 PRO B CA 1
ATOM 2565 C C . PRO B 1 117 ? -12.5 7.586 -5.84 1 95.12 117 PRO B C 1
ATOM 2567 O O . PRO B 1 117 ? -11.484 7.285 -5.211 1 95.12 117 PRO B O 1
ATOM 2570 N N . THR B 1 118 ? -13.219 8.664 -5.574 1 95.56 118 THR B N 1
ATOM 2571 C CA . THR B 1 118 ? -12.742 9.641 -4.609 1 95.56 118 THR B CA 1
ATOM 2572 C C . THR B 1 118 ? -12.805 9.078 -3.191 1 95.56 118 THR B C 1
ATOM 2574 O O . THR B 1 118 ? -11.836 9.195 -2.43 1 95.56 118 THR B O 1
ATOM 2577 N N . ALA B 1 119 ? -13.883 8.438 -2.844 1 96.62 119 ALA B N 1
ATOM 2578 C CA . ALA B 1 119 ? -14.047 7.84 -1.521 1 96.62 119 ALA B CA 1
ATOM 2579 C C . ALA B 1 119 ? -13.047 6.707 -1.3 1 96.62 119 ALA B C 1
ATOM 2581 O O . ALA B 1 119 ? -12.453 6.594 -0.225 1 96.62 119 ALA B O 1
ATOM 2582 N N . VAL B 1 120 ? -12.852 5.93 -2.328 1 96.62 120 VAL B N 1
ATOM 2583 C CA . VAL B 1 120 ? -11.953 4.781 -2.211 1 96.62 120 VAL B CA 1
ATOM 2584 C C . VAL B 1 120 ? -10.508 5.262 -2.139 1 96.62 120 VAL B C 1
ATOM 2586 O O . VAL B 1 120 ? -9.703 4.719 -1.377 1 96.62 120 VAL B O 1
ATOM 2589 N N . ARG B 1 121 ? -10.234 6.281 -2.867 1 94.06 121 ARG B N 1
ATOM 2590 C CA . ARG B 1 121 ? -8.906 6.883 -2.779 1 94.06 121 ARG B CA 1
ATOM 2591 C C . ARG B 1 121 ? -8.609 7.348 -1.358 1 94.06 121 ARG B C 1
ATOM 2593 O O . ARG B 1 121 ? -7.496 7.16 -0.858 1 94.06 121 ARG B O 1
ATOM 2600 N N . ALA B 1 122 ? -9.562 7.957 -0.72 1 96 122 ALA B N 1
ATOM 2601 C CA . ALA B 1 122 ? -9.391 8.43 0.652 1 96 122 ALA B CA 1
ATOM 2602 C C . ALA B 1 122 ? -9 7.285 1.582 1 96 122 ALA B C 1
ATOM 2604 O O . ALA B 1 122 ? -8.023 7.391 2.328 1 96 122 ALA B O 1
ATOM 2605 N N . VAL B 1 123 ? -9.664 6.18 1.475 1 96.12 123 VAL B N 1
ATOM 2606 C CA . VAL B 1 123 ? -9.438 5.082 2.41 1 96.12 123 VAL B CA 1
ATOM 2607 C C . VAL B 1 123 ? -8.125 4.375 2.074 1 96.12 123 VAL B C 1
ATOM 2609 O O . VAL B 1 123 ? -7.441 3.871 2.967 1 96.12 123 VAL B O 1
ATOM 2612 N N . LEU B 1 124 ? -7.715 4.332 0.823 1 94.12 124 LEU B N 1
ATOM 2613 C CA . LEU B 1 124 ? -6.516 3.615 0.406 1 94.12 124 LEU B CA 1
ATOM 2614 C C . LEU B 1 124 ? -5.258 4.41 0.749 1 94.12 124 LEU B C 1
ATOM 2616 O O . LEU B 1 124 ? -4.254 3.842 1.183 1 94.12 124 LEU B O 1
ATOM 2620 N N . LEU B 1 125 ? -5.367 5.75 0.664 1 92.69 125 LEU B N 1
ATOM 2621 C CA . LEU B 1 125 ? -4.137 6.535 0.701 1 92.69 125 LEU B CA 1
ATOM 2622 C C . LEU B 1 125 ? -4.055 7.355 1.985 1 92.69 125 LEU B C 1
ATOM 2624 O O . LEU B 1 125 ? -2.998 7.426 2.613 1 92.69 125 LEU B O 1
ATOM 2628 N N . GLU B 1 126 ? -5.207 7.918 2.375 1 94.19 126 GLU B N 1
ATOM 2629 C CA . GLU B 1 126 ? -5.148 8.93 3.426 1 94.19 126 GLU B CA 1
ATOM 2630 C C . GLU B 1 126 ? -5.07 8.289 4.809 1 94.19 126 GLU B C 1
ATOM 2632 O O . GLU B 1 126 ? -4.758 8.961 5.793 1 94.19 126 GLU B O 1
ATOM 2637 N N . ILE B 1 127 ? -5.328 6.98 4.883 1 94.31 127 ILE B N 1
ATOM 2638 C CA . ILE B 1 127 ? -5.277 6.258 6.148 1 94.31 127 ILE B CA 1
ATOM 2639 C C . ILE B 1 127 ? -3.871 6.355 6.742 1 94.31 127 ILE B C 1
ATOM 2641 O O . ILE B 1 127 ? -3.707 6.355 7.961 1 94.31 127 ILE B O 1
ATOM 2645 N N . TYR B 1 128 ? -2.877 6.559 5.922 1 90.19 128 TYR B N 1
ATOM 2646 C CA . TYR B 1 128 ? -1.488 6.586 6.367 1 90.19 128 TYR B CA 1
ATOM 2647 C C . TYR B 1 128 ? -1.176 7.883 7.098 1 90.19 128 TYR B C 1
ATOM 2649 O O . TYR B 1 128 ? -0.239 7.941 7.898 1 90.19 128 TYR B O 1
ATOM 2657 N N . ALA B 1 129 ? -1.957 8.898 6.855 1 91.38 129 ALA B N 1
ATOM 2658 C CA . ALA B 1 129 ? -1.755 10.188 7.504 1 91.38 129 ALA B CA 1
ATOM 2659 C C . ALA B 1 129 ? -2.064 10.102 9 1 91.38 129 ALA B C 1
ATOM 2661 O O . ALA B 1 129 ? -1.714 11.008 9.758 1 91.38 129 ALA B O 1
ATOM 2662 N N . LEU B 1 130 ? -2.654 9 9.414 1 91.81 130 LEU B N 1
ATOM 2663 C CA . LEU B 1 130 ? -3.086 8.898 10.805 1 91.81 130 LEU B CA 1
ATOM 2664 C C . LEU B 1 130 ? -2.074 8.117 11.633 1 91.81 130 LEU B C 1
ATOM 2666 O O . LEU B 1 130 ? -2.34 7.785 12.789 1 91.81 130 LEU B O 1
ATOM 2670 N N . GLY B 1 131 ? -1.008 7.754 11.094 1 86.75 131 GLY B N 1
ATOM 2671 C CA . GLY B 1 131 ? 0.044 7.066 11.828 1 86.75 131 GLY B CA 1
ATOM 2672 C C . GLY B 1 131 ? -0.383 5.707 12.344 1 86.75 131 GLY B C 1
ATOM 2673 O O . GLY B 1 131 ? -1.003 4.926 11.625 1 86.75 131 GLY B O 1
ATOM 2674 N N . ASP B 1 132 ? -0.019 5.426 13.594 1 86.31 132 ASP B N 1
ATOM 2675 C CA . ASP B 1 132 ? -0.251 4.105 14.172 1 86.31 132 ASP B CA 1
ATOM 2676 C C . ASP B 1 132 ? -1.745 3.814 14.297 1 86.31 132 ASP B C 1
ATOM 2678 O O . ASP B 1 132 ? -2.178 2.674 14.117 1 86.31 132 ASP B O 1
ATOM 2682 N N . ALA B 1 133 ? -2.486 4.867 14.594 1 91.12 133 ALA B N 1
ATOM 2683 C CA . ALA B 1 133 ? -3.93 4.68 14.688 1 91.12 133 ALA B CA 1
ATOM 2684 C C . ALA B 1 133 ? -4.52 4.234 13.359 1 91.12 133 ALA B C 1
ATOM 2686 O O . ALA B 1 133 ? -5.383 3.355 13.312 1 91.12 133 ALA B O 1
ATOM 2687 N N . GLY B 1 134 ? -4.059 4.793 12.289 1 93.12 134 GLY B N 1
ATOM 2688 C CA . GLY B 1 134 ? -4.492 4.398 10.961 1 93.12 134 GLY B CA 1
ATOM 2689 C C . GLY B 1 134 ? -4.062 2.992 10.578 1 93.12 134 GLY B C 1
ATOM 2690 O O . GLY B 1 134 ? -4.844 2.225 10.023 1 93.12 134 GLY B O 1
ATOM 2691 N N . LEU B 1 135 ? -2.893 2.643 10.953 1 90.31 135 LEU B N 1
ATOM 2692 C CA . LEU B 1 135 ? -2.352 1.33 10.617 1 90.31 135 LEU B CA 1
ATOM 2693 C C . LEU B 1 135 ? -3.1 0.229 11.359 1 90.31 135 LEU B C 1
ATOM 2695 O O . LEU B 1 135 ? -3.279 -0.872 10.836 1 90.31 135 LEU B O 1
ATOM 2699 N N . GLU B 1 136 ? -3.502 0.535 12.531 1 93.44 136 GLU B N 1
ATOM 2700 C CA . GLU B 1 136 ? -4.258 -0.443 13.305 1 93.44 136 GLU B CA 1
ATOM 2701 C C . GLU B 1 136 ? -5.594 -0.761 12.648 1 93.44 136 GLU B C 1
ATOM 2703 O O . GLU B 1 136 ? -5.973 -1.929 12.531 1 93.44 136 GLU B O 1
ATOM 2708 N N . VAL B 1 137 ? -6.246 0.301 12.25 1 95.69 137 VAL B N 1
ATOM 2709 C CA . VAL B 1 137 ? -7.543 0.1 11.609 1 95.69 137 VAL B CA 1
ATOM 2710 C C . VAL B 1 137 ? -7.348 -0.55 10.242 1 95.69 137 VAL B C 1
ATOM 2712 O O . VAL B 1 137 ? -8.133 -1.413 9.844 1 95.69 137 VAL B O 1
ATOM 2715 N N . ARG B 1 138 ? -6.348 -0.172 9.547 1 95.12 138 ARG B N 1
ATOM 2716 C CA . ARG B 1 138 ? -6.016 -0.792 8.273 1 95.12 138 ARG B CA 1
ATOM 2717 C C . ARG B 1 138 ? -5.754 -2.285 8.438 1 95.12 138 ARG B C 1
ATOM 2719 O O . ARG B 1 138 ? -6.191 -3.092 7.613 1 95.12 138 ARG B O 1
ATOM 2726 N N . GLU B 1 139 ? -5.051 -2.635 9.492 1 94.44 139 GLU B N 1
ATOM 2727 C CA . GLU B 1 139 ? -4.754 -4.039 9.75 1 94.44 139 GLU B CA 1
ATOM 2728 C C . GLU B 1 139 ? -6.035 -4.859 9.898 1 94.44 139 GLU B C 1
ATOM 2730 O O . GLU B 1 139 ? -6.125 -5.977 9.391 1 94.44 139 GLU B O 1
ATOM 2735 N N . LYS B 1 140 ? -6.961 -4.285 10.57 1 95.25 140 LYS B N 1
ATOM 2736 C CA . LYS B 1 140 ? -8.234 -4.977 10.727 1 95.25 140 LYS B CA 1
ATOM 2737 C C . LYS B 1 140 ? -8.914 -5.203 9.375 1 95.25 140 LYS B C 1
ATOM 2739 O O . LYS B 1 140 ? -9.477 -6.27 9.133 1 95.25 140 LYS B O 1
ATOM 2744 N N . THR B 1 141 ? -8.82 -4.223 8.531 1 95.75 141 THR B N 1
ATOM 2745 C CA . THR B 1 141 ? -9.391 -4.328 7.195 1 95.75 141 THR B CA 1
ATOM 2746 C C . THR B 1 141 ? -8.656 -5.391 6.379 1 95.75 141 THR B C 1
ATOM 2748 O O . THR B 1 141 ? -9.281 -6.203 5.699 1 95.75 141 THR B O 1
ATOM 2751 N N . LEU B 1 142 ? -7.359 -5.43 6.469 1 95.19 142 LEU B N 1
ATOM 2752 C CA . LEU B 1 142 ? -6.562 -6.422 5.75 1 95.19 142 LEU B CA 1
ATOM 2753 C C . LEU B 1 142 ? -6.902 -7.832 6.219 1 95.19 142 LEU B C 1
ATOM 2755 O O . LEU B 1 142 ? -7.07 -8.734 5.398 1 95.19 142 LEU B O 1
ATOM 2759 N N . ARG B 1 143 ? -7.074 -7.957 7.508 1 95.25 143 ARG B N 1
ATOM 2760 C CA . ARG B 1 143 ? -7.402 -9.266 8.062 1 95.25 143 ARG B CA 1
ATOM 2761 C C . ARG B 1 143 ? -8.766 -9.742 7.574 1 95.25 143 ARG B C 1
ATOM 2763 O O . ARG B 1 143 ? -8.969 -10.938 7.348 1 95.25 143 ARG B O 1
ATOM 2770 N N . ALA B 1 144 ? -9.641 -8.82 7.477 1 95.69 144 ALA B N 1
ATOM 2771 C CA . ALA B 1 144 ? -10.961 -9.172 6.957 1 95.69 144 ALA B CA 1
ATOM 2772 C C . ALA B 1 144 ? -10.867 -9.656 5.508 1 95.69 144 ALA B C 1
ATOM 2774 O O . ALA B 1 144 ? -11.539 -10.609 5.121 1 95.69 144 ALA B O 1
ATOM 2775 N N . GLY B 1 145 ? -10.102 -8.961 4.68 1 95.38 145 GLY B N 1
ATOM 2776 C CA . GLY B 1 145 ? -9.859 -9.422 3.318 1 95.38 145 GLY B CA 1
ATOM 2777 C C . GLY B 1 145 ? -9.18 -10.773 3.258 1 95.38 145 GLY B C 1
ATOM 2778 O O . GLY B 1 145 ? -9.539 -11.617 2.424 1 95.38 145 GLY B O 1
ATOM 2779 N N . GLU B 1 146 ? -8.242 -11 4.125 1 95.94 146 GLU B N 1
ATOM 2780 C CA . GLU B 1 146 ? -7.559 -12.281 4.223 1 95.94 146 GLU B CA 1
ATOM 2781 C C . GLU B 1 146 ? -8.547 -13.406 4.555 1 95.94 146 GLU B C 1
ATOM 2783 O O . GLU B 1 146 ? -8.43 -14.516 4.027 1 95.94 146 GLU B O 1
ATOM 2788 N N . ALA B 1 147 ? -9.445 -13.078 5.43 1 95.75 147 ALA B N 1
ATOM 2789 C CA . ALA B 1 147 ? -10.438 -14.078 5.816 1 95.75 147 ALA B CA 1
ATOM 2790 C C . ALA B 1 147 ? -11.281 -14.508 4.621 1 95.75 147 ALA B C 1
ATOM 2792 O O . ALA B 1 147 ? -11.648 -15.68 4.5 1 95.75 147 ALA B O 1
ATOM 2793 N N . VAL B 1 148 ? -11.578 -13.57 3.777 1 94.75 148 VAL B N 1
ATOM 2794 C CA . VAL B 1 148 ? -12.328 -13.891 2.568 1 94.75 148 VAL B CA 1
ATOM 2795 C C . VAL B 1 148 ? -11.508 -14.836 1.688 1 94.75 148 VAL B C 1
ATOM 2797 O O . VAL B 1 148 ? -12.031 -15.828 1.185 1 94.75 148 VAL B O 1
ATOM 2800 N N . PHE B 1 149 ? -10.289 -14.547 1.49 1 95 149 PHE B N 1
ATOM 2801 C CA . PHE B 1 149 ? -9.391 -15.398 0.715 1 95 149 PHE B CA 1
ATOM 2802 C C . PHE B 1 149 ? -9.328 -16.797 1.31 1 95 149 PHE B C 1
ATOM 2804 O O . PHE B 1 149 ? -9.469 -17.797 0.591 1 95 149 PHE B O 1
ATOM 2811 N N . ASP B 1 150 ? -9.156 -16.875 2.617 1 94.81 150 ASP B N 1
ATOM 2812 C CA . ASP B 1 150 ? -9.016 -18.141 3.309 1 94.81 150 ASP B CA 1
ATOM 2813 C C . ASP B 1 150 ? -10.281 -18.984 3.166 1 94.81 150 ASP B C 1
ATOM 2815 O O . ASP B 1 150 ? -10.203 -20.203 2.971 1 94.81 150 ASP B O 1
ATOM 2819 N N . ARG B 1 151 ? -11.398 -18.328 3.258 1 93.5 151 ARG B N 1
ATOM 2820 C CA . ARG B 1 151 ? -12.664 -19.031 3.09 1 93.5 151 ARG B CA 1
ATOM 2821 C C . ARG B 1 151 ? -12.805 -19.578 1.672 1 93.5 151 ARG B C 1
ATOM 2823 O O . ARG B 1 151 ? -13.266 -20.703 1.477 1 93.5 151 ARG B O 1
ATOM 2830 N N . THR B 1 152 ? -12.383 -18.781 0.752 1 93.62 152 THR B N 1
ATOM 2831 C CA . THR B 1 152 ? -12.438 -19.203 -0.643 1 93.62 152 THR B CA 1
ATOM 2832 C C . THR B 1 152 ? -11.484 -20.375 -0.889 1 93.62 152 THR B C 1
ATOM 2834 O O . THR B 1 152 ? -11.836 -21.328 -1.579 1 93.62 152 THR B O 1
ATOM 2837 N N . ALA B 1 153 ? -10.305 -20.297 -0.328 1 92.62 153 ALA B N 1
ATOM 2838 C CA . ALA B 1 153 ? -9.312 -21.375 -0.448 1 92.62 153 ALA B CA 1
ATOM 2839 C C . ALA B 1 153 ? -9.844 -22.672 0.149 1 92.62 153 ALA B C 1
ATOM 2841 O O . ALA B 1 153 ? -9.656 -23.75 -0.427 1 92.62 153 ALA B O 1
ATOM 2842 N N . LYS B 1 154 ? -10.453 -22.562 1.297 1 92.94 154 LYS B N 1
ATOM 2843 C CA . LYS B 1 154 ? -11.031 -23.734 1.945 1 92.94 154 LYS B CA 1
ATOM 2844 C C . LYS B 1 154 ? -12.125 -24.344 1.08 1 92.94 154 LYS B C 1
ATOM 2846 O O . LYS B 1 154 ? -12.195 -25.578 0.938 1 92.94 154 LYS B O 1
ATOM 2851 N N . TRP B 1 155 ? -12.961 -23.516 0.54 1 93.31 155 TRP B N 1
ATOM 2852 C CA . TRP B 1 155 ? -14.016 -23.969 -0.358 1 93.31 155 TRP B CA 1
ATOM 2853 C C . TRP B 1 155 ? -13.43 -24.672 -1.579 1 93.31 155 TRP B C 1
ATOM 2855 O O . TRP B 1 155 ? -13.898 -25.734 -1.979 1 93.31 155 TRP B O 1
ATOM 2865 N N . LEU B 1 156 ? -12.43 -24.109 -2.162 1 90.38 156 LEU B N 1
ATOM 2866 C CA . LEU B 1 156 ? -11.773 -24.688 -3.332 1 90.38 156 LEU B CA 1
ATOM 2867 C C . LEU B 1 156 ? -11.188 -26.062 -3.01 1 90.38 156 LEU B C 1
ATOM 2869 O O . LEU B 1 156 ? -11.336 -27 -3.793 1 90.38 156 LEU B O 1
ATOM 2873 N N . ARG B 1 157 ? -10.617 -26.188 -1.903 1 89.88 157 ARG B N 1
ATOM 2874 C CA . ARG B 1 157 ? -10 -27.453 -1.499 1 89.88 157 ARG B CA 1
ATOM 2875 C C . ARG B 1 157 ? -11.055 -28.5 -1.193 1 89.88 157 ARG B C 1
ATOM 2877 O O . ARG B 1 157 ? -10.805 -29.703 -1.333 1 89.88 157 ARG B O 1
ATOM 2884 N N . ALA B 1 158 ? -12.172 -28.031 -0.722 1 91.62 158 ALA B N 1
ATOM 2885 C CA . ALA B 1 158 ? -13.273 -28.969 -0.503 1 91.62 158 ALA B CA 1
ATOM 2886 C C . ALA B 1 158 ? -13.758 -29.562 -1.822 1 91.62 158 ALA B C 1
ATOM 2888 O O . ALA B 1 158 ? -14.195 -30.719 -1.868 1 91.62 158 ALA B O 1
ATOM 2889 N N . THR B 1 159 ? -13.641 -28.812 -2.879 1 88.12 159 THR B N 1
ATOM 2890 C CA . THR B 1 159 ? -14.078 -29.266 -4.199 1 88.12 159 THR B CA 1
ATOM 2891 C C . THR B 1 159 ? -12.961 -30 -4.922 1 88.12 159 THR B C 1
ATOM 2893 O O . THR B 1 159 ? -13.219 -30.906 -5.723 1 88.12 159 THR B O 1
ATOM 2896 N N . ASP B 1 160 ? -11.695 -29.625 -4.633 1 86.81 160 ASP B N 1
ATOM 2897 C CA . ASP B 1 160 ? -10.5 -30.266 -5.168 1 86.81 160 ASP B CA 1
ATOM 2898 C C . ASP B 1 160 ? -9.484 -30.547 -4.062 1 86.81 160 ASP B C 1
ATOM 2900 O O . ASP B 1 160 ? -8.57 -29.75 -3.846 1 86.81 160 ASP B O 1
ATOM 2904 N N . PRO B 1 161 ? -9.516 -31.688 -3.496 1 84.31 161 PRO B N 1
ATOM 2905 C CA . PRO B 1 161 ? -8.672 -32 -2.34 1 84.31 161 PRO B CA 1
ATOM 2906 C C . PRO B 1 161 ? -7.199 -32.156 -2.713 1 84.31 161 PRO B C 1
ATOM 2908 O O . PRO B 1 161 ? -6.336 -32.188 -1.833 1 84.31 161 PRO B O 1
ATOM 2911 N N . THR B 1 162 ? -6.914 -32.219 -3.969 1 83.31 162 THR B N 1
ATOM 2912 C CA . THR B 1 162 ? -5.527 -32.406 -4.383 1 83.31 162 THR B CA 1
ATOM 2913 C C . THR B 1 162 ? -4.766 -31.094 -4.336 1 83.31 162 THR B C 1
ATOM 2915 O O . THR B 1 162 ? -3.535 -31.078 -4.391 1 83.31 162 THR B O 1
ATOM 2918 N N . LEU B 1 163 ? -5.512 -30.062 -4.121 1 83.12 163 LEU B N 1
ATOM 2919 C CA . LEU B 1 163 ? -4.883 -28.75 -4.051 1 83.12 163 LEU B CA 1
ATOM 2920 C C . LEU B 1 163 ? -4.277 -28.516 -2.674 1 83.12 163 LEU B C 1
ATOM 2922 O O . LEU B 1 163 ? -4.969 -28.609 -1.658 1 83.12 163 LEU B O 1
ATOM 2926 N N . PRO B 1 164 ? -2.992 -28.203 -2.676 1 82.19 164 PRO B N 1
ATOM 2927 C CA . PRO B 1 164 ? -2.393 -27.891 -1.378 1 82.19 164 PRO B CA 1
ATOM 2928 C C . PRO B 1 164 ? -2.902 -26.578 -0.796 1 82.19 164 PRO B C 1
ATOM 2930 O O . PRO B 1 164 ? -3.314 -25.688 -1.544 1 82.19 164 PRO B O 1
ATOM 2933 N N . ALA B 1 165 ? -2.844 -26.484 0.473 1 85.56 165 ALA B N 1
ATOM 2934 C CA . ALA B 1 165 ? -3.199 -25.234 1.126 1 85.56 165 ALA B CA 1
ATOM 2935 C C . ALA B 1 165 ? -2.174 -24.141 0.817 1 85.56 165 ALA B C 1
ATOM 2937 O O . ALA B 1 165 ? -0.968 -24.406 0.807 1 85.56 165 ALA B O 1
ATOM 2938 N N . PRO B 1 166 ? -2.713 -23 0.547 1 86.81 166 PRO B N 1
ATOM 2939 C CA . PRO B 1 166 ? -1.748 -21.906 0.361 1 86.81 166 PRO B CA 1
ATOM 2940 C C . PRO B 1 166 ? -0.979 -21.578 1.638 1 86.81 166 PRO B C 1
ATOM 2942 O O . PRO B 1 166 ? -1.536 -21.656 2.736 1 86.81 166 PRO B O 1
ATOM 2945 N N . PRO B 1 167 ? 0.294 -21.203 1.437 1 85.56 167 PRO B N 1
ATOM 2946 C CA . PRO B 1 167 ? 1.019 -20.734 2.621 1 85.56 167 PRO B CA 1
ATOM 2947 C C . PRO B 1 167 ? 0.318 -19.578 3.32 1 85.56 167 PRO B C 1
ATOM 2949 O O . PRO B 1 167 ? -0.399 -18.812 2.676 1 85.56 167 PRO B O 1
ATOM 2952 N N . PRO B 1 168 ? 0.568 -19.375 4.598 1 82.94 168 PRO B N 1
ATOM 2953 C CA . PRO B 1 168 ? -0.189 -18.422 5.406 1 82.94 168 PRO B CA 1
ATOM 2954 C C . PRO B 1 168 ? -0.039 -16.984 4.918 1 82.94 168 PRO B C 1
ATOM 2956 O O . PRO B 1 168 ? -0.935 -16.156 5.125 1 82.94 168 PRO B O 1
ATOM 2959 N N . PHE B 1 169 ? 0.998 -16.672 4.27 1 85.94 169 PHE B N 1
ATOM 2960 C CA . PHE B 1 169 ? 1.237 -15.289 3.877 1 85.94 169 PHE B CA 1
ATOM 2961 C C . PHE B 1 169 ? 0.595 -15 2.525 1 85.94 169 PHE B C 1
ATOM 2963 O O . PHE B 1 169 ? 0.55 -13.844 2.094 1 85.94 169 PHE B O 1
ATOM 2970 N N . THR B 1 170 ? 0.025 -16.031 1.867 1 89.25 170 THR B N 1
ATOM 2971 C CA . THR B 1 170 ? -0.52 -15.859 0.526 1 89.25 170 THR B CA 1
ATOM 2972 C C . THR B 1 170 ? -1.718 -14.914 0.546 1 89.25 170 THR B C 1
ATOM 2974 O O . THR B 1 170 ? -1.856 -14.062 -0.333 1 89.25 170 THR B O 1
ATOM 2977 N N . ALA B 1 171 ? -2.506 -15.031 1.603 1 93.62 171 ALA B N 1
ATOM 2978 C CA . ALA B 1 171 ? -3.691 -14.188 1.714 1 93.62 171 ALA B CA 1
ATOM 2979 C C . ALA B 1 171 ? -3.309 -12.711 1.779 1 93.62 171 ALA B C 1
ATOM 2981 O O . ALA B 1 171 ? -3.877 -11.883 1.062 1 93.62 171 ALA B O 1
ATOM 2982 N N . ARG B 1 172 ? -2.311 -12.422 2.559 1 93.06 172 ARG B N 1
ATOM 2983 C CA . ARG B 1 172 ? -1.84 -11.047 2.707 1 93.06 172 ARG B CA 1
ATOM 2984 C C . ARG B 1 172 ? -1.278 -10.516 1.392 1 93.06 172 ARG B C 1
ATOM 2986 O O . ARG B 1 172 ? -1.521 -9.367 1.027 1 93.06 172 ARG B O 1
ATOM 2993 N N . THR B 1 173 ? -0.601 -11.344 0.707 1 90.69 173 THR B N 1
ATOM 2994 C CA . THR B 1 173 ? 0.002 -10.969 -0.568 1 90.69 173 THR B CA 1
ATOM 2995 C C . THR B 1 173 ? -1.074 -10.633 -1.597 1 90.69 173 THR B C 1
ATOM 2997 O O . THR B 1 173 ? -0.975 -9.625 -2.297 1 90.69 173 THR B O 1
ATOM 3000 N N . VAL B 1 174 ? -2.062 -11.438 -1.654 1 93.56 174 VAL B N 1
ATOM 3001 C CA . VAL B 1 174 ? -3.137 -11.258 -2.625 1 93.56 174 VAL B CA 1
ATOM 3002 C C . VAL B 1 174 ? -3.916 -9.984 -2.299 1 93.56 174 VAL B C 1
ATOM 3004 O O . VAL B 1 174 ? -4.219 -9.188 -3.193 1 93.56 174 VAL B O 1
ATOM 3007 N N . VAL B 1 175 ? -4.18 -9.789 -1.047 1 95.5 175 VAL B N 1
ATOM 3008 C CA . VAL B 1 175 ? -4.926 -8.609 -0.622 1 95.5 175 VAL B CA 1
ATOM 3009 C C . VAL B 1 175 ? -4.109 -7.348 -0.914 1 95.5 175 VAL B C 1
ATOM 3011 O O . VAL B 1 175 ? -4.637 -6.371 -1.451 1 95.5 175 VAL B O 1
ATOM 3014 N N . ALA B 1 176 ? -2.854 -7.371 -0.628 1 93.94 176 ALA B N 1
ATOM 3015 C CA . ALA B 1 176 ? -1.966 -6.238 -0.879 1 93.94 176 ALA B CA 1
ATOM 3016 C C . ALA B 1 176 ? -1.886 -5.926 -2.369 1 93.94 176 ALA B C 1
ATOM 3018 O O . ALA B 1 176 ? -1.934 -4.758 -2.768 1 93.94 176 ALA B O 1
ATOM 3019 N N . ALA B 1 177 ? -1.754 -6.938 -3.133 1 93.5 177 ALA B N 1
ATOM 3020 C CA . ALA B 1 177 ? -1.712 -6.758 -4.582 1 93.5 177 ALA B CA 1
ATOM 3021 C C . ALA B 1 177 ? -3.008 -6.137 -5.094 1 93.5 177 ALA B C 1
ATOM 3023 O O . ALA B 1 177 ? -2.982 -5.266 -5.965 1 93.5 177 ALA B O 1
ATOM 3024 N N . THR B 1 178 ? -4.082 -6.629 -4.586 1 95.75 178 THR B N 1
ATOM 3025 C CA . THR B 1 178 ? -5.383 -6.098 -4.98 1 95.75 178 THR B CA 1
ATOM 3026 C C . THR B 1 178 ? -5.469 -4.605 -4.684 1 95.75 178 THR B C 1
ATOM 3028 O O . THR B 1 178 ? -5.887 -3.82 -5.539 1 95.75 178 THR B O 1
ATOM 3031 N N . ILE B 1 179 ? -5.039 -4.23 -3.514 1 95.44 179 ILE B N 1
ATOM 3032 C CA . ILE B 1 179 ? -5.059 -2.83 -3.1 1 95.44 179 ILE B CA 1
ATOM 3033 C C . ILE B 1 179 ? -4.184 -2.002 -4.035 1 95.44 179 ILE B C 1
ATOM 3035 O O . ILE B 1 179 ? -4.59 -0.934 -4.496 1 95.44 179 ILE B O 1
ATOM 3039 N N . GLU B 1 180 ? -3.07 -2.473 -4.336 1 93.75 180 GLU B N 1
ATOM 3040 C CA . GLU B 1 180 ? -2.154 -1.753 -5.219 1 93.75 180 GLU B CA 1
ATOM 3041 C C . GLU B 1 180 ? -2.746 -1.592 -6.617 1 93.75 180 GLU B C 1
ATOM 3043 O O . GLU B 1 180 ? -2.682 -0.51 -7.203 1 93.75 180 GLU B O 1
ATOM 3048 N N . LEU B 1 181 ? -3.307 -2.641 -7.148 1 93.94 181 LEU B N 1
ATOM 3049 C CA . LEU B 1 181 ? -3.855 -2.611 -8.5 1 93.94 181 LEU B CA 1
ATOM 3050 C C . LEU B 1 181 ? -5.031 -1.646 -8.586 1 93.94 181 LEU B C 1
ATOM 3052 O O . LEU B 1 181 ? -5.18 -0.932 -9.578 1 93.94 181 LEU B O 1
ATOM 3056 N N . ILE B 1 182 ? -5.777 -1.615 -7.555 1 95.38 182 ILE B N 1
ATOM 3057 C CA . ILE B 1 182 ? -6.914 -0.7 -7.512 1 95.38 182 ILE B CA 1
ATOM 3058 C C . ILE B 1 182 ? -6.414 0.737 -7.379 1 95.38 182 ILE B C 1
ATOM 3060 O O . ILE B 1 182 ? -6.926 1.642 -8.039 1 95.38 182 ILE B O 1
ATOM 3064 N N . THR B 1 183 ? -5.43 0.956 -6.531 1 93.12 183 THR B N 1
ATOM 3065 C CA . THR B 1 183 ? -4.836 2.279 -6.375 1 93.12 183 THR B CA 1
ATOM 3066 C C . THR B 1 183 ? -4.301 2.793 -7.707 1 93.12 183 THR B C 1
ATOM 3068 O O . THR B 1 183 ? -4.527 3.949 -8.07 1 93.12 183 THR B O 1
ATOM 3071 N N . GLN B 1 184 ? -3.686 1.931 -8.422 1 91.31 184 GLN B N 1
ATOM 3072 C CA . GLN B 1 184 ? -3.148 2.305 -9.727 1 91.31 184 GLN B CA 1
ATOM 3073 C C . GLN B 1 184 ? -4.266 2.678 -10.695 1 91.31 184 GLN B C 1
ATOM 3075 O O . GLN B 1 184 ? -4.148 3.65 -11.438 1 91.31 184 GLN B O 1
ATOM 3080 N N . ALA B 1 185 ? -5.305 1.892 -10.695 1 93.81 185 ALA B N 1
ATOM 3081 C CA . ALA B 1 185 ? -6.43 2.166 -11.586 1 93.81 185 ALA B CA 1
ATOM 3082 C C . ALA B 1 185 ? -7.059 3.521 -11.273 1 93.81 185 ALA B C 1
ATOM 3084 O O . ALA B 1 185 ? -7.395 4.281 -12.188 1 93.81 185 ALA B O 1
ATOM 3085 N N . ILE B 1 186 ? -7.184 3.842 -10.016 1 93.5 186 ILE B N 1
ATOM 3086 C CA . ILE B 1 186 ? -7.742 5.121 -9.594 1 93.5 186 ILE B CA 1
ATOM 3087 C C . ILE B 1 186 ? -6.828 6.258 -10.047 1 93.5 186 ILE B C 1
ATOM 3089 O O . ILE B 1 186 ? -7.301 7.277 -10.562 1 93.5 186 ILE B O 1
ATOM 3093 N N . TRP B 1 187 ? -5.566 6.059 -9.875 1 89.81 187 TRP B N 1
ATOM 3094 C CA . TRP B 1 187 ? -4.582 7.082 -10.211 1 89.81 187 TRP B CA 1
ATOM 3095 C C . TRP B 1 187 ? -4.586 7.359 -11.711 1 89.81 187 TRP B C 1
ATOM 3097 O O . TRP B 1 187 ? -4.566 8.516 -12.133 1 89.81 187 TRP B O 1
ATOM 3107 N N . ILE B 1 188 ? -4.648 6.305 -12.531 1 90.06 188 ILE B N 1
ATOM 3108 C CA . ILE B 1 188 ? -4.652 6.461 -13.984 1 90.06 188 ILE B CA 1
ATOM 3109 C C . ILE B 1 188 ? -6 7.023 -14.438 1 90.06 188 ILE B C 1
ATOM 3111 O O . ILE B 1 188 ? -6.051 7.941 -15.258 1 90.06 188 ILE B O 1
ATOM 3115 N N . GLY B 1 189 ? -7.148 6.426 -13.961 1 92 189 GLY B N 1
ATOM 3116 C CA . GLY B 1 189 ? -8.461 7.031 -14.055 1 92 189 GLY B CA 1
ATOM 3117 C C . GLY B 1 189 ? -9.133 6.809 -15.398 1 92 189 GLY B C 1
ATOM 3118 O O . GLY B 1 189 ? -10.086 7.508 -15.75 1 92 189 GLY B O 1
ATOM 3119 N N . THR B 1 190 ? -8.602 5.828 -16.219 1 94.5 190 THR B N 1
ATOM 3120 C CA . THR B 1 190 ? -9.227 5.531 -17.516 1 94.5 190 THR B CA 1
ATOM 3121 C C . THR B 1 190 ? -10.039 4.242 -17.438 1 94.5 190 THR B C 1
ATOM 3123 O O . THR B 1 190 ? -9.828 3.422 -16.531 1 94.5 190 THR B O 1
ATOM 3126 N N . GLU B 1 191 ? -10.945 4.125 -18.375 1 94.81 191 GLU B N 1
ATOM 3127 C CA . GLU B 1 191 ? -11.734 2.896 -18.469 1 94.81 191 GLU B CA 1
ATOM 3128 C C . GLU B 1 191 ? -10.836 1.684 -18.688 1 94.81 191 GLU B C 1
ATOM 3130 O O . GLU B 1 191 ? -11.062 0.617 -18.125 1 94.81 191 GLU B O 1
ATOM 3135 N N . ASP B 1 192 ? -9.844 1.879 -19.453 1 94.5 192 ASP B N 1
ATOM 3136 C CA . ASP B 1 192 ? -8.906 0.805 -19.734 1 94.5 192 ASP B CA 1
ATOM 3137 C C . ASP B 1 192 ? -8.156 0.375 -18.484 1 94.5 192 ASP B C 1
ATOM 3139 O O . ASP B 1 192 ? -7.914 -0.815 -18.266 1 94.5 192 ASP B O 1
ATOM 3143 N N . ALA B 1 193 ? -7.844 1.328 -17.656 1 93.81 193 ALA B N 1
ATOM 3144 C CA . ALA B 1 193 ? -7.137 1.021 -16.422 1 93.81 193 ALA B CA 1
ATOM 3145 C C . ALA B 1 193 ? -7.996 0.164 -15.492 1 93.81 193 ALA B C 1
ATOM 3147 O O . ALA B 1 193 ? -7.5 -0.774 -14.867 1 93.81 193 ALA B O 1
ATOM 3148 N N . TYR B 1 194 ? -9.281 0.484 -15.445 1 94.94 194 TYR B N 1
ATOM 3149 C CA . TYR B 1 194 ? -10.18 -0.292 -14.602 1 94.94 194 TYR B CA 1
ATOM 3150 C C . TYR B 1 194 ? -10.383 -1.693 -15.164 1 94.94 194 TYR B C 1
ATOM 3152 O O . TYR B 1 194 ? -10.461 -2.668 -14.414 1 94.94 194 TYR B O 1
ATOM 3160 N N . SER B 1 195 ? -10.453 -1.793 -16.469 1 94.12 195 SER B N 1
ATOM 3161 C CA . SER B 1 195 ? -10.57 -3.1 -17.109 1 94.12 195 SER B CA 1
ATOM 3162 C C . SER B 1 195 ? -9.344 -3.959 -16.844 1 94.12 195 SER B C 1
ATOM 3164 O O . SER B 1 195 ? -9.461 -5.145 -16.516 1 94.12 195 SER B O 1
ATOM 3166 N N . GLN B 1 196 ? -8.234 -3.373 -16.953 1 92.44 196 GLN B N 1
ATOM 3167 C CA . GLN B 1 196 ? -6.988 -4.082 -16.688 1 92.44 196 GLN B CA 1
ATOM 3168 C C . GLN B 1 196 ? -6.902 -4.516 -15.227 1 92.44 196 GLN B C 1
ATOM 3170 O O . GLN B 1 196 ? -6.41 -5.605 -14.93 1 92.44 196 GLN B O 1
ATOM 3175 N N . ALA B 1 197 ? -7.387 -3.635 -14.352 1 94.5 197 ALA B N 1
ATOM 3176 C CA . ALA B 1 197 ? -7.391 -3.975 -12.93 1 94.5 197 ALA B CA 1
ATOM 3177 C C . ALA B 1 197 ? -8.289 -5.18 -12.656 1 94.5 197 ALA B C 1
ATOM 3179 O O . ALA B 1 197 ? -7.953 -6.031 -11.828 1 94.5 197 ALA B O 1
ATOM 3180 N N . ARG B 1 198 ? -9.383 -5.238 -13.375 1 94.25 198 ARG B N 1
ATOM 3181 C CA . ARG B 1 198 ? -10.289 -6.367 -13.219 1 94.25 198 ARG B CA 1
ATOM 3182 C C . ARG B 1 198 ? -9.602 -7.684 -13.555 1 94.25 198 ARG B C 1
ATOM 3184 O O . ARG B 1 198 ? -9.664 -8.641 -12.781 1 94.25 198 ARG B O 1
ATOM 3191 N N . GLU B 1 199 ? -8.93 -7.672 -14.617 1 91.19 199 GLU B N 1
ATOM 3192 C CA . GLU B 1 199 ? -8.211 -8.867 -15.055 1 91.19 199 GLU B CA 1
ATOM 3193 C C . GLU B 1 199 ? -7.062 -9.195 -14.109 1 91.19 199 GLU B C 1
ATOM 3195 O O . GLU B 1 199 ? -6.859 -10.359 -13.75 1 91.19 199 GLU B O 1
ATOM 3200 N N . ALA B 1 200 ? -6.41 -8.234 -13.727 1 92.31 200 ALA B N 1
ATOM 3201 C CA . ALA B 1 200 ? -5.23 -8.414 -12.883 1 92.31 200 ALA B CA 1
ATOM 3202 C C . ALA B 1 200 ? -5.613 -8.922 -11.5 1 92.31 200 ALA B C 1
ATOM 3204 O O . ALA B 1 200 ? -4.969 -9.828 -10.969 1 92.31 200 ALA B O 1
ATOM 3205 N N . VAL B 1 201 ? -6.66 -8.344 -10.906 1 94.62 201 VAL B N 1
ATOM 3206 C CA . VAL B 1 201 ? -7.105 -8.766 -9.586 1 94.62 201 VAL B CA 1
ATOM 3207 C C . VAL B 1 201 ? -7.586 -10.211 -9.633 1 94.62 201 VAL B C 1
ATOM 3209 O O . VAL B 1 201 ? -7.234 -11.023 -8.773 1 94.62 201 VAL B O 1
ATOM 3212 N N . ARG B 1 202 ? -8.336 -10.492 -10.664 1 91.5 202 ARG B N 1
ATOM 3213 C CA . ARG B 1 202 ? -8.812 -11.859 -10.82 1 91.5 202 ARG B CA 1
ATOM 3214 C C . ARG B 1 202 ? -7.645 -12.844 -10.922 1 91.5 202 ARG B C 1
ATOM 3216 O O . ARG B 1 202 ? -7.633 -13.875 -10.242 1 91.5 202 ARG B O 1
ATOM 3223 N N . TYR B 1 203 ? -6.746 -12.531 -11.711 1 88.12 203 TYR B N 1
ATOM 3224 C CA . TYR B 1 203 ? -5.582 -13.383 -11.906 1 88.12 203 TYR B CA 1
ATOM 3225 C C . TYR B 1 203 ? -4.809 -13.555 -10.602 1 88.12 203 TYR B C 1
ATOM 3227 O O . TYR B 1 203 ? -4.375 -14.664 -10.273 1 88.12 203 TYR B O 1
ATOM 3235 N N . THR B 1 204 ? -4.621 -12.5 -9.906 1 89.88 204 THR B N 1
ATOM 3236 C CA . THR B 1 204 ? -3.875 -12.531 -8.648 1 89.88 204 THR B CA 1
ATOM 3237 C C . THR B 1 204 ? -4.551 -13.453 -7.641 1 89.88 204 THR B C 1
ATOM 3239 O O . THR B 1 204 ? -3.883 -14.227 -6.953 1 89.88 204 THR B O 1
ATOM 3242 N N . TRP B 1 205 ? -5.84 -13.352 -7.535 1 91.25 205 TRP B N 1
ATOM 3243 C CA . TRP B 1 205 ? -6.578 -14.211 -6.617 1 91.25 205 TRP B CA 1
ATOM 3244 C C . TRP B 1 205 ? -6.492 -15.672 -7.055 1 91.25 205 TRP B C 1
ATOM 3246 O O . TRP B 1 205 ? -6.262 -16.562 -6.23 1 91.25 205 TRP B O 1
ATOM 3256 N N . LEU B 1 206 ? -6.566 -15.906 -8.32 1 86.75 206 LEU B N 1
ATOM 3257 C CA . LEU B 1 206 ? -6.477 -17.266 -8.828 1 86.75 206 LEU B CA 1
ATOM 3258 C C . LEU B 1 206 ? -5.078 -17.844 -8.617 1 86.75 206 LEU B C 1
ATOM 3260 O O . LEU B 1 206 ? -4.926 -19 -8.25 1 86.75 206 LEU B O 1
ATOM 3264 N N . LEU B 1 207 ? -4.121 -17.031 -8.859 1 84.88 207 LEU B N 1
ATOM 3265 C CA . LEU B 1 207 ? -2.738 -17.453 -8.641 1 84.88 207 LEU B CA 1
ATOM 3266 C C . LEU B 1 207 ? -2.504 -17.812 -7.184 1 84.88 207 LEU B C 1
ATOM 3268 O O . LEU B 1 207 ? -1.883 -18.844 -6.891 1 84.88 207 LEU B O 1
ATOM 3272 N N . GLY B 1 208 ? -2.988 -17 -6.277 1 87.62 208 GLY B N 1
ATOM 3273 C CA . GLY B 1 208 ? -2.836 -17.281 -4.859 1 87.62 208 GLY B CA 1
ATOM 3274 C C . GLY B 1 208 ? -3.568 -18.547 -4.426 1 87.62 208 GLY B C 1
ATOM 3275 O O . GLY B 1 208 ? -3.1 -19.266 -3.545 1 87.62 208 GLY B O 1
ATOM 3276 N N . LEU B 1 209 ? -4.648 -18.797 -5.098 1 87.19 209 LEU B N 1
ATOM 3277 C CA . LEU B 1 209 ? -5.496 -19.922 -4.691 1 87.19 209 LEU B CA 1
ATOM 3278 C C . LEU B 1 209 ? -4.996 -21.219 -5.289 1 87.19 209 LEU B C 1
ATOM 3280 O O . LEU B 1 209 ? -5.098 -22.281 -4.656 1 87.19 209 LEU B O 1
ATOM 3284 N N . SER B 1 210 ? -4.391 -21.156 -6.516 1 80.44 210 SER B N 1
ATOM 3285 C CA . SER B 1 210 ? -4.137 -22.422 -7.195 1 80.44 210 SER B CA 1
ATOM 3286 C C . SER B 1 210 ? -2.713 -22.484 -7.742 1 80.44 210 SER B C 1
ATOM 3288 O O . SER B 1 210 ? -2.268 -23.516 -8.219 1 80.44 210 SER B O 1
ATOM 3290 N N . GLY B 1 211 ? -2.027 -21.359 -7.77 1 73.38 211 GLY B N 1
ATOM 3291 C CA . GLY B 1 211 ? -0.731 -21.297 -8.43 1 73.38 211 GLY B CA 1
ATOM 3292 C C . GLY B 1 211 ? 0.357 -22.031 -7.656 1 73.38 211 GLY B C 1
ATOM 3293 O O . GLY B 1 211 ? 1.453 -22.25 -8.18 1 73.38 211 GLY B O 1
ATOM 3294 N N . HIS B 1 212 ? 0.146 -22.422 -6.539 1 66 212 HIS B N 1
ATOM 3295 C CA . HIS B 1 212 ? 1.165 -23.031 -5.695 1 66 212 HIS B CA 1
ATOM 3296 C C . HIS B 1 212 ? 1.41 -24.484 -6.086 1 66 212 HIS B C 1
ATOM 3298 O O . HIS B 1 212 ? 2.324 -25.141 -5.566 1 66 212 HIS B O 1
ATOM 3304 N N . ARG B 1 213 ? 0.677 -25.141 -6.863 1 61.81 213 ARG B N 1
ATOM 3305 C CA . ARG B 1 213 ? 0.826 -26.562 -7.191 1 61.81 213 ARG B CA 1
ATOM 3306 C C . ARG B 1 213 ? 2.27 -26.891 -7.562 1 61.81 213 ARG B C 1
ATOM 3308 O O . ARG B 1 213 ? 2.777 -27.953 -7.219 1 61.81 213 ARG B O 1
ATOM 3315 N N . GLY B 1 214 ? 3.059 -26.016 -8.03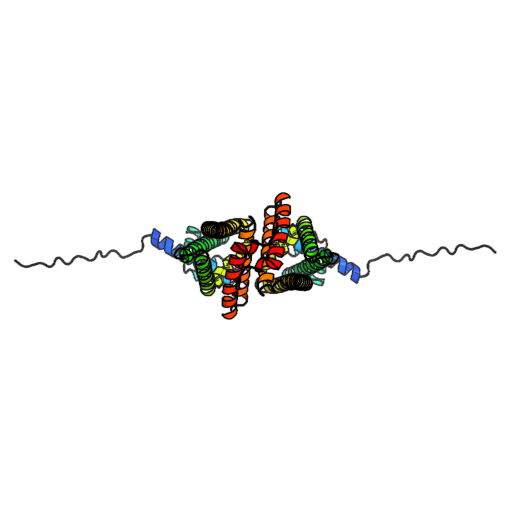1 1 55.78 214 GLY B N 1
ATOM 3316 C CA . GLY B 1 214 ? 4.414 -26.375 -8.422 1 55.78 214 GLY B CA 1
ATOM 3317 C C . GLY B 1 214 ? 5.473 -25.547 -7.707 1 55.78 214 GLY B C 1
ATOM 3318 O O . GLY B 1 214 ? 6.633 -25.516 -8.125 1 55.78 214 GLY B O 1
ATOM 3319 N N . ILE B 1 215 ? 5.055 -24.922 -6.641 1 55.28 215 ILE B N 1
ATOM 3320 C CA . ILE B 1 215 ? 6.066 -24.109 -5.973 1 55.28 215 ILE B CA 1
ATOM 3321 C C . ILE B 1 215 ? 6.531 -24.812 -4.699 1 55.28 215 ILE B C 1
ATOM 3323 O O . ILE B 1 215 ? 5.719 -25.141 -3.83 1 55.28 215 ILE B O 1
ATOM 3327 N N . GLU B 1 216 ? 7.566 -25.75 -4.781 1 48.06 216 GLU B N 1
ATOM 3328 C CA . GLU B 1 216 ? 8.164 -26.375 -3.609 1 48.06 216 GLU B CA 1
ATOM 3329 C C . GLU B 1 216 ? 8.664 -25.344 -2.615 1 48.06 216 GLU B C 1
ATOM 3331 O O . GLU B 1 216 ? 9.344 -24.391 -2.998 1 48.06 216 GLU B O 1
ATOM 3336 N N . VAL B 1 217 ? 7.91 -25.047 -1.461 1 44.53 217 VAL B N 1
ATOM 3337 C CA . VAL B 1 217 ? 8.508 -24.25 -0.403 1 44.53 217 VAL B CA 1
ATOM 3338 C C . VAL B 1 217 ? 9.656 -25.016 0.247 1 44.53 217 VAL B C 1
ATOM 3340 O O . VAL B 1 217 ? 9.633 -26.25 0.297 1 44.53 217 VAL B O 1
#

InterPro domains:
  IPR001647 DNA-binding HTH domain, TetR-type [PF00440] (31-75)
  IPR001647 DNA-binding HTH domain, TetR-type [PS50977] (24-84)
  IPR009057 Homedomain-like superfamily [SSF46689] (21-100)

Nearest PDB structures (foldseek):
  5gp9-assembly1_A  TM=8.426E-01  e=6.360E-07  Halalkalibacterium halodurans C-125
  5gpa-assembly1_A  TM=8.401E-01  e=1.445E-06  Halalkalibacterium halodurans C-125
  3whc-assembly3_F  TM=8.761E-01  e=1.988E-06  Bacillus subtilis subsp. subtilis str. 168
  5gpa-assembly1_B  TM=8.317E-01  e=1.988E-06  Halalkalibacterium halodurans C-125
  3him-assembly1_A  TM=7.098E-01  e=5.806E-05  Rhodococcus jostii